Protein 2I1T (pdb70)

Organism: Chilobrachys guangxiensis (NCBI:txid278060)

Sequence (36 aa):
DGECGGFWWKCGRGKPPCCKGYACSKTWGWCAVEAPDGECGGFWWKCGRGKPPCCKGYACSKTWGWCAVEAPDGECGGFWWKCGRGKPPCCKGYACSKTWGWCAVEAPDGECGGFWWKCGRGKPPCCKGYACSKTWGWCAVEAPDGECGGFWWKCGRGKPPCCKGYACSKTWGWCAVEAPDGECGGFWWKCGRGKPPCCKGYACSKTWGWCAVEAPDGECGGFWWKCGRGKPPCCKGYACSKTWGWCAVEAPDGECGGFWWKCGRGKPPCCKGYACSKTWGWCAVEAPDGECGGFWWKCGRGKPPCCKGYACSKTWGWCAVEAPDGECGGFWWKCGRGKPPCCKGYACSKTWGWCAVEAPDGECGGFWWKCGRGKPPCCKGYACSKTWGWCAVEAPDGECGGFWWKCGRGKPPCCKGYACSKTWGWCAVEAPDGECGGFWWKCGRGKPPCCKGYACSKTWGWCAVEAPDGECGGFWWKCGRGKPPCCKGYACSKTWGWCAVEAPDGECGGFWWKCGRGKPPCCKGYACSKTWGWCAVEAPDGECGGFWWKCGRGKPPCCKGYACSKTWGWCAVEAPDGECGGFWWKCGRGKPPCCKGYACSKTWGWCAVEAPDGECGGFWWKCGRGKPPCCKGYACSKTWGWCAVEAPDGECGGFWWKCGRGKPPCCKGYACSKTWGWCAVEAPDGECGGFWWKCGRGKPPCCKGYACSKTWGWCAVEAP

Solvent-accessible surface area: 3007 Å² total; per-residue (Å²): 179,76,120,68,15,20,134,144,145,181,12,34,183,44,161,51,76,30,21,208,56,72,39,34,22,134,123,131,30,60,2,12,64,100,90,138

Radius of gyration: 8.63 Å; Cα contacts (8 Å, |Δi|>4): 70; chains: 1; bounding box: 25×20×12 Å

Secondary structure (DSSP, 8-state):
------SSEE-SSS-S---TTEEEETTTTEEEE---

B-factor: mean 99.99, std 0.0, range [99.99, 99.99]

Foldseek 3Di:
DDFADDAWAFDAQCDGHHPPQKGADNVVGTIHHPDD

Nearest PDB structures (foldseek):
  2i1t-assembly1_A  TM=8.815E-01  e=9.694E-06  Chilobrachys guangxiensis
  2mxo-assembly1_A  TM=7.248E-01  e=5.821E-02  Haplopelma hainanum
  5i2p-assembly1_A  TM=7.365E-01  e=6.168E-01  Psalmopoeus
  1qk6-assembly1_A  TM=7.221E-01  e=6.168E-01  Cyriopagopus schmidti
  2lzy-assembly1_A  TM=5.479E-01  e=9.890E-01  Asteropus

Structure (mmCIF, N/CA/C/O backbone):
data_2I1T
#
_entry.id   2I1T
#
loop_
_atom_site.group_PDB
_atom_site.id
_atom_site.type_symbol
_atom_site.label_atom_id
_atom_site.label_alt_id
_atom_site.label_comp_id
_atom_site.label_asym_id
_atom_site.label_entity_id
_atom_site.label_seq_id
_atom_site.pdbx_PDB_ins_code
_atom_site.Cartn_x
_atom_site.Cartn_y
_atom_site.Cartn_z
_atom_site.occupancy
_atom_site.B_iso_or_equiv
_atom_site.auth_seq_id
_atom_site.auth_comp_id
_atom_site.auth_asym_id
_atom_site.auth_atom_id
_atom_site.pdbx_PDB_model_num
ATOM 1 N N . ASP A 1 1 ? 14.142 10.964 0.295 1.00 0.00 1 ASP A N 1
ATOM 2 C CA . ASP A 1 1 ? 13.469 10.547 -0.979 1.00 0.00 1 ASP A CA 1
ATOM 3 C C . ASP A 1 1 ? 12.905 9.124 -0.847 1.00 0.00 1 ASP A C 1
ATOM 4 O O . ASP A 1 1 ? 13.315 8.211 -1.542 1.00 0.00 1 ASP A O 1
ATOM 15 N N . GLY A 1 2 ? 11.959 8.937 0.040 1.00 0.00 2 GLY A N 1
ATOM 16 C CA . GLY A 1 2 ? 11.349 7.586 0.227 1.00 0.00 2 GLY A CA 1
ATOM 17 C C . GLY A 1 2 ? 10.560 7.196 -1.028 1.00 0.00 2 GLY A C 1
ATOM 18 O O . GLY A 1 2 ? 9.886 8.013 -1.627 1.00 0.00 2 GLY A O 1
ATOM 22 N N . GLU A 1 3 ? 10.644 5.951 -1.426 1.00 0.00 3 GLU A N 1
ATOM 23 C CA . GLU A 1 3 ? 9.903 5.496 -2.645 1.00 0.00 3 GLU A CA 1
ATOM 24 C C . GLU A 1 3 ? 8.400 5.414 -2.356 1.00 0.00 3 GLU A C 1
ATOM 25 O O . GLU A 1 3 ? 7.985 5.229 -1.227 1.00 0.00 3 GLU A O 1
ATOM 37 N N . CYS A 1 4 ? 7.584 5.554 -3.370 1.00 0.00 4 CYS A N 1
ATOM 38 C CA . CYS A 1 4 ? 6.107 5.489 -3.162 1.00 0.00 4 CYS A CA 1
ATOM 39 C C . CYS A 1 4 ? 5.469 4.595 -4.231 1.00 0.00 4 CYS A C 1
ATOM 40 O O . CYS A 1 4 ? 5.990 4.441 -5.320 1.00 0.00 4 CYS A O 1
ATOM 47 N N . GLY A 1 5 ? 4.347 4.002 -3.918 1.00 0.00 5 GLY A N 1
ATOM 48 C CA . GLY A 1 5 ? 3.664 3.108 -4.896 1.00 0.00 5 GLY A CA 1
ATOM 49 C C . GLY A 1 5 ? 2.651 3.914 -5.712 1.00 0.00 5 GLY A C 1
ATOM 50 O O . GLY A 1 5 ? 3.003 4.839 -6.419 1.00 0.00 5 GLY A O 1
ATOM 54 N N . GLY A 1 6 ? 1.394 3.566 -5.615 1.00 0.00 6 GLY A N 1
ATOM 55 C CA . GLY A 1 6 ? 0.343 4.304 -6.375 1.00 0.00 6 GLY A CA 1
ATOM 56 C C . GLY A 1 6 ? -0.955 4.309 -5.565 1.00 0.00 6 GLY A C 1
ATOM 57 O O . GLY A 1 6 ? -0.936 4.402 -4.353 1.00 0.00 6 GLY A O 1
ATOM 61 N N . PHE A 1 7 ? -2.084 4.202 -6.222 1.00 0.00 7 PHE A N 1
ATOM 62 C CA . PHE A 1 7 ? -3.384 4.195 -5.482 1.00 0.00 7 PHE A CA 1
ATOM 63 C C . PHE A 1 7 ? -3.790 2.762 -5.119 1.00 0.00 7 PHE A C 1
ATOM 64 O O . PHE A 1 7 ? -4.326 2.515 -4.059 1.00 0.00 7 PHE A O 1
ATOM 81 N N . TRP A 1 8 ? -3.541 1.824 -5.993 1.00 0.00 8 TRP A N 1
ATOM 82 C CA . TRP A 1 8 ? -3.912 0.406 -5.707 1.00 0.00 8 TRP A CA 1
ATOM 83 C C . TRP A 1 8 ? -2.814 -0.532 -6.221 1.00 0.00 8 TRP A C 1
ATOM 84 O O . TRP A 1 8 ? -2.993 -1.248 -7.191 1.00 0.00 8 TRP A O 1
ATOM 105 N N . TRP A 1 9 ? -1.673 -0.529 -5.577 1.00 0.00 9 TRP A N 1
ATOM 106 C CA . TRP A 1 9 ? -0.552 -1.414 -6.024 1.00 0.00 9 TRP A CA 1
ATOM 107 C C . TRP A 1 9 ? -0.547 -2.700 -5.195 1.00 0.00 9 TRP A C 1
ATOM 108 O O . TRP A 1 9 ? -1.205 -2.788 -4.182 1.00 0.00 9 TRP A O 1
ATOM 129 N N . LYS A 1 10 ? 0.179 -3.702 -5.620 1.00 0.00 10 LYS A N 1
ATOM 130 C CA . LYS A 1 10 ? 0.204 -4.982 -4.844 1.00 0.00 10 LYS A CA 1
ATOM 131 C C . LYS A 1 10 ? 1.355 -4.988 -3.838 1.00 0.00 10 LYS A C 1
ATOM 132 O O . LYS A 1 10 ? 2.473 -4.631 -4.159 1.00 0.00 10 LYS A O 1
ATOM 151 N N . CYS A 1 11 ? 1.088 -5.403 -2.627 1.00 0.00 11 CYS A N 1
ATOM 152 C CA . CYS A 1 11 ? 2.168 -5.451 -1.599 1.00 0.00 11 CYS A CA 1
ATOM 153 C C . CYS A 1 11 ? 1.887 -6.558 -0.572 1.00 0.00 11 CYS A C 1
ATOM 154 O O . CYS A 1 11 ? 0.760 -6.994 -0.409 1.00 0.00 11 CYS A O 1
ATOM 161 N N . GLY A 1 12 ? 2.902 -7.010 0.126 1.00 0.00 12 GLY A N 1
ATOM 162 C CA . GLY A 1 12 ? 2.701 -8.083 1.147 1.00 0.00 12 GLY A CA 1
ATOM 163 C C . GLY A 1 12 ? 2.309 -7.447 2.484 1.00 0.00 12 GLY A C 1
ATOM 164 O O . GLY A 1 12 ? 1.272 -6.822 2.602 1.00 0.00 12 GLY A O 1
ATOM 168 N N . ARG A 1 13 ? 3.138 -7.593 3.490 1.00 0.00 13 ARG A N 1
ATOM 169 C CA . ARG A 1 13 ? 2.826 -6.984 4.824 1.00 0.00 13 ARG A CA 1
ATOM 170 C C . ARG A 1 13 ? 3.418 -5.567 4.908 1.00 0.00 13 ARG A C 1
ATOM 171 O O . ARG A 1 13 ? 3.780 -5.101 5.974 1.00 0.00 13 ARG A O 1
ATOM 192 N N . GLY A 1 14 ? 3.531 -4.888 3.793 1.00 0.00 14 GLY A N 1
ATOM 193 C CA . GLY A 1 14 ? 4.110 -3.514 3.797 1.00 0.00 14 GLY A CA 1
ATOM 194 C C . GLY A 1 14 ? 5.566 -3.581 3.326 1.00 0.00 14 GLY A C 1
ATOM 195 O O . GLY A 1 14 ? 6.425 -2.889 3.840 1.00 0.00 14 GLY A O 1
ATOM 199 N N . LYS A 1 15 ? 5.851 -4.415 2.351 1.00 0.00 15 LYS A N 1
ATOM 200 C CA . LYS A 1 15 ? 7.254 -4.531 1.842 1.00 0.00 15 LYS A CA 1
ATOM 201 C C . LYS A 1 15 ? 7.623 -3.305 0.991 1.00 0.00 15 LYS A C 1
ATOM 202 O O . LYS A 1 15 ? 8.576 -2.615 1.297 1.00 0.00 15 LYS A O 1
ATOM 221 N N . PRO A 1 16 ? 6.849 -3.063 -0.044 1.00 0.00 16 PRO A N 1
ATOM 222 C CA . PRO A 1 16 ? 7.104 -1.900 -0.928 1.00 0.00 16 PRO A CA 1
ATOM 223 C C . PRO A 1 16 ? 6.674 -0.603 -0.226 1.00 0.00 16 PRO A C 1
ATOM 224 O O . PRO A 1 16 ? 5.611 -0.551 0.367 1.00 0.00 16 PRO A O 1
ATOM 235 N N . PRO A 1 17 ? 7.516 0.399 -0.308 1.00 0.00 17 PRO A N 1
ATOM 236 C CA . PRO A 1 17 ? 7.210 1.700 0.340 1.00 0.00 17 PRO A CA 1
ATOM 237 C C . PRO A 1 17 ? 6.095 2.433 -0.416 1.00 0.00 17 PRO A C 1
ATOM 238 O O . PRO A 1 17 ? 6.311 2.971 -1.485 1.00 0.00 17 PRO A O 1
ATOM 249 N N . CYS A 1 18 ? 4.905 2.461 0.135 1.00 0.00 18 CYS A N 1
ATOM 250 C CA . CYS A 1 18 ? 3.779 3.168 -0.548 1.00 0.00 18 CYS A CA 1
ATOM 251 C C . CYS A 1 18 ? 3.956 4.687 -0.404 1.00 0.00 18 CYS A C 1
ATOM 252 O O . CYS A 1 18 ? 4.878 5.151 0.241 1.00 0.00 18 CYS A O 1
ATOM 259 N N . CYS A 1 19 ? 3.091 5.461 -1.005 1.00 0.00 19 CYS A N 1
ATOM 260 C CA . CYS A 1 19 ? 3.225 6.950 -0.905 1.00 0.00 19 CYS A CA 1
ATOM 261 C C . CYS A 1 19 ? 2.637 7.450 0.423 1.00 0.00 19 CYS A C 1
ATOM 262 O O . CYS A 1 19 ? 1.883 6.755 1.078 1.00 0.00 19 CYS A O 1
ATOM 269 N N . LYS A 1 20 ? 2.993 8.649 0.827 1.00 0.00 20 LYS A N 1
ATOM 270 C CA . LYS A 1 20 ? 2.472 9.204 2.114 1.00 0.00 20 LYS A CA 1
ATOM 271 C C . LYS A 1 20 ? 0.938 9.205 2.118 1.00 0.00 20 LYS A C 1
ATOM 272 O O . LYS A 1 20 ? 0.308 9.734 1.220 1.00 0.00 20 LYS A O 1
ATOM 291 N N . GLY A 1 21 ? 0.335 8.606 3.117 1.00 0.00 21 GLY A N 1
ATOM 292 C CA . GLY A 1 21 ? -1.159 8.561 3.179 1.00 0.00 21 GLY A CA 1
ATOM 293 C C . GLY A 1 21 ? -1.667 7.191 2.702 1.00 0.00 21 GLY A C 1
ATOM 294 O O . GLY A 1 21 ? -2.791 6.812 2.978 1.00 0.00 21 GLY A O 1
ATOM 298 N N . TYR A 1 22 ? -0.854 6.448 1.989 1.00 0.00 22 TYR A N 1
ATOM 299 C CA . TYR A 1 22 ? -1.289 5.107 1.489 1.00 0.00 22 TYR A CA 1
ATOM 300 C C . TYR A 1 22 ? -0.843 4.009 2.464 1.00 0.00 22 TYR A C 1
ATOM 301 O O . TYR A 1 22 ? 0.232 4.070 3.031 1.00 0.00 22 TYR A O 1
ATOM 319 N N . ALA A 1 23 ? -1.662 3.004 2.658 1.00 0.00 23 ALA A N 1
ATOM 320 C CA . ALA A 1 23 ? -1.295 1.893 3.591 1.00 0.00 23 ALA A CA 1
ATOM 321 C C . ALA A 1 23 ? -1.374 0.544 2.870 1.00 0.00 23 ALA A C 1
ATOM 322 O O . ALA A 1 23 ? -2.266 0.308 2.076 1.00 0.00 23 ALA A O 1
ATOM 329 N N . CYS A 1 24 ? -0.448 -0.342 3.143 1.00 0.00 24 CYS A N 1
ATOM 330 C CA . CYS A 1 24 ? -0.462 -1.682 2.475 1.00 0.00 24 CYS A CA 1
ATOM 331 C C . CYS A 1 24 ? -1.292 -2.673 3.297 1.00 0.00 24 CYS A C 1
ATOM 332 O O . CYS A 1 24 ? -1.528 -2.475 4.475 1.00 0.00 24 CYS A O 1
ATOM 339 N N . SER A 1 25 ? -1.742 -3.733 2.676 1.00 0.00 25 SER A N 1
ATOM 340 C CA . SER A 1 25 ? -2.568 -4.737 3.408 1.00 0.00 25 SER A CA 1
ATOM 341 C C . SER A 1 25 ? -2.162 -6.164 3.029 1.00 0.00 25 SER A C 1
ATOM 342 O O . SER A 1 25 ? -2.192 -6.541 1.872 1.00 0.00 25 SER A O 1
ATOM 350 N N . LYS A 1 26 ? -1.796 -6.962 4.004 1.00 0.00 26 LYS A N 1
ATOM 351 C CA . LYS A 1 26 ? -1.404 -8.376 3.712 1.00 0.00 26 LYS A CA 1
ATOM 352 C C . LYS A 1 26 ? -2.657 -9.226 3.454 1.00 0.00 26 LYS A C 1
ATOM 353 O O . LYS A 1 26 ? -2.650 -10.119 2.629 1.00 0.00 26 LYS A O 1
ATOM 372 N N . THR A 1 27 ? -3.736 -8.940 4.145 1.00 0.00 27 THR A N 1
ATOM 373 C CA . THR A 1 27 ? -5.002 -9.713 3.936 1.00 0.00 27 THR A CA 1
ATOM 374 C C . THR A 1 27 ? -5.587 -9.369 2.563 1.00 0.00 27 THR A C 1
ATOM 375 O O . THR A 1 27 ? -6.098 -10.221 1.861 1.00 0.00 27 THR A O 1
ATOM 386 N N . TRP A 1 28 ? -5.502 -8.120 2.180 1.00 0.00 28 TRP A N 1
ATOM 387 C CA . TRP A 1 28 ? -6.034 -7.693 0.853 1.00 0.00 28 TRP A CA 1
ATOM 388 C C . TRP A 1 28 ? -5.021 -8.051 -0.241 1.00 0.00 28 TRP A C 1
ATOM 389 O O . TRP A 1 28 ? -5.380 -8.505 -1.312 1.00 0.00 28 TRP A O 1
ATOM 410 N N . GLY A 1 29 ? -3.753 -7.849 0.030 1.00 0.00 29 GLY A N 1
ATOM 411 C CA . GLY A 1 29 ? -2.698 -8.173 -0.972 1.00 0.00 29 GLY A CA 1
ATOM 412 C C . GLY A 1 29 ? -2.338 -6.927 -1.792 1.00 0.00 29 GLY A C 1
ATOM 413 O O . GLY A 1 29 ? -1.728 -7.034 -2.840 1.00 0.00 29 GLY A O 1
ATOM 417 N N . TRP A 1 30 ? -2.701 -5.746 -1.336 1.00 0.00 30 TRP A N 1
ATOM 418 C CA . TRP A 1 30 ? -2.356 -4.516 -2.114 1.00 0.00 30 TRP A CA 1
ATOM 419 C C . TRP A 1 30 ? -2.190 -3.304 -1.184 1.00 0.00 30 TRP A C 1
ATOM 420 O O . TRP A 1 30 ? -2.371 -3.396 0.016 1.00 0.00 30 TRP A O 1
ATOM 441 N N . CYS A 1 31 ? -1.843 -2.171 -1.743 1.00 0.00 31 CYS A N 1
ATOM 442 C CA . CYS A 1 31 ? -1.653 -0.937 -0.921 1.00 0.00 31 CYS A CA 1
ATOM 443 C C . CYS A 1 31 ? -2.486 0.214 -1.493 1.00 0.00 31 CYS A C 1
ATOM 444 O O . CYS A 1 31 ? -2.413 0.520 -2.671 1.00 0.00 31 CYS A O 1
ATOM 451 N N . ALA A 1 32 ? -3.273 0.857 -0.663 1.00 0.00 32 ALA A N 1
ATOM 452 C CA . ALA A 1 32 ? -4.116 1.996 -1.140 1.00 0.00 32 ALA A CA 1
ATOM 453 C C . ALA A 1 32 ? -4.321 3.010 -0.008 1.00 0.00 32 ALA A C 1
ATOM 454 O O . ALA A 1 32 ? -3.942 2.771 1.123 1.00 0.00 32 ALA A O 1
ATOM 461 N N . VAL A 1 33 ? -4.919 4.140 -0.304 1.00 0.00 33 VAL A N 1
ATOM 462 C CA . VAL A 1 33 ? -5.152 5.173 0.760 1.00 0.00 33 VAL A CA 1
ATOM 463 C C . VAL A 1 33 ? -6.002 4.579 1.892 1.00 0.00 33 VAL A C 1
ATOM 464 O O . VAL A 1 33 ? -6.953 3.859 1.651 1.00 0.00 33 VAL A O 1
ATOM 477 N N . GLU A 1 34 ? -5.663 4.879 3.120 1.00 0.00 34 GLU A N 1
ATOM 478 C CA . GLU A 1 34 ? -6.448 4.334 4.269 1.00 0.00 34 GLU A CA 1
ATOM 479 C C . GLU A 1 34 ? -7.669 5.223 4.548 1.00 0.00 34 GLU A C 1
ATOM 480 O O . GLU A 1 34 ? -7.716 5.943 5.530 1.00 0.00 34 GLU A O 1
ATOM 492 N N . ALA A 1 35 ? -8.658 5.171 3.689 1.00 0.00 35 ALA A N 1
ATOM 493 C CA . ALA A 1 35 ? -9.885 6.005 3.898 1.00 0.00 35 ALA A CA 1
ATOM 494 C C . ALA A 1 35 ? -10.700 5.470 5.088 1.00 0.00 35 ALA A C 1
ATOM 495 O O . ALA A 1 35 ? -10.993 6.213 6.006 1.00 0.00 35 ALA A O 1
ATOM 502 N N . PRO A 1 36 ? -11.040 4.197 5.044 1.00 0.00 36 PRO A N 1
ATOM 503 C CA . PRO A 1 36 ? -11.823 3.584 6.147 1.00 0.00 36 PRO A CA 1
ATOM 504 C C . PRO A 1 36 ? -10.943 3.384 7.392 1.00 0.00 36 PRO A C 1
ATOM 505 O O . PRO A 1 36 ? -11.382 3.757 8.465 1.00 0.00 36 PRO A O 1
ATOM 516 N N . ASP A 1 1 ? 8.866 6.409 -9.517 1.00 0.00 1 ASP A N 2
ATOM 517 C CA . ASP A 1 1 ? 9.533 7.741 -9.405 1.00 0.00 1 ASP A CA 2
ATOM 518 C C . ASP A 1 1 ? 9.581 8.188 -7.936 1.00 0.00 1 ASP A C 2
ATOM 519 O O . ASP A 1 1 ? 8.636 8.751 -7.417 1.00 0.00 1 ASP A O 2
ATOM 530 N N . GLY A 1 2 ? 10.680 7.936 -7.269 1.00 0.00 2 GLY A N 2
ATOM 531 C CA . GLY A 1 2 ? 10.804 8.337 -5.836 1.00 0.00 2 GLY A CA 2
ATOM 532 C C . GLY A 1 2 ? 10.888 7.084 -4.957 1.00 0.00 2 GLY A C 2
ATOM 533 O O . GLY A 1 2 ? 11.564 6.127 -5.288 1.00 0.00 2 GLY A O 2
ATOM 537 N N . GLU A 1 3 ? 10.204 7.085 -3.838 1.00 0.00 3 GLU A N 2
ATOM 538 C CA . GLU A 1 3 ? 10.234 5.899 -2.925 1.00 0.00 3 GLU A CA 2
ATOM 539 C C . GLU A 1 3 ? 8.867 5.714 -2.250 1.00 0.00 3 GLU A C 2
ATOM 540 O O . GLU A 1 3 ? 8.765 5.582 -1.043 1.00 0.00 3 GLU A O 2
ATOM 552 N N . CYS A 1 4 ? 7.815 5.698 -3.029 1.00 0.00 4 CYS A N 2
ATOM 553 C CA . CYS A 1 4 ? 6.446 5.522 -2.458 1.00 0.00 4 CYS A CA 2
ATOM 554 C C . CYS A 1 4 ? 5.549 4.784 -3.464 1.00 0.00 4 CYS A C 2
ATOM 555 O O . CYS A 1 4 ? 5.785 4.816 -4.658 1.00 0.00 4 CYS A O 2
ATOM 562 N N . GLY A 1 5 ? 4.529 4.113 -2.987 1.00 0.00 5 GLY A N 2
ATOM 563 C CA . GLY A 1 5 ? 3.618 3.366 -3.902 1.00 0.00 5 GLY A CA 2
ATOM 564 C C . GLY A 1 5 ? 2.633 4.332 -4.571 1.00 0.00 5 GLY A C 2
ATOM 565 O O . GLY A 1 5 ? 2.978 5.448 -4.913 1.00 0.00 5 GLY A O 2
ATOM 569 N N . GLY A 1 6 ? 1.410 3.908 -4.763 1.00 0.00 6 GLY A N 2
ATOM 570 C CA . GLY A 1 6 ? 0.397 4.794 -5.411 1.00 0.00 6 GLY A CA 2
ATOM 571 C C . GLY A 1 6 ? -0.970 4.581 -4.755 1.00 0.00 6 GLY A C 2
ATOM 572 O O . GLY A 1 6 ? -1.065 4.231 -3.594 1.00 0.00 6 GLY A O 2
ATOM 576 N N . PHE A 1 7 ? -2.032 4.792 -5.492 1.00 0.00 7 PHE A N 2
ATOM 577 C CA . PHE A 1 7 ? -3.402 4.610 -4.918 1.00 0.00 7 PHE A CA 2
ATOM 578 C C . PHE A 1 7 ? -3.766 3.121 -4.820 1.00 0.00 7 PHE A C 2
ATOM 579 O O . PHE A 1 7 ? -4.529 2.724 -3.962 1.00 0.00 7 PHE A O 2
ATOM 596 N N . TRP A 1 8 ? -3.236 2.301 -5.691 1.00 0.00 8 TRP A N 2
ATOM 597 C CA . TRP A 1 8 ? -3.562 0.843 -5.641 1.00 0.00 8 TRP A CA 2
ATOM 598 C C . TRP A 1 8 ? -2.418 0.022 -6.252 1.00 0.00 8 TRP A C 2
ATOM 599 O O . TRP A 1 8 ? -2.549 -0.555 -7.317 1.00 0.00 8 TRP A O 2
ATOM 620 N N . TRP A 1 9 ? -1.296 -0.033 -5.577 1.00 0.00 9 TRP A N 2
ATOM 621 C CA . TRP A 1 9 ? -0.132 -0.817 -6.106 1.00 0.00 9 TRP A CA 2
ATOM 622 C C . TRP A 1 9 ? -0.084 -2.191 -5.429 1.00 0.00 9 TRP A C 2
ATOM 623 O O . TRP A 1 9 ? -0.869 -2.479 -4.548 1.00 0.00 9 TRP A O 2
ATOM 644 N N . LYS A 1 10 ? 0.827 -3.042 -5.829 1.00 0.00 10 LYS A N 2
ATOM 645 C CA . LYS A 1 10 ? 0.910 -4.394 -5.193 1.00 0.00 10 LYS A CA 2
ATOM 646 C C . LYS A 1 10 ? 1.846 -4.358 -3.986 1.00 0.00 10 LYS A C 2
ATOM 647 O O . LYS A 1 10 ? 2.895 -3.741 -4.021 1.00 0.00 10 LYS A O 2
ATOM 666 N N . CYS A 1 11 ? 1.477 -5.019 -2.921 1.00 0.00 11 CYS A N 2
ATOM 667 C CA . CYS A 1 11 ? 2.346 -5.029 -1.711 1.00 0.00 11 CYS A CA 2
ATOM 668 C C . CYS A 1 11 ? 2.151 -6.328 -0.923 1.00 0.00 11 CYS A C 2
ATOM 669 O O . CYS A 1 11 ? 1.159 -7.019 -1.079 1.00 0.00 11 CYS A O 2
ATOM 676 N N . GLY A 1 12 ? 3.088 -6.659 -0.073 1.00 0.00 12 GLY A N 2
ATOM 677 C CA . GLY A 1 12 ? 2.965 -7.906 0.737 1.00 0.00 12 GLY A CA 2
ATOM 678 C C . GLY A 1 12 ? 2.559 -7.547 2.167 1.00 0.00 12 GLY A C 2
ATOM 679 O O . GLY A 1 12 ? 1.534 -6.933 2.392 1.00 0.00 12 GLY A O 2
ATOM 683 N N . ARG A 1 13 ? 3.357 -7.921 3.137 1.00 0.00 13 ARG A N 2
ATOM 684 C CA . ARG A 1 13 ? 3.022 -7.594 4.560 1.00 0.00 13 ARG A CA 2
ATOM 685 C C . ARG A 1 13 ? 3.640 -6.243 4.958 1.00 0.00 13 ARG A C 2
ATOM 686 O O . ARG A 1 13 ? 4.096 -6.061 6.072 1.00 0.00 13 ARG A O 2
ATOM 707 N N . GLY A 1 14 ? 3.656 -5.293 4.052 1.00 0.00 14 GLY A N 2
ATOM 708 C CA . GLY A 1 14 ? 4.239 -3.956 4.364 1.00 0.00 14 GLY A CA 2
ATOM 709 C C . GLY A 1 14 ? 5.720 -3.931 3.966 1.00 0.00 14 GLY A C 2
ATOM 710 O O . GLY A 1 14 ? 6.529 -3.294 4.613 1.00 0.00 14 GLY A O 2
ATOM 714 N N . LYS A 1 15 ? 6.081 -4.614 2.904 1.00 0.00 15 LYS A N 2
ATOM 715 C CA . LYS A 1 15 ? 7.513 -4.619 2.465 1.00 0.00 15 LYS A CA 2
ATOM 716 C C . LYS A 1 15 ? 7.850 -3.306 1.738 1.00 0.00 15 LYS A C 2
ATOM 717 O O . LYS A 1 15 ? 8.728 -2.579 2.164 1.00 0.00 15 LYS A O 2
ATOM 736 N N . PRO A 1 16 ? 7.134 -3.036 0.667 1.00 0.00 16 PRO A N 2
ATOM 737 C CA . PRO A 1 16 ? 7.366 -1.791 -0.108 1.00 0.00 16 PRO A CA 2
ATOM 738 C C . PRO A 1 16 ? 6.784 -0.585 0.647 1.00 0.00 16 PRO A C 2
ATOM 739 O O . PRO A 1 16 ? 5.666 -0.640 1.125 1.00 0.00 16 PRO A O 2
ATOM 750 N N . PRO A 1 17 ? 7.567 0.467 0.733 1.00 0.00 17 PRO A N 2
ATOM 751 C CA . PRO A 1 17 ? 7.117 1.691 1.444 1.00 0.00 17 PRO A CA 2
ATOM 752 C C . PRO A 1 17 ? 6.037 2.419 0.634 1.00 0.00 17 PRO A C 2
ATOM 753 O O . PRO A 1 17 ? 6.322 3.067 -0.357 1.00 0.00 17 PRO A O 2
ATOM 764 N N . CYS A 1 18 ? 4.799 2.319 1.052 1.00 0.00 18 CYS A N 2
ATOM 765 C CA . CYS A 1 18 ? 3.695 3.006 0.313 1.00 0.00 18 CYS A CA 2
ATOM 766 C C . CYS A 1 18 ? 3.776 4.520 0.551 1.00 0.00 18 CYS A C 2
ATOM 767 O O . CYS A 1 18 ? 4.480 4.981 1.430 1.00 0.00 18 CYS A O 2
ATOM 774 N N . CYS A 1 19 ? 3.065 5.297 -0.228 1.00 0.00 19 CYS A N 2
ATOM 775 C CA . CYS A 1 19 ? 3.108 6.784 -0.049 1.00 0.00 19 CYS A CA 2
ATOM 776 C C . CYS A 1 19 ? 2.456 7.182 1.283 1.00 0.00 19 CYS A C 2
ATOM 777 O O . CYS A 1 19 ? 1.644 6.457 1.827 1.00 0.00 19 CYS A O 2
ATOM 784 N N . LYS A 1 20 ? 2.823 8.325 1.813 1.00 0.00 20 LYS A N 2
ATOM 785 C CA . LYS A 1 20 ? 2.250 8.783 3.116 1.00 0.00 20 LYS A CA 2
ATOM 786 C C . LYS A 1 20 ? 0.714 8.767 3.082 1.00 0.00 20 LYS A C 2
ATOM 787 O O . LYS A 1 20 ? 0.098 9.312 2.184 1.00 0.00 20 LYS A O 2
ATOM 806 N N . GLY A 1 21 ? 0.098 8.144 4.059 1.00 0.00 21 GLY A N 2
ATOM 807 C CA . GLY A 1 21 ? -1.396 8.087 4.100 1.00 0.00 21 GLY A CA 2
ATOM 808 C C . GLY A 1 21 ? -1.899 6.756 3.522 1.00 0.00 21 GLY A C 2
ATOM 809 O O . GLY A 1 21 ? -3.015 6.349 3.783 1.00 0.00 21 GLY A O 2
ATOM 813 N N . TYR A 1 22 ? -1.094 6.077 2.736 1.00 0.00 22 TYR A N 2
ATOM 814 C CA . TYR A 1 22 ? -1.541 4.778 2.139 1.00 0.00 22 TYR A CA 2
ATOM 815 C C . TYR A 1 22 ? -1.186 3.614 3.071 1.00 0.00 22 TYR A C 2
ATOM 816 O O . TYR A 1 22 ? -0.221 3.669 3.810 1.00 0.00 22 TYR A O 2
ATOM 834 N N . ALA A 1 23 ? -1.961 2.560 3.030 1.00 0.00 23 ALA A N 2
ATOM 835 C CA . ALA A 1 23 ? -1.685 1.377 3.897 1.00 0.00 23 ALA A CA 2
ATOM 836 C C . ALA A 1 23 ? -1.582 0.112 3.035 1.00 0.00 23 ALA A C 2
ATOM 837 O O . ALA A 1 23 ? -2.303 -0.047 2.068 1.00 0.00 23 ALA A O 2
ATOM 844 N N . CYS A 1 24 ? -0.688 -0.781 3.374 1.00 0.00 24 CYS A N 2
ATOM 845 C CA . CYS A 1 24 ? -0.529 -2.034 2.568 1.00 0.00 24 CYS A CA 2
ATOM 846 C C . CYS A 1 24 ? -1.453 -3.135 3.095 1.00 0.00 24 CYS A C 2
ATOM 847 O O . CYS A 1 24 ? -1.908 -3.096 4.224 1.00 0.00 24 CYS A O 2
ATOM 854 N N . SER A 1 25 ? -1.730 -4.118 2.277 1.00 0.00 25 SER A N 2
ATOM 855 C CA . SER A 1 25 ? -2.626 -5.233 2.708 1.00 0.00 25 SER A CA 2
ATOM 856 C C . SER A 1 25 ? -2.079 -6.577 2.220 1.00 0.00 25 SER A C 2
ATOM 857 O O . SER A 1 25 ? -2.147 -6.894 1.047 1.00 0.00 25 SER A O 2
ATOM 865 N N . LYS A 1 26 ? -1.541 -7.373 3.112 1.00 0.00 26 LYS A N 2
ATOM 866 C CA . LYS A 1 26 ? -1.001 -8.708 2.698 1.00 0.00 26 LYS A CA 2
ATOM 867 C C . LYS A 1 26 ? -2.152 -9.674 2.386 1.00 0.00 26 LYS A C 2
ATOM 868 O O . LYS A 1 26 ? -2.048 -10.511 1.510 1.00 0.00 26 LYS A O 2
ATOM 887 N N . THR A 1 27 ? -3.253 -9.550 3.087 1.00 0.00 27 THR A N 2
ATOM 888 C CA . THR A 1 27 ? -4.425 -10.447 2.824 1.00 0.00 27 THR A CA 2
ATOM 889 C C . THR A 1 27 ? -5.037 -10.116 1.458 1.00 0.00 27 THR A C 2
ATOM 890 O O . THR A 1 27 ? -5.479 -10.989 0.738 1.00 0.00 27 THR A O 2
ATOM 901 N N . TRP A 1 28 ? -5.056 -8.856 1.104 1.00 0.00 28 TRP A N 2
ATOM 902 C CA . TRP A 1 28 ? -5.630 -8.448 -0.215 1.00 0.00 28 TRP A CA 2
ATOM 903 C C . TRP A 1 28 ? -4.566 -8.603 -1.308 1.00 0.00 28 TRP A C 2
ATOM 904 O O . TRP A 1 28 ? -4.851 -9.048 -2.404 1.00 0.00 28 TRP A O 2
ATOM 925 N N . GLY A 1 29 ? -3.340 -8.247 -1.008 1.00 0.00 29 GLY A N 2
ATOM 926 C CA . GLY A 1 29 ? -2.242 -8.379 -2.009 1.00 0.00 29 GLY A CA 2
ATOM 927 C C . GLY A 1 29 ? -1.890 -7.015 -2.625 1.00 0.00 29 GLY A C 2
ATOM 928 O O . GLY A 1 29 ? -1.220 -6.955 -3.638 1.00 0.00 29 GLY A O 2
ATOM 932 N N . TRP A 1 30 ? -2.324 -5.920 -2.037 1.00 0.00 30 TRP A N 2
ATOM 933 C CA . TRP A 1 30 ? -1.984 -4.587 -2.629 1.00 0.00 30 TRP A CA 2
ATOM 934 C C . TRP A 1 30 ? -1.922 -3.492 -1.551 1.00 0.00 30 TRP A C 2
ATOM 935 O O . TRP A 1 30 ? -2.183 -3.732 -0.388 1.00 0.00 30 TRP A O 2
ATOM 956 N N . CYS A 1 31 ? -1.587 -2.288 -1.950 1.00 0.00 31 CYS A N 2
ATOM 957 C CA . CYS A 1 31 ? -1.509 -1.150 -0.985 1.00 0.00 31 CYS A CA 2
ATOM 958 C C . CYS A 1 31 ? -2.364 0.015 -1.499 1.00 0.00 31 CYS A C 2
ATOM 959 O O . CYS A 1 31 ? -2.210 0.457 -2.624 1.00 0.00 31 CYS A O 2
ATOM 966 N N . ALA A 1 32 ? -3.263 0.507 -0.688 1.00 0.00 32 ALA A N 2
ATOM 967 C CA . ALA A 1 32 ? -4.137 1.638 -1.126 1.00 0.00 32 ALA A CA 2
ATOM 968 C C . ALA A 1 32 ? -4.329 2.641 0.016 1.00 0.00 32 ALA A C 2
ATOM 969 O O . ALA A 1 32 ? -3.839 2.448 1.111 1.00 0.00 32 ALA A O 2
ATOM 976 N N . VAL A 1 33 ? -5.041 3.711 -0.235 1.00 0.00 33 VAL A N 2
ATOM 977 C CA . VAL A 1 33 ? -5.269 4.733 0.834 1.00 0.00 33 VAL A CA 2
ATOM 978 C C . VAL A 1 33 ? -6.189 4.166 1.921 1.00 0.00 33 VAL A C 2
ATOM 979 O O . VAL A 1 33 ? -7.179 3.518 1.631 1.00 0.00 33 VAL A O 2
ATOM 992 N N . GLU A 1 34 ? -5.875 4.410 3.170 1.00 0.00 34 GLU A N 2
ATOM 993 C CA . GLU A 1 34 ? -6.736 3.889 4.280 1.00 0.00 34 GLU A CA 2
ATOM 994 C C . GLU A 1 34 ? -7.758 4.956 4.706 1.00 0.00 34 GLU A C 2
ATOM 995 O O . GLU A 1 34 ? -7.883 5.282 5.872 1.00 0.00 34 GLU A O 2
ATOM 1007 N N . ALA A 1 35 ? -8.496 5.495 3.766 1.00 0.00 35 ALA A N 2
ATOM 1008 C CA . ALA A 1 35 ? -9.517 6.534 4.109 1.00 0.00 35 ALA A CA 2
ATOM 1009 C C . ALA A 1 35 ? -10.815 5.860 4.569 1.00 0.00 35 ALA A C 2
ATOM 1010 O O . ALA A 1 35 ? -11.452 5.161 3.802 1.00 0.00 35 ALA A O 2
ATOM 1017 N N . PRO A 1 36 ? -11.166 6.090 5.813 1.00 0.00 36 PRO A N 2
ATOM 1018 C CA . PRO A 1 36 ? -12.403 5.488 6.378 1.00 0.00 36 PRO A CA 2
ATOM 1019 C C . PRO A 1 36 ? -13.653 6.147 5.778 1.00 0.00 36 PRO A C 2
ATOM 1020 O O . PRO A 1 36 ? -14.547 5.416 5.385 1.00 0.00 36 PRO A O 2
ATOM 1031 N N . ASP A 1 1 ? 15.198 4.919 -2.064 1.00 0.00 1 ASP A N 3
ATOM 1032 C CA . ASP A 1 1 ? 14.938 3.480 -1.749 1.00 0.00 1 ASP A CA 3
ATOM 1033 C C . ASP A 1 1 ? 13.446 3.160 -1.916 1.00 0.00 1 ASP A C 3
ATOM 1034 O O . ASP A 1 1 ? 12.736 2.921 -0.954 1.00 0.00 1 ASP A O 3
ATOM 1045 N N . GLY A 1 2 ? 12.967 3.155 -3.135 1.00 0.00 2 GLY A N 3
ATOM 1046 C CA . GLY A 1 2 ? 11.526 2.851 -3.375 1.00 0.00 2 GLY A CA 3
ATOM 1047 C C . GLY A 1 2 ? 10.713 4.149 -3.359 1.00 0.00 2 GLY A C 3
ATOM 1048 O O . GLY A 1 2 ? 10.763 4.914 -2.414 1.00 0.00 2 GLY A O 3
ATOM 1052 N N . GLU A 1 3 ? 9.961 4.398 -4.404 1.00 0.00 3 GLU A N 3
ATOM 1053 C CA . GLU A 1 3 ? 9.134 5.644 -4.462 1.00 0.00 3 GLU A CA 3
ATOM 1054 C C . GLU A 1 3 ? 7.800 5.431 -3.736 1.00 0.00 3 GLU A C 3
ATOM 1055 O O . GLU A 1 3 ? 7.629 4.470 -3.008 1.00 0.00 3 GLU A O 3
ATOM 1067 N N . CYS A 1 4 ? 6.856 6.317 -3.930 1.00 0.00 4 CYS A N 3
ATOM 1068 C CA . CYS A 1 4 ? 5.533 6.163 -3.248 1.00 0.00 4 CYS A CA 3
ATOM 1069 C C . CYS A 1 4 ? 4.593 5.310 -4.115 1.00 0.00 4 CYS A C 3
ATOM 1070 O O . CYS A 1 4 ? 4.702 5.283 -5.329 1.00 0.00 4 CYS A O 3
ATOM 1077 N N . GLY A 1 5 ? 3.685 4.606 -3.492 1.00 0.00 5 GLY A N 3
ATOM 1078 C CA . GLY A 1 5 ? 2.737 3.738 -4.250 1.00 0.00 5 GLY A CA 3
ATOM 1079 C C . GLY A 1 5 ? 1.637 4.587 -4.894 1.00 0.00 5 GLY A C 3
ATOM 1080 O O . GLY A 1 5 ? 1.847 5.732 -5.249 1.00 0.00 5 GLY A O 3
ATOM 1084 N N . GLY A 1 6 ? 0.463 4.029 -5.050 1.00 0.00 6 GLY A N 3
ATOM 1085 C CA . GLY A 1 6 ? -0.659 4.793 -5.673 1.00 0.00 6 GLY A CA 3
ATOM 1086 C C . GLY A 1 6 ? -1.964 4.495 -4.925 1.00 0.00 6 GLY A C 3
ATOM 1087 O O . GLY A 1 6 ? -1.988 4.411 -3.712 1.00 0.00 6 GLY A O 3
ATOM 1091 N N . PHE A 1 7 ? -3.049 4.342 -5.642 1.00 0.00 7 PHE A N 3
ATOM 1092 C CA . PHE A 1 7 ? -4.363 4.055 -4.980 1.00 0.00 7 PHE A CA 3
ATOM 1093 C C . PHE A 1 7 ? -4.594 2.542 -4.833 1.00 0.00 7 PHE A C 3
ATOM 1094 O O . PHE A 1 7 ? -5.403 2.112 -4.032 1.00 0.00 7 PHE A O 3
ATOM 1111 N N . TRP A 1 8 ? -3.892 1.734 -5.593 1.00 0.00 8 TRP A N 3
ATOM 1112 C CA . TRP A 1 8 ? -4.071 0.250 -5.491 1.00 0.00 8 TRP A CA 3
ATOM 1113 C C . TRP A 1 8 ? -2.861 -0.462 -6.119 1.00 0.00 8 TRP A C 3
ATOM 1114 O O . TRP A 1 8 ? -2.978 -1.148 -7.118 1.00 0.00 8 TRP A O 3
ATOM 1135 N N . TRP A 1 9 ? -1.699 -0.297 -5.534 1.00 0.00 9 TRP A N 3
ATOM 1136 C CA . TRP A 1 9 ? -0.470 -0.956 -6.086 1.00 0.00 9 TRP A CA 3
ATOM 1137 C C . TRP A 1 9 ? -0.197 -2.260 -5.326 1.00 0.00 9 TRP A C 3
ATOM 1138 O O . TRP A 1 9 ? -0.713 -2.469 -4.251 1.00 0.00 9 TRP A O 3
ATOM 1159 N N . LYS A 1 10 ? 0.600 -3.142 -5.874 1.00 0.00 10 LYS A N 3
ATOM 1160 C CA . LYS A 1 10 ? 0.883 -4.433 -5.166 1.00 0.00 10 LYS A CA 3
ATOM 1161 C C . LYS A 1 10 ? 2.116 -4.304 -4.269 1.00 0.00 10 LYS A C 3
ATOM 1162 O O . LYS A 1 10 ? 3.139 -3.787 -4.678 1.00 0.00 10 LYS A O 3
ATOM 1181 N N . CYS A 1 11 ? 2.032 -4.789 -3.056 1.00 0.00 11 CYS A N 3
ATOM 1182 C CA . CYS A 1 11 ? 3.204 -4.717 -2.138 1.00 0.00 11 CYS A CA 3
ATOM 1183 C C . CYS A 1 11 ? 3.181 -5.889 -1.144 1.00 0.00 11 CYS A C 3
ATOM 1184 O O . CYS A 1 11 ? 2.207 -6.613 -1.047 1.00 0.00 11 CYS A O 3
ATOM 1191 N N . GLY A 1 12 ? 4.249 -6.079 -0.407 1.00 0.00 12 GLY A N 3
ATOM 1192 C CA . GLY A 1 12 ? 4.298 -7.200 0.581 1.00 0.00 12 GLY A CA 3
ATOM 1193 C C . GLY A 1 12 ? 3.669 -6.750 1.904 1.00 0.00 12 GLY A C 3
ATOM 1194 O O . GLY A 1 12 ? 2.585 -6.199 1.929 1.00 0.00 12 GLY A O 3
ATOM 1198 N N . ARG A 1 13 ? 4.345 -6.982 3.004 1.00 0.00 13 ARG A N 3
ATOM 1199 C CA . ARG A 1 13 ? 3.793 -6.568 4.332 1.00 0.00 13 ARG A CA 3
ATOM 1200 C C . ARG A 1 13 ? 4.259 -5.143 4.675 1.00 0.00 13 ARG A C 3
ATOM 1201 O O . ARG A 1 13 ? 4.841 -4.902 5.718 1.00 0.00 13 ARG A O 3
ATOM 1222 N N . GLY A 1 14 ? 4.005 -4.200 3.801 1.00 0.00 14 GLY A N 3
ATOM 1223 C CA . GLY A 1 14 ? 4.429 -2.791 4.062 1.00 0.00 14 GLY A CA 3
ATOM 1224 C C . GLY A 1 14 ? 5.924 -2.629 3.768 1.00 0.00 14 GLY A C 3
ATOM 1225 O O . GLY A 1 14 ? 6.613 -1.885 4.438 1.00 0.00 14 GLY A O 3
ATOM 1229 N N . LYS A 1 15 ? 6.432 -3.317 2.770 1.00 0.00 15 LYS A N 3
ATOM 1230 C CA . LYS A 1 15 ? 7.886 -3.194 2.436 1.00 0.00 15 LYS A CA 3
ATOM 1231 C C . LYS A 1 15 ? 8.155 -1.873 1.696 1.00 0.00 15 LYS A C 3
ATOM 1232 O O . LYS A 1 15 ? 8.910 -1.048 2.175 1.00 0.00 15 LYS A O 3
ATOM 1251 N N . PRO A 1 16 ? 7.524 -1.707 0.556 1.00 0.00 16 PRO A N 3
ATOM 1252 C CA . PRO A 1 16 ? 7.699 -0.464 -0.239 1.00 0.00 16 PRO A CA 3
ATOM 1253 C C . PRO A 1 16 ? 6.965 0.704 0.436 1.00 0.00 16 PRO A C 3
ATOM 1254 O O . PRO A 1 16 ? 5.884 0.526 0.967 1.00 0.00 16 PRO A O 3
ATOM 1265 N N . PRO A 1 17 ? 7.578 1.863 0.397 1.00 0.00 17 PRO A N 3
ATOM 1266 C CA . PRO A 1 17 ? 6.968 3.068 1.016 1.00 0.00 17 PRO A CA 3
ATOM 1267 C C . PRO A 1 17 ? 5.769 3.556 0.195 1.00 0.00 17 PRO A C 3
ATOM 1268 O O . PRO A 1 17 ? 5.929 4.178 -0.837 1.00 0.00 17 PRO A O 3
ATOM 1279 N N . CYS A 1 18 ? 4.570 3.288 0.651 1.00 0.00 18 CYS A N 3
ATOM 1280 C CA . CYS A 1 18 ? 3.364 3.752 -0.100 1.00 0.00 18 CYS A CA 3
ATOM 1281 C C . CYS A 1 18 ? 3.230 5.273 0.029 1.00 0.00 18 CYS A C 3
ATOM 1282 O O . CYS A 1 18 ? 3.818 5.881 0.904 1.00 0.00 18 CYS A O 3
ATOM 1289 N N . CYS A 1 19 ? 2.464 5.897 -0.832 1.00 0.00 19 CYS A N 3
ATOM 1290 C CA . CYS A 1 19 ? 2.304 7.379 -0.742 1.00 0.00 19 CYS A CA 3
ATOM 1291 C C . CYS A 1 19 ? 1.621 7.745 0.580 1.00 0.00 19 CYS A C 3
ATOM 1292 O O . CYS A 1 19 ? 0.831 6.987 1.110 1.00 0.00 19 CYS A O 3
ATOM 1299 N N . LYS A 1 20 ? 1.935 8.896 1.119 1.00 0.00 20 LYS A N 3
ATOM 1300 C CA . LYS A 1 20 ? 1.327 9.322 2.416 1.00 0.00 20 LYS A CA 3
ATOM 1301 C C . LYS A 1 20 ? -0.205 9.233 2.364 1.00 0.00 20 LYS A C 3
ATOM 1302 O O . LYS A 1 20 ? -0.839 9.788 1.486 1.00 0.00 20 LYS A O 3
ATOM 1321 N N . GLY A 1 21 ? -0.799 8.533 3.302 1.00 0.00 21 GLY A N 3
ATOM 1322 C CA . GLY A 1 21 ? -2.288 8.400 3.319 1.00 0.00 21 GLY A CA 3
ATOM 1323 C C . GLY A 1 21 ? -2.694 6.968 2.943 1.00 0.00 21 GLY A C 3
ATOM 1324 O O . GLY A 1 21 ? -3.723 6.480 3.369 1.00 0.00 21 GLY A O 3
ATOM 1328 N N . TYR A 1 22 ? -1.899 6.294 2.143 1.00 0.00 22 TYR A N 3
ATOM 1329 C CA . TYR A 1 22 ? -2.248 4.898 1.734 1.00 0.00 22 TYR A CA 3
ATOM 1330 C C . TYR A 1 22 ? -1.555 3.882 2.648 1.00 0.00 22 TYR A C 3
ATOM 1331 O O . TYR A 1 22 ? -0.507 4.148 3.205 1.00 0.00 22 TYR A O 3
ATOM 1349 N N . ALA A 1 23 ? -2.137 2.718 2.798 1.00 0.00 23 ALA A N 3
ATOM 1350 C CA . ALA A 1 23 ? -1.526 1.667 3.669 1.00 0.00 23 ALA A CA 3
ATOM 1351 C C . ALA A 1 23 ? -1.424 0.342 2.905 1.00 0.00 23 ALA A C 3
ATOM 1352 O O . ALA A 1 23 ? -2.260 0.029 2.077 1.00 0.00 23 ALA A O 3
ATOM 1359 N N . CYS A 1 24 ? -0.407 -0.439 3.179 1.00 0.00 24 CYS A N 3
ATOM 1360 C CA . CYS A 1 24 ? -0.250 -1.746 2.468 1.00 0.00 24 CYS A CA 3
ATOM 1361 C C . CYS A 1 24 ? -0.927 -2.871 3.255 1.00 0.00 24 CYS A C 3
ATOM 1362 O O . CYS A 1 24 ? -1.186 -2.747 4.439 1.00 0.00 24 CYS A O 3
ATOM 1369 N N . SER A 1 25 ? -1.210 -3.968 2.602 1.00 0.00 25 SER A N 3
ATOM 1370 C CA . SER A 1 25 ? -1.866 -5.110 3.299 1.00 0.00 25 SER A CA 3
ATOM 1371 C C . SER A 1 25 ? -1.198 -6.428 2.907 1.00 0.00 25 SER A C 3
ATOM 1372 O O . SER A 1 25 ? -1.144 -6.786 1.747 1.00 0.00 25 SER A O 3
ATOM 1380 N N . LYS A 1 26 ? -0.700 -7.159 3.871 1.00 0.00 26 LYS A N 3
ATOM 1381 C CA . LYS A 1 26 ? -0.048 -8.469 3.564 1.00 0.00 26 LYS A CA 3
ATOM 1382 C C . LYS A 1 26 ? -1.122 -9.500 3.209 1.00 0.00 26 LYS A C 3
ATOM 1383 O O . LYS A 1 26 ? -0.974 -10.271 2.279 1.00 0.00 26 LYS A O 3
ATOM 1402 N N . THR A 1 27 ? -2.209 -9.505 3.941 1.00 0.00 27 THR A N 3
ATOM 1403 C CA . THR A 1 27 ? -3.318 -10.470 3.659 1.00 0.00 27 THR A CA 3
ATOM 1404 C C . THR A 1 27 ? -3.903 -10.196 2.270 1.00 0.00 27 THR A C 3
ATOM 1405 O O . THR A 1 27 ? -4.215 -11.106 1.527 1.00 0.00 27 THR A O 3
ATOM 1416 N N . TRP A 1 28 ? -4.042 -8.941 1.920 1.00 0.00 28 TRP A N 3
ATOM 1417 C CA . TRP A 1 28 ? -4.597 -8.585 0.578 1.00 0.00 28 TRP A CA 3
ATOM 1418 C C . TRP A 1 28 ? -3.496 -8.709 -0.480 1.00 0.00 28 TRP A C 3
ATOM 1419 O O . TRP A 1 28 ? -3.696 -9.284 -1.533 1.00 0.00 28 TRP A O 3
ATOM 1440 N N . GLY A 1 29 ? -2.329 -8.182 -0.196 1.00 0.00 29 GLY A N 3
ATOM 1441 C CA . GLY A 1 29 ? -1.196 -8.268 -1.164 1.00 0.00 29 GLY A CA 3
ATOM 1442 C C . GLY A 1 29 ? -1.050 -6.958 -1.949 1.00 0.00 29 GLY A C 3
ATOM 1443 O O . GLY A 1 29 ? -0.423 -6.933 -2.992 1.00 0.00 29 GLY A O 3
ATOM 1447 N N . TRP A 1 30 ? -1.611 -5.868 -1.471 1.00 0.00 30 TRP A N 3
ATOM 1448 C CA . TRP A 1 30 ? -1.474 -4.581 -2.223 1.00 0.00 30 TRP A CA 3
ATOM 1449 C C . TRP A 1 30 ? -1.529 -3.370 -1.277 1.00 0.00 30 TRP A C 3
ATOM 1450 O O . TRP A 1 30 ? -1.615 -3.509 -0.074 1.00 0.00 30 TRP A O 3
ATOM 1471 N N . CYS A 1 31 ? -1.489 -2.185 -1.834 1.00 0.00 31 CYS A N 3
ATOM 1472 C CA . CYS A 1 31 ? -1.544 -0.942 -1.010 1.00 0.00 31 CYS A CA 3
ATOM 1473 C C . CYS A 1 31 ? -2.670 -0.043 -1.521 1.00 0.00 31 CYS A C 3
ATOM 1474 O O . CYS A 1 31 ? -2.723 0.290 -2.691 1.00 0.00 31 CYS A O 3
ATOM 1481 N N . ALA A 1 32 ? -3.570 0.350 -0.659 1.00 0.00 32 ALA A N 3
ATOM 1482 C CA . ALA A 1 32 ? -4.696 1.226 -1.105 1.00 0.00 32 ALA A CA 3
ATOM 1483 C C . ALA A 1 32 ? -4.906 2.380 -0.120 1.00 0.00 32 ALA A C 3
ATOM 1484 O O . ALA A 1 32 ? -4.279 2.445 0.921 1.00 0.00 32 ALA A O 3
ATOM 1491 N N . VAL A 1 33 ? -5.788 3.293 -0.446 1.00 0.00 33 VAL A N 3
ATOM 1492 C CA . VAL A 1 33 ? -6.045 4.454 0.463 1.00 0.00 33 VAL A CA 3
ATOM 1493 C C . VAL A 1 33 ? -6.885 4.005 1.666 1.00 0.00 33 VAL A C 3
ATOM 1494 O O . VAL A 1 33 ? -7.730 3.136 1.554 1.00 0.00 33 VAL A O 3
ATOM 1507 N N . GLU A 1 34 ? -6.660 4.597 2.813 1.00 0.00 34 GLU A N 3
ATOM 1508 C CA . GLU A 1 34 ? -7.445 4.212 4.027 1.00 0.00 34 GLU A CA 3
ATOM 1509 C C . GLU A 1 34 ? -8.866 4.782 3.941 1.00 0.00 34 GLU A C 3
ATOM 1510 O O . GLU A 1 34 ? -9.095 5.805 3.324 1.00 0.00 34 GLU A O 3
ATOM 1522 N N . ALA A 1 35 ? -9.820 4.123 4.555 1.00 0.00 35 ALA A N 3
ATOM 1523 C CA . ALA A 1 35 ? -11.233 4.620 4.514 1.00 0.00 35 ALA A CA 3
ATOM 1524 C C . ALA A 1 35 ? -11.358 5.944 5.286 1.00 0.00 35 ALA A C 3
ATOM 1525 O O . ALA A 1 35 ? -11.151 5.979 6.485 1.00 0.00 35 ALA A O 3
ATOM 1532 N N . PRO A 1 36 ? -11.691 6.992 4.567 1.00 0.00 36 PRO A N 3
ATOM 1533 C CA . PRO A 1 36 ? -11.842 8.332 5.194 1.00 0.00 36 PRO A CA 3
ATOM 1534 C C . PRO A 1 36 ? -13.153 8.417 5.992 1.00 0.00 36 PRO A C 3
ATOM 1535 O O . PRO A 1 36 ? -13.141 9.035 7.040 1.00 0.00 36 PRO A O 3
ATOM 1546 N N . ASP A 1 1 ? 13.673 0.445 -0.275 1.00 0.00 1 ASP A N 4
ATOM 1547 C CA . ASP A 1 1 ? 13.495 1.928 -0.287 1.00 0.00 1 ASP A CA 4
ATOM 1548 C C . ASP A 1 1 ? 13.457 2.444 -1.732 1.00 0.00 1 ASP A C 4
ATOM 1549 O O . ASP A 1 1 ? 14.483 2.707 -2.335 1.00 0.00 1 ASP A O 4
ATOM 1560 N N . GLY A 1 2 ? 12.280 2.591 -2.287 1.00 0.00 2 GLY A N 4
ATOM 1561 C CA . GLY A 1 2 ? 12.160 3.091 -3.690 1.00 0.00 2 GLY A CA 4
ATOM 1562 C C . GLY A 1 2 ? 11.358 4.395 -3.698 1.00 0.00 2 GLY A C 4
ATOM 1563 O O . GLY A 1 2 ? 11.761 5.385 -3.119 1.00 0.00 2 GLY A O 4
ATOM 1567 N N . GLU A 1 3 ? 10.222 4.398 -4.351 1.00 0.00 3 GLU A N 4
ATOM 1568 C CA . GLU A 1 3 ? 9.383 5.635 -4.403 1.00 0.00 3 GLU A CA 4
ATOM 1569 C C . GLU A 1 3 ? 8.039 5.398 -3.697 1.00 0.00 3 GLU A C 4
ATOM 1570 O O . GLU A 1 3 ? 7.853 4.408 -3.016 1.00 0.00 3 GLU A O 4
ATOM 1582 N N . CYS A 1 4 ? 7.106 6.302 -3.857 1.00 0.00 4 CYS A N 4
ATOM 1583 C CA . CYS A 1 4 ? 5.776 6.132 -3.196 1.00 0.00 4 CYS A CA 4
ATOM 1584 C C . CYS A 1 4 ? 4.831 5.344 -4.114 1.00 0.00 4 CYS A C 4
ATOM 1585 O O . CYS A 1 4 ? 4.980 5.342 -5.323 1.00 0.00 4 CYS A O 4
ATOM 1592 N N . GLY A 1 5 ? 3.867 4.662 -3.545 1.00 0.00 5 GLY A N 4
ATOM 1593 C CA . GLY A 1 5 ? 2.916 3.858 -4.368 1.00 0.00 5 GLY A CA 4
ATOM 1594 C C . GLY A 1 5 ? 1.826 4.762 -4.952 1.00 0.00 5 GLY A C 4
ATOM 1595 O O . GLY A 1 5 ? 2.048 5.926 -5.223 1.00 0.00 5 GLY A O 4
ATOM 1599 N N . GLY A 1 6 ? 0.648 4.229 -5.150 1.00 0.00 6 GLY A N 4
ATOM 1600 C CA . GLY A 1 6 ? -0.464 5.043 -5.720 1.00 0.00 6 GLY A CA 4
ATOM 1601 C C . GLY A 1 6 ? -1.724 4.853 -4.868 1.00 0.00 6 GLY A C 4
ATOM 1602 O O . GLY A 1 6 ? -1.656 4.777 -3.656 1.00 0.00 6 GLY A O 4
ATOM 1606 N N . PHE A 1 7 ? -2.873 4.773 -5.494 1.00 0.00 7 PHE A N 4
ATOM 1607 C CA . PHE A 1 7 ? -4.144 4.585 -4.722 1.00 0.00 7 PHE A CA 4
ATOM 1608 C C . PHE A 1 7 ? -4.464 3.090 -4.547 1.00 0.00 7 PHE A C 4
ATOM 1609 O O . PHE A 1 7 ? -5.190 2.711 -3.648 1.00 0.00 7 PHE A O 4
ATOM 1626 N N . TRP A 1 8 ? -3.929 2.242 -5.393 1.00 0.00 8 TRP A N 4
ATOM 1627 C CA . TRP A 1 8 ? -4.203 0.776 -5.269 1.00 0.00 8 TRP A CA 4
ATOM 1628 C C . TRP A 1 8 ? -3.073 -0.020 -5.937 1.00 0.00 8 TRP A C 4
ATOM 1629 O O . TRP A 1 8 ? -3.254 -0.638 -6.970 1.00 0.00 8 TRP A O 4
ATOM 1650 N N . TRP A 1 9 ? -1.903 0.000 -5.349 1.00 0.00 9 TRP A N 4
ATOM 1651 C CA . TRP A 1 9 ? -0.745 -0.745 -5.936 1.00 0.00 9 TRP A CA 4
ATOM 1652 C C . TRP A 1 9 ? -0.564 -2.078 -5.202 1.00 0.00 9 TRP A C 4
ATOM 1653 O O . TRP A 1 9 ? -1.236 -2.352 -4.230 1.00 0.00 9 TRP A O 4
ATOM 1674 N N . LYS A 1 10 ? 0.336 -2.915 -5.657 1.00 0.00 10 LYS A N 4
ATOM 1675 C CA . LYS A 1 10 ? 0.543 -4.226 -4.967 1.00 0.00 10 LYS A CA 4
ATOM 1676 C C . LYS A 1 10 ? 1.606 -4.089 -3.879 1.00 0.00 10 LYS A C 4
ATOM 1677 O O . LYS A 1 10 ? 2.621 -3.445 -4.069 1.00 0.00 10 LYS A O 4
ATOM 1696 N N . CYS A 1 11 ? 1.382 -4.694 -2.744 1.00 0.00 11 CYS A N 4
ATOM 1697 C CA . CYS A 1 11 ? 2.380 -4.604 -1.644 1.00 0.00 11 CYS A CA 4
ATOM 1698 C C . CYS A 1 11 ? 2.324 -5.864 -0.772 1.00 0.00 11 CYS A C 4
ATOM 1699 O O . CYS A 1 11 ? 1.359 -6.606 -0.799 1.00 0.00 11 CYS A O 4
ATOM 1706 N N . GLY A 1 12 ? 3.349 -6.103 0.005 1.00 0.00 12 GLY A N 4
ATOM 1707 C CA . GLY A 1 12 ? 3.360 -7.307 0.885 1.00 0.00 12 GLY A CA 4
ATOM 1708 C C . GLY A 1 12 ? 3.034 -6.890 2.319 1.00 0.00 12 GLY A C 4
ATOM 1709 O O . GLY A 1 12 ? 1.964 -6.382 2.596 1.00 0.00 12 GLY A O 4
ATOM 1713 N N . ARG A 1 13 ? 3.952 -7.093 3.234 1.00 0.00 13 ARG A N 4
ATOM 1714 C CA . ARG A 1 13 ? 3.704 -6.695 4.656 1.00 0.00 13 ARG A CA 4
ATOM 1715 C C . ARG A 1 13 ? 4.200 -5.259 4.903 1.00 0.00 13 ARG A C 4
ATOM 1716 O O . ARG A 1 13 ? 4.592 -4.913 6.001 1.00 0.00 13 ARG A O 4
ATOM 1737 N N . GLY A 1 14 ? 4.191 -4.428 3.889 1.00 0.00 14 GLY A N 4
ATOM 1738 C CA . GLY A 1 14 ? 4.666 -3.022 4.055 1.00 0.00 14 GLY A CA 4
ATOM 1739 C C . GLY A 1 14 ? 6.099 -2.897 3.523 1.00 0.00 14 GLY A C 4
ATOM 1740 O O . GLY A 1 14 ? 6.884 -2.114 4.024 1.00 0.00 14 GLY A O 4
ATOM 1744 N N . LYS A 1 15 ? 6.444 -3.656 2.507 1.00 0.00 15 LYS A N 4
ATOM 1745 C CA . LYS A 1 15 ? 7.828 -3.575 1.942 1.00 0.00 15 LYS A CA 4
ATOM 1746 C C . LYS A 1 15 ? 8.009 -2.260 1.168 1.00 0.00 15 LYS A C 4
ATOM 1747 O O . LYS A 1 15 ? 8.872 -1.470 1.497 1.00 0.00 15 LYS A O 4
ATOM 1766 N N . PRO A 1 16 ? 7.182 -2.061 0.167 1.00 0.00 16 PRO A N 4
ATOM 1767 C CA . PRO A 1 16 ? 7.256 -0.823 -0.646 1.00 0.00 16 PRO A CA 4
ATOM 1768 C C . PRO A 1 16 ? 6.650 0.353 0.133 1.00 0.00 16 PRO A C 4
ATOM 1769 O O . PRO A 1 16 ? 5.569 0.236 0.678 1.00 0.00 16 PRO A O 4
ATOM 1780 N N . PRO A 1 17 ? 7.367 1.452 0.163 1.00 0.00 17 PRO A N 4
ATOM 1781 C CA . PRO A 1 17 ? 6.879 2.652 0.884 1.00 0.00 17 PRO A CA 4
ATOM 1782 C C . PRO A 1 17 ? 5.715 3.292 0.118 1.00 0.00 17 PRO A C 4
ATOM 1783 O O . PRO A 1 17 ? 5.912 3.993 -0.857 1.00 0.00 17 PRO A O 4
ATOM 1794 N N . CYS A 1 18 ? 4.501 3.052 0.551 1.00 0.00 18 CYS A N 4
ATOM 1795 C CA . CYS A 1 18 ? 3.322 3.645 -0.153 1.00 0.00 18 CYS A CA 4
ATOM 1796 C C . CYS A 1 18 ? 3.310 5.167 0.035 1.00 0.00 18 CYS A C 4
ATOM 1797 O O . CYS A 1 18 ? 3.948 5.694 0.929 1.00 0.00 18 CYS A O 4
ATOM 1804 N N . CYS A 1 19 ? 2.590 5.874 -0.799 1.00 0.00 19 CYS A N 4
ATOM 1805 C CA . CYS A 1 19 ? 2.539 7.363 -0.666 1.00 0.00 19 CYS A CA 4
ATOM 1806 C C . CYS A 1 19 ? 1.874 7.751 0.661 1.00 0.00 19 CYS A C 4
ATOM 1807 O O . CYS A 1 19 ? 1.120 6.984 1.234 1.00 0.00 19 CYS A O 4
ATOM 1814 N N . LYS A 1 20 ? 2.156 8.930 1.157 1.00 0.00 20 LYS A N 4
ATOM 1815 C CA . LYS A 1 20 ? 1.552 9.371 2.449 1.00 0.00 20 LYS A CA 4
ATOM 1816 C C . LYS A 1 20 ? 0.020 9.313 2.377 1.00 0.00 20 LYS A C 4
ATOM 1817 O O . LYS A 1 20 ? -0.587 9.839 1.462 1.00 0.00 20 LYS A O 4
A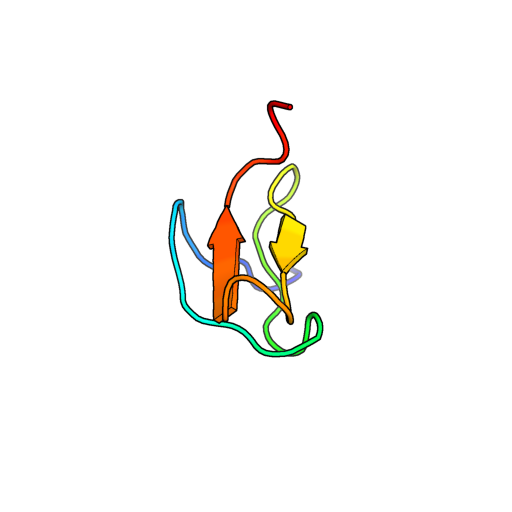TOM 1836 N N . GLY A 1 21 ? -0.602 8.668 3.332 1.00 0.00 21 GLY A N 4
ATOM 1837 C CA . GLY A 1 21 ? -2.093 8.560 3.326 1.00 0.00 21 GLY A CA 4
ATOM 1838 C C . GLY A 1 21 ? -2.512 7.145 2.909 1.00 0.00 21 GLY A C 4
ATOM 1839 O O . GLY A 1 21 ? -3.562 6.664 3.291 1.00 0.00 21 GLY A O 4
ATOM 1843 N N . TYR A 1 22 ? -1.698 6.479 2.124 1.00 0.00 22 TYR A N 4
ATOM 1844 C CA . TYR A 1 22 ? -2.043 5.094 1.677 1.00 0.00 22 TYR A CA 4
ATOM 1845 C C . TYR A 1 22 ? -1.402 4.063 2.613 1.00 0.00 22 TYR A C 4
ATOM 1846 O O . TYR A 1 22 ? -0.294 4.240 3.084 1.00 0.00 22 TYR A O 4
ATOM 1864 N N . ALA A 1 23 ? -2.095 2.985 2.879 1.00 0.00 23 ALA A N 4
ATOM 1865 C CA . ALA A 1 23 ? -1.544 1.927 3.779 1.00 0.00 23 ALA A CA 4
ATOM 1866 C C . ALA A 1 23 ? -1.450 0.597 3.029 1.00 0.00 23 ALA A C 4
ATOM 1867 O O . ALA A 1 23 ? -2.241 0.319 2.147 1.00 0.00 23 ALA A O 4
ATOM 1874 N N . CYS A 1 24 ? -0.488 -0.224 3.369 1.00 0.00 24 CYS A N 4
ATOM 1875 C CA . CYS A 1 24 ? -0.339 -1.536 2.668 1.00 0.00 24 CYS A CA 4
ATOM 1876 C C . CYS A 1 24 ? -1.178 -2.610 3.368 1.00 0.00 24 CYS A C 4
ATOM 1877 O O . CYS A 1 24 ? -1.568 -2.461 4.512 1.00 0.00 24 CYS A O 4
ATOM 1884 N N . SER A 1 25 ? -1.460 -3.686 2.682 1.00 0.00 25 SER A N 4
ATOM 1885 C CA . SER A 1 25 ? -2.280 -4.775 3.288 1.00 0.00 25 SER A CA 4
ATOM 1886 C C . SER A 1 25 ? -1.732 -6.150 2.892 1.00 0.00 25 SER A C 4
ATOM 1887 O O . SER A 1 25 ? -1.956 -6.623 1.794 1.00 0.00 25 SER A O 4
ATOM 1895 N N . LYS A 1 26 ? -1.021 -6.800 3.782 1.00 0.00 26 LYS A N 4
ATOM 1896 C CA . LYS A 1 26 ? -0.470 -8.154 3.462 1.00 0.00 26 LYS A CA 4
ATOM 1897 C C . LYS A 1 26 ? -1.614 -9.169 3.364 1.00 0.00 26 LYS A C 4
ATOM 1898 O O . LYS A 1 26 ? -1.588 -10.070 2.546 1.00 0.00 26 LYS A O 4
ATOM 1917 N N . THR A 1 27 ? -2.620 -9.021 4.192 1.00 0.00 27 THR A N 4
ATOM 1918 C CA . THR A 1 27 ? -3.782 -9.962 4.161 1.00 0.00 27 THR A CA 4
ATOM 1919 C C . THR A 1 27 ? -4.491 -9.883 2.803 1.00 0.00 27 THR A C 4
ATOM 1920 O O . THR A 1 27 ? -4.946 -10.878 2.273 1.00 0.00 27 THR A O 4
ATOM 1931 N N . TRP A 1 28 ? -4.587 -8.704 2.245 1.00 0.00 28 TRP A N 4
ATOM 1932 C CA . TRP A 1 28 ? -5.267 -8.543 0.923 1.00 0.00 28 TRP A CA 4
ATOM 1933 C C . TRP A 1 28 ? -4.257 -8.741 -0.212 1.00 0.00 28 TRP A C 4
ATOM 1934 O O . TRP A 1 28 ? -4.485 -9.506 -1.129 1.00 0.00 28 TRP A O 4
ATOM 1955 N N . GLY A 1 29 ? -3.135 -8.063 -0.147 1.00 0.00 29 GLY A N 4
ATOM 1956 C CA . GLY A 1 29 ? -2.095 -8.214 -1.208 1.00 0.00 29 GLY A CA 4
ATOM 1957 C C . GLY A 1 29 ? -1.874 -6.893 -1.962 1.00 0.00 29 GLY A C 4
ATOM 1958 O O . GLY A 1 29 ? -1.289 -6.886 -3.028 1.00 0.00 29 GLY A O 4
ATOM 1962 N N . TRP A 1 30 ? -2.322 -5.775 -1.431 1.00 0.00 30 TRP A N 4
ATOM 1963 C CA . TRP A 1 30 ? -2.107 -4.477 -2.150 1.00 0.00 30 TRP A CA 4
ATOM 1964 C C . TRP A 1 30 ? -2.003 -3.303 -1.163 1.00 0.00 30 TRP A C 4
ATOM 1965 O O . TRP A 1 30 ? -2.056 -3.483 0.037 1.00 0.00 30 TRP A O 4
ATOM 1986 N N . CYS A 1 31 ? -1.857 -2.103 -1.674 1.00 0.00 31 CYS A N 4
ATOM 1987 C CA . CYS A 1 31 ? -1.749 -0.905 -0.788 1.00 0.00 31 CYS A CA 4
ATOM 1988 C C . CYS A 1 31 ? -2.727 0.183 -1.246 1.00 0.00 31 CYS A C 4
ATOM 1989 O O . CYS A 1 31 ? -2.728 0.587 -2.394 1.00 0.00 31 CYS A O 4
ATOM 1996 N N . ALA A 1 32 ? -3.555 0.658 -0.349 1.00 0.00 32 ALA A N 4
ATOM 1997 C CA . ALA A 1 32 ? -4.542 1.724 -0.711 1.00 0.00 32 ALA A CA 4
ATOM 1998 C C . ALA A 1 32 ? -4.843 2.604 0.510 1.00 0.00 32 ALA A C 4
ATOM 1999 O O . ALA A 1 32 ? -4.408 2.317 1.610 1.00 0.00 32 ALA A O 4
ATOM 2006 N N . VAL A 1 33 ? -5.588 3.672 0.328 1.00 0.00 33 VAL A N 4
ATOM 2007 C CA . VAL A 1 33 ? -5.919 4.568 1.486 1.00 0.00 33 VAL A CA 4
ATOM 2008 C C . VAL A 1 33 ? -6.603 3.758 2.594 1.00 0.00 33 VAL A C 4
ATOM 2009 O O . VAL A 1 33 ? -7.488 2.962 2.338 1.00 0.00 33 VAL A O 4
ATOM 2022 N N . GLU A 1 34 ? -6.189 3.949 3.821 1.00 0.00 34 GLU A N 4
ATOM 2023 C CA . GLU A 1 34 ? -6.802 3.185 4.953 1.00 0.00 34 GLU A CA 4
ATOM 2024 C C . GLU A 1 34 ? -8.188 3.742 5.297 1.00 0.00 34 GLU A C 4
ATOM 2025 O O . GLU A 1 34 ? -9.186 3.055 5.180 1.00 0.00 34 GLU A O 4
ATOM 2037 N N . ALA A 1 35 ? -8.254 4.976 5.724 1.00 0.00 35 ALA A N 4
ATOM 2038 C CA . ALA A 1 35 ? -9.573 5.582 6.085 1.00 0.00 35 ALA A CA 4
ATOM 2039 C C . ALA A 1 35 ? -9.940 6.703 5.102 1.00 0.00 35 ALA A C 4
ATOM 2040 O O . ALA A 1 35 ? -9.071 7.361 4.563 1.00 0.00 35 ALA A O 4
ATOM 2047 N N . PRO A 1 36 ? -11.226 6.884 4.905 1.00 0.00 36 PRO A N 4
ATOM 2048 C CA . PRO A 1 36 ? -11.720 7.937 3.979 1.00 0.00 36 PRO A CA 4
ATOM 2049 C C . PRO A 1 36 ? -11.522 9.334 4.590 1.00 0.00 36 PRO A C 4
ATOM 2050 O O . PRO A 1 36 ? -11.875 9.516 5.745 1.00 0.00 36 PRO A O 4
ATOM 2061 N N . ASP A 1 1 ? 15.298 2.068 -1.880 1.00 0.00 1 ASP A N 5
ATOM 2062 C CA . ASP A 1 1 ? 13.955 2.368 -1.297 1.00 0.00 1 ASP A CA 5
ATOM 2063 C C . ASP A 1 1 ? 13.813 3.873 -1.044 1.00 0.00 1 ASP A C 5
ATOM 2064 O O . ASP A 1 1 ? 14.763 4.545 -0.687 1.00 0.00 1 ASP A O 5
ATOM 2075 N N . GLY A 1 2 ? 12.629 4.400 -1.224 1.00 0.00 2 GLY A N 5
ATOM 2076 C CA . GLY A 1 2 ? 12.405 5.859 -0.995 1.00 0.00 2 GLY A CA 5
ATOM 2077 C C . GLY A 1 2 ? 11.548 6.425 -2.127 1.00 0.00 2 GLY A C 5
ATOM 2078 O O . GLY A 1 2 ? 11.934 7.360 -2.803 1.00 0.00 2 GLY A O 5
ATOM 2082 N N . GLU A 1 3 ? 10.385 5.861 -2.336 1.00 0.00 3 GLU A N 5
ATOM 2083 C CA . GLU A 1 3 ? 9.488 6.355 -3.422 1.00 0.00 3 GLU A CA 5
ATOM 2084 C C . GLU A 1 3 ? 8.018 6.251 -2.992 1.00 0.00 3 GLU A C 5
ATOM 2085 O O . GLU A 1 3 ? 7.717 5.994 -1.842 1.00 0.00 3 GLU A O 5
ATOM 2097 N N . CYS A 1 4 ? 7.103 6.452 -3.909 1.00 0.00 4 CYS A N 5
ATOM 2098 C CA . CYS A 1 4 ? 5.655 6.363 -3.555 1.00 0.00 4 CYS A CA 5
ATOM 2099 C C . CYS A 1 4 ? 4.924 5.448 -4.541 1.00 0.00 4 CYS A C 5
ATOM 2100 O O . CYS A 1 4 ? 5.329 5.282 -5.677 1.00 0.00 4 CYS A O 5
ATOM 2107 N N . GLY A 1 5 ? 3.843 4.857 -4.105 1.00 0.00 5 GLY A N 5
ATOM 2108 C CA . GLY A 1 5 ? 3.061 3.953 -4.990 1.00 0.00 5 GLY A CA 5
ATOM 2109 C C . GLY A 1 5 ? 1.961 4.759 -5.687 1.00 0.00 5 GLY A C 5
ATOM 2110 O O . GLY A 1 5 ? 2.221 5.768 -6.313 1.00 0.00 5 GLY A O 5
ATOM 2114 N N . GLY A 1 6 ? 0.733 4.322 -5.574 1.00 0.00 6 GLY A N 5
ATOM 2115 C CA . GLY A 1 6 ? -0.394 5.060 -6.221 1.00 0.00 6 GLY A CA 5
ATOM 2116 C C . GLY A 1 6 ? -1.656 4.905 -5.365 1.00 0.00 6 GLY A C 5
ATOM 2117 O O . GLY A 1 6 ? -1.592 4.904 -4.150 1.00 0.00 6 GLY A O 5
ATOM 2121 N N . PHE A 1 7 ? -2.800 4.774 -5.989 1.00 0.00 7 PHE A N 5
ATOM 2122 C CA . PHE A 1 7 ? -4.071 4.617 -5.213 1.00 0.00 7 PHE A CA 5
ATOM 2123 C C . PHE A 1 7 ? -4.365 3.136 -4.958 1.00 0.00 7 PHE A C 5
ATOM 2124 O O . PHE A 1 7 ? -4.929 2.775 -3.945 1.00 0.00 7 PHE A O 5
ATOM 2141 N N . TRP A 1 8 ? -3.989 2.280 -5.873 1.00 0.00 8 TRP A N 5
ATOM 2142 C CA . TRP A 1 8 ? -4.244 0.821 -5.692 1.00 0.00 8 TRP A CA 5
ATOM 2143 C C . TRP A 1 8 ? -3.090 0.010 -6.294 1.00 0.00 8 TRP A C 5
ATOM 2144 O O . TRP A 1 8 ? -3.234 -0.642 -7.311 1.00 0.00 8 TRP A O 5
ATOM 2165 N N . TRP A 1 9 ? -1.940 0.053 -5.667 1.00 0.00 9 TRP A N 5
ATOM 2166 C CA . TRP A 1 9 ? -0.763 -0.706 -6.194 1.00 0.00 9 TRP A CA 5
ATOM 2167 C C . TRP A 1 9 ? -0.584 -2.008 -5.406 1.00 0.00 9 TRP A C 5
ATOM 2168 O O . TRP A 1 9 ? -1.292 -2.261 -4.452 1.00 0.00 9 TRP A O 5
ATOM 2189 N N . LYS A 1 10 ? 0.350 -2.840 -5.796 1.00 0.00 10 LYS A N 5
ATOM 2190 C CA . LYS A 1 10 ? 0.558 -4.125 -5.059 1.00 0.00 10 LYS A CA 5
ATOM 2191 C C . LYS A 1 10 ? 1.566 -3.937 -3.928 1.00 0.00 10 LYS A C 5
ATOM 2192 O O . LYS A 1 10 ? 2.574 -3.274 -4.085 1.00 0.00 10 LYS A O 5
ATOM 2211 N N . CYS A 1 11 ? 1.304 -4.523 -2.791 1.00 0.00 11 CYS A N 5
ATOM 2212 C CA . CYS A 1 11 ? 2.243 -4.392 -1.649 1.00 0.00 11 CYS A CA 5
ATOM 2213 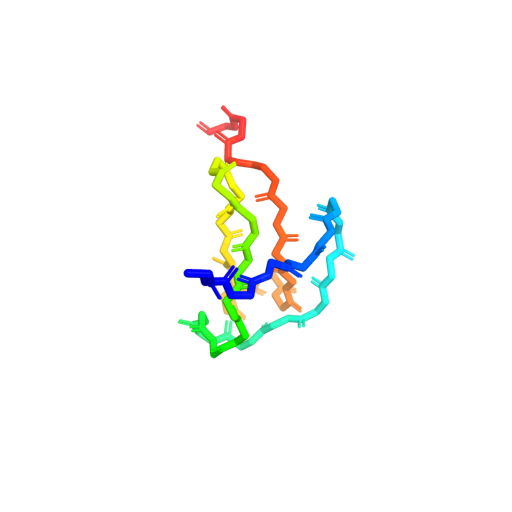C C . CYS A 1 11 ? 2.155 -5.625 -0.741 1.00 0.00 11 CYS A C 5
ATOM 2214 O O . CYS A 1 11 ? 1.190 -6.368 -0.780 1.00 0.00 11 CYS A O 5
ATOM 2221 N N . GLY A 1 12 ? 3.147 -5.836 0.083 1.00 0.00 12 GLY A N 5
ATOM 2222 C CA . GLY A 1 12 ? 3.124 -7.009 1.006 1.00 0.00 12 GLY A CA 5
ATOM 2223 C C . GLY A 1 12 ? 2.676 -6.547 2.395 1.00 0.00 12 GLY A C 5
ATOM 2224 O O . GLY A 1 12 ? 1.573 -6.064 2.570 1.00 0.00 12 GLY A O 5
ATOM 2228 N N . ARG A 1 13 ? 3.529 -6.677 3.382 1.00 0.00 13 ARG A N 5
ATOM 2229 C CA . ARG A 1 13 ? 3.166 -6.225 4.762 1.00 0.00 13 ARG A CA 5
ATOM 2230 C C . ARG A 1 13 ? 3.591 -4.755 4.962 1.00 0.00 13 ARG A C 5
ATOM 2231 O O . ARG A 1 13 ? 3.765 -4.295 6.075 1.00 0.00 13 ARG A O 5
ATOM 2252 N N . GLY A 1 14 ? 3.761 -4.021 3.886 1.00 0.00 14 GLY A N 5
ATOM 2253 C CA . GLY A 1 14 ? 4.179 -2.593 3.998 1.00 0.00 14 GLY A CA 5
ATOM 2254 C C . GLY A 1 14 ? 5.654 -2.459 3.598 1.00 0.00 14 GLY A C 5
ATOM 2255 O O . GLY A 1 14 ? 6.378 -1.646 4.140 1.00 0.00 14 GLY A O 5
ATOM 2259 N N . LYS A 1 15 ? 6.104 -3.252 2.653 1.00 0.00 15 LYS A N 5
ATOM 2260 C CA . LYS A 1 15 ? 7.533 -3.172 2.218 1.00 0.00 15 LYS A CA 5
ATOM 2261 C C . LYS A 1 15 ? 7.759 -1.955 1.301 1.00 0.00 15 LYS A C 5
ATOM 2262 O O . LYS A 1 15 ? 8.614 -1.135 1.578 1.00 0.00 15 LYS A O 5
ATOM 2281 N N . PRO A 1 16 ? 6.982 -1.870 0.242 1.00 0.00 16 PRO A N 5
ATOM 2282 C CA . PRO A 1 16 ? 7.109 -0.733 -0.708 1.00 0.00 16 PRO A CA 5
ATOM 2283 C C . PRO A 1 16 ? 6.515 0.540 -0.090 1.00 0.00 16 PRO A C 5
ATOM 2284 O O . PRO A 1 16 ? 5.420 0.513 0.443 1.00 0.00 16 PRO A O 5
ATOM 2295 N N . PRO A 1 17 ? 7.258 1.620 -0.178 1.00 0.00 17 PRO A N 5
ATOM 2296 C CA . PRO A 1 17 ? 6.792 2.912 0.386 1.00 0.00 17 PRO A CA 5
ATOM 2297 C C . PRO A 1 17 ? 5.647 3.491 -0.459 1.00 0.00 17 PRO A C 5
ATOM 2298 O O . PRO A 1 17 ? 5.863 4.018 -1.534 1.00 0.00 17 PRO A O 5
ATOM 2309 N N . CYS A 1 18 ? 4.432 3.401 0.026 1.00 0.00 18 CYS A N 5
ATOM 2310 C CA . CYS A 1 18 ? 3.270 3.957 -0.739 1.00 0.00 18 CYS A CA 5
ATOM 2311 C C . CYS A 1 18 ? 3.269 5.486 -0.623 1.00 0.00 18 CYS A C 5
ATOM 2312 O O . CYS A 1 18 ? 3.978 6.052 0.188 1.00 0.00 18 CYS A O 5
ATOM 2319 N N . CYS A 1 19 ? 2.485 6.161 -1.430 1.00 0.00 19 CYS A N 5
ATOM 2320 C CA . CYS A 1 19 ? 2.447 7.655 -1.364 1.00 0.00 19 CYS A CA 5
ATOM 2321 C C . CYS A 1 19 ? 1.899 8.114 -0.007 1.00 0.00 19 CYS A C 5
ATOM 2322 O O . CYS A 1 19 ? 1.324 7.339 0.737 1.00 0.00 19 CYS A O 5
ATOM 2329 N N . LYS A 1 20 ? 2.079 9.370 0.324 1.00 0.00 20 LYS A N 5
ATOM 2330 C CA . LYS A 1 20 ? 1.578 9.884 1.628 1.00 0.00 20 LYS A CA 5
ATOM 2331 C C . LYS A 1 20 ? 0.046 9.825 1.667 1.00 0.00 20 LYS A C 5
ATOM 2332 O O . LYS A 1 20 ? -0.626 10.338 0.792 1.00 0.00 20 LYS A O 5
ATOM 2351 N N . GLY A 1 21 ? -0.507 9.197 2.675 1.00 0.00 21 GLY A N 5
ATOM 2352 C CA . GLY A 1 21 ? -1.993 9.095 2.780 1.00 0.00 21 GLY A CA 5
ATOM 2353 C C . GLY A 1 21 ? -2.475 7.712 2.303 1.00 0.00 21 GLY A C 5
ATOM 2354 O O . GLY A 1 21 ? -3.664 7.462 2.230 1.00 0.00 21 GLY A O 5
ATOM 235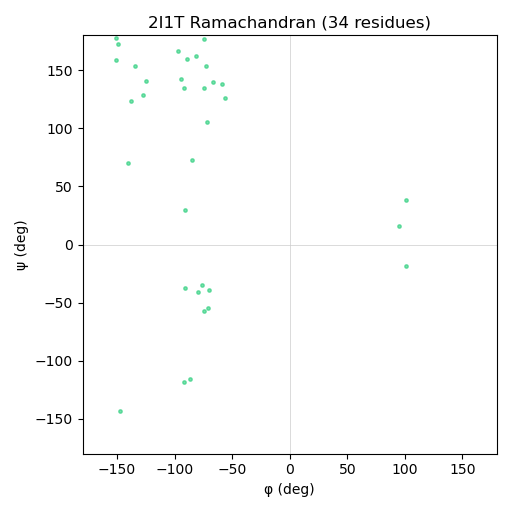8 N N . TYR A 1 22 ? -1.572 6.813 1.983 1.00 0.00 22 TYR A N 5
ATOM 2359 C CA . TYR A 1 22 ? -1.987 5.451 1.520 1.00 0.00 22 TYR A CA 5
ATOM 2360 C C . TYR A 1 22 ? -1.457 4.396 2.495 1.00 0.00 22 TYR A C 5
ATOM 2361 O O . TYR A 1 22 ? -0.434 4.586 3.126 1.00 0.00 22 TYR A O 5
ATOM 2379 N N . ALA A 1 23 ? -2.142 3.291 2.628 1.00 0.00 23 ALA A N 5
ATOM 2380 C CA . ALA A 1 23 ? -1.673 2.229 3.568 1.00 0.00 23 ALA A CA 5
ATOM 2381 C C . ALA A 1 23 ? -1.595 0.876 2.856 1.00 0.00 23 ALA A C 5
ATOM 2382 O O . ALA A 1 23 ? -2.371 0.587 1.964 1.00 0.00 23 ALA A O 5
ATOM 2389 N N . CYS A 1 24 ? -0.658 0.049 3.244 1.00 0.00 24 CYS A N 5
ATOM 2390 C CA . CYS A 1 24 ? -0.510 -1.288 2.594 1.00 0.00 24 CYS A CA 5
ATOM 2391 C C . CYS A 1 24 ? -1.376 -2.331 3.307 1.00 0.00 24 CYS A C 5
ATOM 2392 O O . CYS A 1 24 ? -1.808 -2.137 4.428 1.00 0.00 24 CYS A O 5
ATOM 2399 N N . SER A 1 25 ? -1.632 -3.436 2.654 1.00 0.00 25 SER A N 5
ATOM 2400 C CA . SER A 1 25 ? -2.471 -4.501 3.277 1.00 0.00 25 SER A CA 5
ATOM 2401 C C . SER A 1 25 ? -1.896 -5.888 2.973 1.00 0.00 25 SER A C 5
ATOM 2402 O O . SER A 1 25 ? -1.887 -6.327 1.840 1.00 0.00 25 SER A O 5
ATOM 2410 N N . LYS A 1 26 ? -1.422 -6.582 3.981 1.00 0.00 26 LYS A N 5
ATOM 2411 C CA . LYS A 1 26 ? -0.856 -7.947 3.753 1.00 0.00 26 LYS A CA 5
ATOM 2412 C C . LYS A 1 26 ? -1.986 -8.953 3.492 1.00 0.00 26 LYS A C 5
ATOM 2413 O O . LYS A 1 26 ? -1.869 -9.823 2.650 1.00 0.00 26 LYS A O 5
ATOM 2432 N N . THR A 1 27 ? -3.078 -8.836 4.209 1.00 0.00 27 THR A N 5
ATOM 2433 C CA . THR A 1 27 ? -4.223 -9.782 4.005 1.00 0.00 27 THR A CA 5
ATOM 2434 C C . THR A 1 27 ? -4.825 -9.595 2.608 1.00 0.00 27 THR A C 5
ATOM 2435 O O . THR A 1 27 ? -5.238 -10.542 1.967 1.00 0.00 27 THR A O 5
ATOM 2446 N N . TRP A 1 28 ? -4.878 -8.375 2.140 1.00 0.00 28 TRP A N 5
ATOM 2447 C CA . TRP A 1 28 ? -5.456 -8.107 0.787 1.00 0.00 28 TRP A CA 5
ATOM 2448 C C . TRP A 1 28 ? -4.392 -8.332 -0.292 1.00 0.00 28 TRP A C 5
ATOM 2449 O O . TRP A 1 28 ? -4.637 -8.989 -1.285 1.00 0.00 28 TRP A O 5
ATOM 2470 N N . GLY A 1 29 ? -3.211 -7.801 -0.095 1.00 0.00 29 GLY A N 5
ATOM 2471 C CA . GLY A 1 29 ? -2.119 -7.995 -1.096 1.00 0.00 29 GLY A CA 5
ATOM 2472 C C . GLY A 1 29 ? -1.889 -6.721 -1.919 1.00 0.00 29 GLY A C 5
ATOM 2473 O O . GLY A 1 29 ? -1.311 -6.774 -2.988 1.00 0.00 29 GLY A O 5
ATOM 2477 N N . TRP A 1 30 ? -2.316 -5.575 -1.440 1.00 0.00 30 TRP A N 5
ATOM 2478 C CA . TRP A 1 30 ? -2.089 -4.318 -2.219 1.00 0.00 30 TRP A CA 5
ATOM 2479 C C . TRP A 1 30 ? -1.969 -3.104 -1.283 1.00 0.00 30 TRP A C 5
ATOM 2480 O O . TRP A 1 30 ? -1.968 -3.239 -0.075 1.00 0.00 30 TRP A O 5
ATOM 2501 N N . CYS A 1 31 ? -1.863 -1.923 -1.840 1.00 0.00 31 CYS A N 5
ATOM 2502 C CA . CYS A 1 31 ? -1.737 -0.693 -0.997 1.00 0.00 31 CYS A CA 5
ATOM 2503 C C . CYS A 1 31 ? -2.690 0.397 -1.504 1.00 0.00 31 CYS A C 5
ATOM 2504 O O . CYS A 1 31 ? -2.663 0.772 -2.662 1.00 0.00 31 CYS A O 5
ATOM 2511 N N . ALA A 1 32 ? -3.526 0.904 -0.635 1.00 0.00 32 ALA A N 5
ATOM 2512 C CA . ALA A 1 32 ? -4.491 1.974 -1.036 1.00 0.00 32 ALA A CA 5
ATOM 2513 C C . ALA A 1 32 ? -4.794 2.876 0.168 1.00 0.00 32 ALA A C 5
ATOM 2514 O O . ALA A 1 32 ? -4.454 2.548 1.290 1.00 0.00 32 ALA A O 5
ATOM 2521 N N . VAL A 1 33 ? -5.432 4.004 -0.050 1.00 0.00 33 VAL A N 5
ATOM 2522 C CA . VAL A 1 33 ? -5.753 4.917 1.098 1.00 0.00 33 VAL A CA 5
ATOM 2523 C C . VAL A 1 33 ? -6.547 4.151 2.163 1.00 0.00 33 VAL A C 5
ATOM 2524 O O . VAL A 1 33 ? -7.357 3.298 1.849 1.00 0.00 33 VAL A O 5
ATOM 2537 N N . GLU A 1 34 ? -6.309 4.438 3.420 1.00 0.00 34 GLU A N 5
ATOM 2538 C CA . GLU A 1 34 ? -7.037 3.716 4.511 1.00 0.00 34 GLU A CA 5
ATOM 2539 C C . GLU A 1 34 ? -8.545 3.976 4.421 1.00 0.00 34 GLU A C 5
ATOM 2540 O O . GLU A 1 34 ? -9.032 5.015 4.824 1.00 0.00 34 GLU A O 5
ATOM 2552 N N . ALA A 1 35 ? -9.281 3.032 3.891 1.00 0.00 35 ALA A N 5
ATOM 2553 C CA . ALA A 1 35 ? -10.760 3.205 3.766 1.00 0.00 35 ALA A CA 5
ATOM 2554 C C . ALA A 1 35 ? -11.450 2.998 5.127 1.00 0.00 35 ALA A C 5
ATOM 2555 O O . ALA A 1 35 ? -12.160 3.873 5.585 1.00 0.00 35 ALA A O 5
ATOM 2562 N N . PRO A 1 36 ? -11.226 1.850 5.738 1.00 0.00 36 PRO A N 5
ATOM 2563 C CA . PRO A 1 36 ? -11.851 1.562 7.055 1.00 0.00 36 PRO A CA 5
ATOM 2564 C C . PRO A 1 36 ? -11.217 2.419 8.161 1.00 0.00 36 PRO A C 5
ATOM 2565 O O . PRO A 1 36 ? -9.998 2.522 8.190 1.00 0.00 36 PRO A O 5
ATOM 2576 N N . ASP A 1 1 ? 11.732 12.509 -4.575 1.00 0.00 1 ASP A N 6
ATOM 2577 C CA . ASP A 1 1 ? 10.960 11.258 -4.292 1.00 0.00 1 ASP A CA 6
ATOM 2578 C C . ASP A 1 1 ? 11.204 10.791 -2.851 1.00 0.00 1 ASP A C 6
ATOM 2579 O O . ASP A 1 1 ? 12.187 11.151 -2.230 1.00 0.00 1 ASP A O 6
ATOM 2590 N N . GLY A 1 2 ? 10.314 9.990 -2.317 1.00 0.00 2 GLY A N 6
ATOM 2591 C CA . GLY A 1 2 ? 10.487 9.496 -0.916 1.00 0.00 2 GLY A CA 6
ATOM 2592 C C . GLY A 1 2 ? 9.990 8.049 -0.803 1.00 0.00 2 GLY A C 6
ATOM 2593 O O . GLY A 1 2 ? 9.309 7.697 0.142 1.00 0.00 2 GLY A O 6
ATOM 2597 N N . GLU A 1 3 ? 10.329 7.21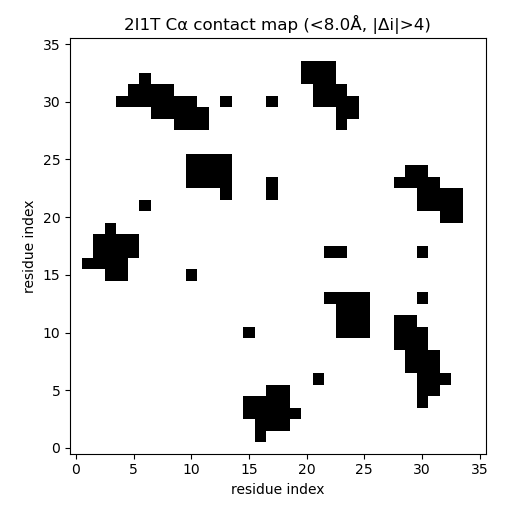3 -1.762 1.00 0.00 3 GLU A N 6
ATOM 2598 C CA . GLU A 1 3 ? 9.890 5.778 -1.735 1.00 0.00 3 GLU A CA 6
ATOM 2599 C C . GLU A 1 3 ? 8.361 5.680 -1.609 1.00 0.00 3 GLU A C 6
ATOM 2600 O O . GLU A 1 3 ? 7.818 5.597 -0.522 1.00 0.00 3 GLU A O 6
ATOM 2612 N N . CYS A 1 4 ? 7.669 5.695 -2.722 1.00 0.00 4 CYS A N 6
ATOM 2613 C CA . CYS A 1 4 ? 6.175 5.612 -2.685 1.00 0.00 4 CYS A CA 6
ATOM 2614 C C . CYS A 1 4 ? 5.654 4.714 -3.818 1.00 0.00 4 CYS A C 6
ATOM 2615 O O . CYS A 1 4 ? 6.337 4.469 -4.796 1.00 0.00 4 CYS A O 6
ATOM 2622 N N . GLY A 1 5 ? 4.442 4.231 -3.688 1.00 0.00 5 GLY A N 6
ATOM 2623 C CA . GLY A 1 5 ? 3.852 3.357 -4.740 1.00 0.00 5 GLY A CA 6
ATOM 2624 C C . GLY A 1 5 ? 2.794 4.145 -5.518 1.00 0.00 5 GLY A C 6
ATOM 2625 O O . GLY A 1 5 ? 3.106 5.079 -6.234 1.00 0.00 5 GLY A O 6
ATOM 2629 N N . GLY A 1 6 ? 1.545 3.776 -5.379 1.00 0.00 6 GLY A N 6
ATOM 2630 C CA . GLY A 1 6 ? 0.456 4.499 -6.103 1.00 0.00 6 GLY A CA 6
ATOM 2631 C C . GLY A 1 6 ? -0.855 4.374 -5.313 1.00 0.00 6 GLY A C 6
ATOM 2632 O O . GLY A 1 6 ? -0.846 4.283 -4.101 1.00 0.00 6 GLY A O 6
ATOM 2636 N N . PHE A 1 7 ? -1.981 4.363 -5.990 1.00 0.00 7 PHE A N 6
ATOM 2637 C CA . PHE A 1 7 ? -3.291 4.238 -5.269 1.00 0.00 7 PHE A CA 6
ATOM 2638 C C . PHE A 1 7 ? -3.679 2.764 -5.108 1.00 0.00 7 PHE A C 6
ATOM 2639 O O . PHE A 1 7 ? -4.248 2.372 -4.109 1.00 0.00 7 PHE A O 6
ATOM 2656 N N . TRP A 1 8 ? -3.375 1.946 -6.083 1.00 0.00 8 TRP A N 6
ATOM 2657 C CA . TRP A 1 8 ? -3.717 0.493 -5.994 1.00 0.00 8 TRP A CA 6
ATOM 2658 C C . TRP A 1 8 ? -2.526 -0.332 -6.504 1.00 0.00 8 TRP A C 6
ATOM 2659 O O . TRP A 1 8 ? -2.509 -0.800 -7.627 1.00 0.00 8 TRP A O 6
ATOM 2680 N N . TRP A 1 9 ? -1.517 -0.489 -5.684 1.00 0.00 9 TRP A N 6
ATOM 2681 C CA . TRP A 1 9 ? -0.307 -1.263 -6.109 1.00 0.00 9 TRP A CA 6
ATOM 2682 C C . TRP A 1 9 ? -0.246 -2.596 -5.359 1.00 0.00 9 TRP A C 6
ATOM 2683 O O . TRP A 1 9 ? -0.959 -2.807 -4.400 1.00 0.00 9 TRP A O 6
ATOM 2704 N N . LYS A 1 10 ? 0.593 -3.506 -5.790 1.00 0.00 10 LYS A N 6
ATOM 2705 C CA . LYS A 1 10 ? 0.682 -4.826 -5.093 1.00 0.00 10 LYS A CA 6
ATOM 2706 C C . LYS A 1 10 ? 1.777 -4.805 -4.029 1.00 0.00 10 LYS A C 6
ATOM 2707 O O . LYS A 1 10 ? 2.861 -4.296 -4.248 1.00 0.00 10 LYS A O 6
ATOM 2726 N N . CYS A 1 11 ? 1.504 -5.368 -2.880 1.00 0.00 11 CYS A N 6
ATOM 2727 C CA . CYS A 1 11 ? 2.528 -5.398 -1.799 1.00 0.00 11 CYS A CA 6
ATOM 2728 C C . CYS A 1 11 ? 2.329 -6.633 -0.906 1.00 0.00 11 CYS A C 6
ATOM 2729 O O . CYS A 1 11 ? 1.306 -7.291 -0.962 1.00 0.00 11 CYS A O 6
ATOM 2736 N N . GLY A 1 12 ? 3.298 -6.947 -0.080 1.00 0.00 12 GLY A N 6
ATOM 2737 C CA . GLY A 1 12 ? 3.170 -8.132 0.821 1.00 0.00 12 GLY A CA 6
ATOM 2738 C C . GLY A 1 12 ? 2.698 -7.670 2.204 1.00 0.00 12 GLY A C 6
ATOM 2739 O O . GLY A 1 12 ? 1.630 -7.105 2.345 1.00 0.00 12 GLY A O 6
ATOM 2743 N N . ARG A 1 13 ? 3.492 -7.897 3.221 1.00 0.00 13 ARG A N 6
ATOM 2744 C CA . ARG A 1 13 ? 3.102 -7.461 4.600 1.00 0.00 13 ARG A CA 6
ATOM 2745 C C . ARG A 1 13 ? 3.630 -6.043 4.875 1.00 0.00 13 ARG A C 6
ATOM 2746 O O . ARG A 1 13 ? 4.067 -5.735 5.970 1.00 0.00 13 ARG A O 6
ATOM 2767 N N . GLY A 1 14 ? 3.594 -5.179 3.889 1.00 0.00 14 GLY A N 6
ATOM 2768 C CA . GLY A 1 14 ? 4.097 -3.786 4.083 1.00 0.00 14 GLY A CA 6
ATOM 2769 C C . GLY A 1 14 ? 5.569 -3.705 3.666 1.00 0.00 14 GLY A C 6
ATOM 2770 O O . GLY A 1 14 ? 6.355 -3.010 4.279 1.00 0.00 14 GLY A O 6
ATOM 2774 N N . LYS A 1 15 ? 5.949 -4.414 2.626 1.00 0.00 15 LYS A N 6
ATOM 2775 C CA . LYS A 1 15 ? 7.374 -4.377 2.171 1.00 0.00 15 LYS A CA 6
ATOM 2776 C C . LYS A 1 15 ? 7.647 -3.115 1.334 1.00 0.00 15 LYS A C 6
ATOM 2777 O O . LYS A 1 15 ? 8.525 -2.343 1.666 1.00 0.00 15 LYS A O 6
ATOM 2796 N N . PRO A 1 16 ? 6.884 -2.940 0.277 1.00 0.00 16 PRO A N 6
ATOM 2797 C CA . PRO A 1 16 ? 7.059 -1.753 -0.598 1.00 0.00 16 PRO A CA 6
ATOM 2798 C C . PRO A 1 16 ? 6.465 -0.505 0.073 1.00 0.00 16 PRO A C 6
ATOM 2799 O O . PRO A 1 16 ? 5.315 -0.510 0.473 1.00 0.00 16 PRO A O 6
ATOM 2810 N N . PRO A 1 17 ? 7.273 0.525 0.179 1.00 0.00 17 PRO A N 6
ATOM 2811 C CA . PRO A 1 17 ? 6.814 1.786 0.814 1.00 0.00 17 PRO A CA 6
ATOM 2812 C C . PRO A 1 17 ? 5.845 2.532 -0.110 1.00 0.00 17 PRO A C 6
ATOM 2813 O O . PRO A 1 17 ? 6.216 2.987 -1.176 1.00 0.00 17 PRO A O 6
ATOM 2824 N N . CYS A 1 18 ? 4.607 2.659 0.296 1.00 0.00 18 CYS A N 6
ATOM 2825 C CA . CYS A 1 18 ? 3.607 3.379 -0.549 1.00 0.00 18 CYS A CA 6
ATOM 2826 C C . CYS A 1 18 ? 3.709 4.893 -0.314 1.00 0.00 18 CYS A C 6
ATOM 2827 O O . CYS A 1 18 ? 4.529 5.355 0.459 1.00 0.00 18 CYS A O 6
ATOM 2834 N N . CYS A 1 19 ? 2.883 5.668 -0.972 1.00 0.00 19 CYS A N 6
ATOM 2835 C CA . CYS A 1 19 ? 2.932 7.153 -0.783 1.00 0.00 19 CYS A CA 6
ATOM 2836 C C . CYS A 1 19 ? 2.366 7.532 0.591 1.00 0.00 19 CYS A C 6
ATOM 2837 O O . CYS A 1 19 ? 1.625 6.776 1.192 1.00 0.00 19 CYS A O 6
ATOM 2844 N N . LYS A 1 20 ? 2.713 8.693 1.093 1.00 0.00 20 LYS A N 6
ATOM 2845 C CA . LYS A 1 20 ? 2.200 9.126 2.428 1.00 0.00 20 LYS A CA 6
ATOM 2846 C C . LYS A 1 20 ? 0.665 9.074 2.445 1.00 0.00 20 LYS A C 6
ATOM 2847 O O . LYS A 1 20 ? 0.006 9.694 1.631 1.00 0.00 20 LYS A O 6
ATOM 2866 N N . GLY A 1 21 ? 0.097 8.325 3.358 1.00 0.00 21 GLY A N 6
ATOM 2867 C CA . GLY A 1 21 ? -1.392 8.210 3.427 1.00 0.00 21 GLY A CA 6
ATOM 2868 C C . GLY A 1 21 ? -1.830 6.844 2.879 1.00 0.00 21 GLY A C 6
ATOM 2869 O O . GLY A 1 21 ? -2.864 6.321 3.250 1.00 0.00 21 GLY A O 6
ATOM 2873 N N . TYR A 1 22 ? -1.043 6.260 2.005 1.00 0.00 22 TYR A N 6
ATOM 2874 C CA . TYR A 1 22 ? -1.396 4.925 1.431 1.00 0.00 22 TYR A CA 6
ATOM 2875 C C . TYR A 1 22 ? -0.811 3.818 2.314 1.00 0.00 22 TYR A C 6
ATOM 2876 O O . TYR A 1 22 ? 0.326 3.892 2.741 1.00 0.00 22 TYR A O 6
ATOM 2894 N N . ALA A 1 23 ? -1.577 2.792 2.593 1.00 0.00 23 ALA A N 6
ATOM 2895 C CA . ALA A 1 23 ? -1.062 1.682 3.452 1.00 0.00 23 ALA A CA 6
ATOM 2896 C C . ALA A 1 23 ? -1.162 0.345 2.711 1.00 0.00 23 ALA A C 6
ATOM 2897 O O . ALA A 1 23 ? -2.050 0.136 1.905 1.00 0.00 23 ALA A O 6
ATOM 2904 N N . CYS A 1 24 ? -0.255 -0.561 2.981 1.00 0.00 24 CYS A N 6
ATOM 2905 C CA . CYS A 1 24 ? -0.288 -1.887 2.293 1.00 0.00 24 CYS A CA 6
ATOM 2906 C C . CYS A 1 24 ? -1.151 -2.871 3.082 1.00 0.00 24 CYS A C 6
ATOM 2907 O O . CYS A 1 24 ? -1.401 -2.694 4.261 1.00 0.00 24 CYS A O 6
ATOM 2914 N N . SER A 1 25 ? -1.611 -3.906 2.431 1.00 0.00 25 SER A N 6
ATOM 2915 C CA . SER A 1 25 ? -2.466 -4.914 3.119 1.00 0.00 25 SER A CA 6
ATOM 2916 C C . SER A 1 25 ? -2.056 -6.330 2.712 1.00 0.00 25 SER A C 6
ATOM 2917 O O . SER A 1 25 ? -2.222 -6.727 1.575 1.00 0.00 25 SER A O 6
ATOM 2925 N N . LYS A 1 26 ? -1.531 -7.097 3.636 1.00 0.00 26 LYS A N 6
ATOM 2926 C CA . LYS A 1 26 ? -1.124 -8.498 3.303 1.00 0.00 26 LYS A CA 6
ATOM 2927 C C . LYS A 1 26 ? -2.373 -9.356 3.081 1.00 0.00 26 LYS A C 6
ATOM 2928 O O . LYS A 1 26 ? -2.421 -10.181 2.187 1.00 0.00 26 LYS A O 6
ATOM 2947 N N . THR A 1 27 ? -3.389 -9.153 3.886 1.00 0.00 27 THR A N 6
ATOM 2948 C CA . THR A 1 27 ? -4.656 -9.936 3.731 1.00 0.00 27 THR A CA 6
ATOM 2949 C C . THR A 1 27 ? -5.275 -9.649 2.359 1.00 0.00 27 THR A C 6
ATOM 2950 O O . THR A 1 27 ? -5.791 -10.534 1.703 1.00 0.00 27 THR A O 6
ATOM 2961 N N . TRP A 1 28 ? -5.214 -8.416 1.924 1.00 0.00 28 TRP A N 6
ATOM 2962 C CA . TRP A 1 28 ? -5.784 -8.053 0.590 1.00 0.00 28 TRP A CA 6
ATOM 2963 C C . TRP A 1 28 ? -4.774 -8.393 -0.511 1.00 0.00 28 TRP A C 6
ATOM 2964 O O . TRP A 1 28 ? -5.130 -8.904 -1.557 1.00 0.00 28 TRP A O 6
ATOM 2985 N N . GLY A 1 29 ? -3.516 -8.110 -0.274 1.00 0.00 29 GLY A N 6
ATOM 2986 C CA . GLY A 1 29 ? -2.463 -8.411 -1.288 1.00 0.00 29 GLY A CA 6
ATOM 2987 C C . GLY A 1 29 ? -2.101 -7.143 -2.078 1.00 0.00 29 GLY A C 6
ATOM 2988 O O . GLY A 1 29 ? -1.469 -7.224 -3.116 1.00 0.00 29 GLY A O 6
ATOM 2992 N N . TRP A 1 30 ? -2.484 -5.976 -1.607 1.00 0.00 30 TRP A N 6
ATOM 2993 C CA . TRP A 1 30 ? -2.141 -4.725 -2.356 1.00 0.00 30 TRP A CA 6
ATOM 2994 C C . TRP A 1 30 ? -2.020 -3.527 -1.399 1.00 0.00 30 TRP A C 6
ATOM 2995 O O . TRP A 1 30 ? -2.198 -3.654 -0.204 1.00 0.00 30 TRP A O 6
ATOM 3016 N N . CYS A 1 31 ? -1.723 -2.366 -1.930 1.00 0.00 31 CYS A N 6
ATOM 3017 C CA . CYS A 1 31 ? -1.588 -1.149 -1.072 1.00 0.00 31 CYS A CA 6
ATOM 3018 C C . CYS A 1 31 ? -2.487 -0.027 -1.600 1.00 0.00 31 CYS A C 6
ATOM 3019 O O . CYS A 1 31 ? -2.432 0.336 -2.760 1.00 0.00 31 CYS A O 6
ATOM 3026 N N . ALA A 1 32 ? -3.311 0.529 -0.747 1.00 0.00 32 ALA A N 6
ATOM 3027 C CA . ALA A 1 32 ? -4.217 1.637 -1.179 1.00 0.00 32 ALA A CA 6
ATOM 3028 C C . ALA A 1 32 ? -4.454 2.604 -0.011 1.00 0.00 32 ALA A C 6
ATOM 3029 O O . ALA A 1 32 ? -4.013 2.367 1.097 1.00 0.00 32 ALA A O 6
ATOM 3036 N N . VAL A 1 33 ? -5.145 3.695 -0.250 1.00 0.00 33 VAL A N 6
ATOM 3037 C CA . VAL A 1 33 ? -5.403 4.677 0.853 1.00 0.00 33 VAL A CA 6
ATOM 3038 C C . VAL A 1 33 ? -6.209 4.017 1.980 1.00 0.00 33 VAL A C 6
ATOM 3039 O O . VAL A 1 33 ? -7.061 3.183 1.739 1.00 0.00 33 VAL A O 6
ATOM 3052 N N . GLU A 1 34 ? -5.946 4.393 3.208 1.00 0.00 34 GLU A N 6
ATOM 3053 C CA . GLU A 1 34 ? -6.697 3.800 4.355 1.00 0.00 34 GLU A CA 6
ATOM 3054 C C . GLU A 1 34 ? -7.807 4.761 4.801 1.00 0.00 34 GLU A C 6
ATOM 3055 O O . GLU A 1 34 ? -7.800 5.267 5.910 1.00 0.00 34 GLU A O 6
ATOM 3067 N N . ALA A 1 35 ? -8.761 5.021 3.939 1.00 0.00 35 ALA A N 6
ATOM 3068 C CA . ALA A 1 35 ? -9.872 5.953 4.299 1.00 0.00 35 ALA A CA 6
ATOM 3069 C C . ALA A 1 35 ? -11.131 5.161 4.679 1.00 0.00 35 ALA A C 6
ATOM 3070 O O . ALA A 1 35 ? -11.726 4.507 3.842 1.00 0.00 35 ALA A O 6
ATOM 3077 N N . PRO A 1 36 ? -11.501 5.251 5.935 1.00 0.00 36 PRO A N 6
ATOM 3078 C CA . PRO A 1 36 ? -12.708 4.536 6.431 1.00 0.00 36 PRO A CA 6
ATOM 3079 C C . PRO A 1 36 ? -13.988 5.191 5.893 1.00 0.00 36 PRO A C 6
ATOM 3080 O O . PRO A 1 36 ? -14.857 4.461 5.444 1.00 0.00 36 PRO A O 6
ATOM 3091 N N . ASP A 1 1 ? 14.660 1.616 2.133 1.00 0.00 1 ASP A N 7
ATOM 3092 C CA . ASP A 1 1 ? 14.617 2.142 0.735 1.00 0.00 1 ASP A CA 7
ATOM 3093 C C . ASP A 1 1 ? 13.233 1.902 0.114 1.00 0.00 1 ASP A C 7
ATOM 3094 O O . ASP A 1 1 ? 12.361 1.310 0.726 1.00 0.00 1 ASP A O 7
ATOM 3105 N N . GLY A 1 2 ? 13.027 2.360 -1.096 1.00 0.00 2 GLY A N 7
ATOM 3106 C CA . GLY A 1 2 ? 11.705 2.166 -1.766 1.00 0.00 2 GLY A CA 7
ATOM 3107 C C . GLY A 1 2 ? 10.991 3.516 -1.891 1.00 0.00 2 GLY A C 7
ATOM 3108 O O . GLY A 1 2 ? 10.988 4.314 -0.973 1.00 0.00 2 GLY A O 7
ATOM 3112 N N . GLU A 1 3 ? 10.384 3.772 -3.024 1.00 0.00 3 GLU A N 7
ATOM 3113 C CA . GLU A 1 3 ? 9.664 5.070 -3.221 1.00 0.00 3 GLU A CA 7
ATOM 3114 C C . GLU A 1 3 ? 8.193 4.931 -2.810 1.00 0.00 3 GLU A C 7
ATOM 3115 O O . GLU A 1 3 ? 7.806 3.967 -2.177 1.00 0.00 3 GLU A O 7
ATOM 3127 N N . CYS A 1 4 ? 7.372 5.888 -3.162 1.00 0.00 4 CYS A N 7
ATOM 3128 C CA . CYS A 1 4 ? 5.927 5.813 -2.786 1.00 0.00 4 CYS A CA 7
ATOM 3129 C C . CYS A 1 4 ? 5.138 5.055 -3.860 1.00 0.00 4 CYS A C 7
ATOM 3130 O O . CYS A 1 4 ? 5.495 5.048 -5.025 1.00 0.00 4 CYS A O 7
ATOM 3137 N N . GLY A 1 5 ? 4.069 4.414 -3.467 1.00 0.00 5 GLY A N 7
ATOM 3138 C CA . GLY A 1 5 ? 3.243 3.646 -4.443 1.00 0.00 5 GLY A CA 7
ATOM 3139 C C . GLY A 1 5 ? 2.259 4.589 -5.143 1.00 0.00 5 GLY A C 7
ATOM 3140 O O . GLY A 1 5 ? 2.620 5.670 -5.572 1.00 0.00 5 GLY A O 7
ATOM 3144 N N . GLY A 1 6 ? 1.022 4.183 -5.266 1.00 0.00 6 GLY A N 7
ATOM 3145 C CA . GLY A 1 6 ? 0.004 5.044 -5.938 1.00 0.00 6 GLY A CA 7
ATOM 3146 C C . GLY A 1 6 ? -1.366 4.830 -5.277 1.00 0.00 6 GLY A C 7
ATOM 3147 O O . GLY A 1 6 ? -1.457 4.582 -4.090 1.00 0.00 6 GLY A O 7
ATOM 3151 N N . PHE A 1 7 ? -2.430 4.925 -6.037 1.00 0.00 7 PHE A N 7
ATOM 3152 C CA . PHE A 1 7 ? -3.799 4.733 -5.454 1.00 0.00 7 PHE A CA 7
ATOM 3153 C C . PHE A 1 7 ? -4.103 3.244 -5.224 1.00 0.00 7 PHE A C 7
ATOM 3154 O O . PHE A 1 7 ? -4.841 2.893 -4.325 1.00 0.00 7 PHE A O 7
ATOM 3171 N N . TRP A 1 8 ? -3.545 2.370 -6.026 1.00 0.00 8 TRP A N 7
ATOM 3172 C CA . TRP A 1 8 ? -3.808 0.907 -5.843 1.00 0.00 8 TRP A CA 7
ATOM 3173 C C . TRP A 1 8 ? -2.632 0.085 -6.389 1.00 0.00 8 TRP A C 7
ATOM 3174 O O . TRP A 1 8 ? -2.730 -0.551 -7.422 1.00 0.00 8 TRP A O 7
ATOM 3195 N N . TRP A 1 9 ? -1.522 0.092 -5.693 1.00 0.00 9 TRP A N 7
ATOM 3196 C CA . TRP A 1 9 ? -0.332 -0.692 -6.162 1.00 0.00 9 TRP A CA 7
ATOM 3197 C C . TRP A 1 9 ? -0.216 -1.980 -5.344 1.00 0.00 9 TRP A C 7
ATOM 3198 O O . TRP A 1 9 ? -0.958 -2.189 -4.407 1.00 0.00 9 TRP A O 7
ATOM 3219 N N . LYS A 1 10 ? 0.708 -2.846 -5.680 1.00 0.00 10 LYS A N 7
ATOM 3220 C CA . LYS A 1 10 ? 0.853 -4.115 -4.900 1.00 0.00 10 LYS A CA 7
ATOM 3221 C C . LYS A 1 10 ? 1.815 -3.909 -3.732 1.00 0.00 10 LYS A C 7
ATOM 3222 O O . LYS A 1 10 ? 2.773 -3.164 -3.826 1.00 0.00 10 LYS A O 7
ATOM 3241 N N . CYS A 1 11 ? 1.563 -4.563 -2.629 1.00 0.00 11 CYS A N 7
ATOM 3242 C CA . CYS A 1 11 ? 2.458 -4.411 -1.448 1.00 0.00 11 CYS A CA 7
ATOM 3243 C C . CYS A 1 11 ? 2.454 -5.683 -0.599 1.00 0.00 11 CYS A C 7
ATOM 3244 O O . CYS A 1 11 ? 1.545 -6.490 -0.675 1.00 0.00 11 CYS A O 7
ATOM 3251 N N . GLY A 1 12 ? 3.457 -5.854 0.222 1.00 0.00 12 GLY A N 7
ATOM 3252 C CA . GLY A 1 12 ? 3.515 -7.059 1.098 1.00 0.00 12 GLY A CA 7
ATOM 3253 C C . GLY A 1 12 ? 2.972 -6.697 2.480 1.00 0.00 12 GLY A C 7
ATOM 3254 O O . GLY A 1 12 ? 1.860 -6.219 2.610 1.00 0.00 12 GLY A O 7
ATOM 3258 N N . ARG A 1 13 ? 3.747 -6.909 3.512 1.00 0.00 13 ARG A N 7
ATOM 3259 C CA . ARG A 1 13 ? 3.276 -6.562 4.889 1.00 0.00 13 ARG A CA 7
ATOM 3260 C C . ARG A 1 13 ? 3.638 -5.109 5.210 1.00 0.00 13 ARG A C 7
ATOM 3261 O O . ARG A 1 13 ? 2.877 -4.394 5.835 1.00 0.00 13 ARG A O 7
ATOM 3282 N N . GLY A 1 14 ? 4.790 -4.673 4.776 1.00 0.00 14 GLY A N 7
ATOM 3283 C CA . GLY A 1 14 ? 5.218 -3.268 5.033 1.00 0.00 14 GLY A CA 7
ATOM 3284 C C . GLY A 1 14 ? 6.514 -2.984 4.270 1.00 0.00 14 GLY A C 7
ATOM 3285 O O . GLY A 1 14 ? 7.378 -2.272 4.748 1.00 0.00 14 GLY A O 7
ATOM 3289 N N . LYS A 1 15 ? 6.660 -3.536 3.088 1.00 0.00 15 LYS A N 7
ATOM 3290 C CA . LYS A 1 15 ? 7.908 -3.299 2.301 1.00 0.00 15 LYS A CA 7
ATOM 3291 C C . LYS A 1 15 ? 7.755 -2.055 1.408 1.00 0.00 15 LYS A C 7
ATOM 3292 O O . LYS A 1 15 ? 8.389 -1.050 1.664 1.00 0.00 15 LYS A O 7
ATOM 3311 N N . PRO A 1 16 ? 6.916 -2.148 0.397 1.00 0.00 16 PRO A N 7
ATOM 3312 C CA . PRO A 1 16 ? 6.692 -0.993 -0.510 1.00 0.00 16 PRO A CA 7
ATOM 3313 C C . PRO A 1 16 ? 5.773 0.034 0.168 1.00 0.00 16 PRO A C 7
ATOM 3314 O O . PRO A 1 16 ? 4.611 -0.241 0.405 1.00 0.00 16 PRO A O 7
ATOM 3325 N N . PRO A 1 17 ? 6.326 1.184 0.466 1.00 0.00 17 PRO A N 7
ATOM 3326 C CA . PRO A 1 17 ? 5.539 2.248 1.135 1.00 0.00 17 PRO A CA 7
ATOM 3327 C C . PRO A 1 17 ? 4.618 2.954 0.131 1.00 0.00 17 PRO A C 7
ATOM 3328 O O . PRO A 1 17 ? 5.079 3.592 -0.795 1.00 0.00 17 PRO A O 7
ATOM 3339 N N . CYS A 1 18 ? 3.322 2.854 0.318 1.00 0.00 18 CYS A N 7
ATOM 3340 C CA . CYS A 1 18 ? 2.374 3.539 -0.619 1.00 0.00 18 CYS A CA 7
ATOM 3341 C C . CYS A 1 18 ? 2.499 5.056 -0.434 1.00 0.00 18 CYS A C 7
ATOM 3342 O O . CYS A 1 18 ? 2.946 5.523 0.598 1.00 0.00 18 CYS A O 7
ATOM 3349 N N . CYS A 1 19 ? 2.123 5.831 -1.419 1.00 0.00 19 CYS A N 7
ATOM 3350 C CA . CYS A 1 19 ? 2.241 7.317 -1.284 1.00 0.00 19 CYS A CA 7
ATOM 3351 C C . CYS A 1 19 ? 1.391 7.818 -0.109 1.00 0.00 19 CYS A C 7
ATOM 3352 O O . CYS A 1 19 ? 0.416 7.197 0.269 1.00 0.00 19 CYS A O 7
ATOM 3359 N N . LYS A 1 20 ? 1.775 8.931 0.479 1.00 0.00 20 LYS A N 7
ATOM 3360 C CA . LYS A 1 20 ? 1.017 9.487 1.647 1.00 0.00 20 LYS A CA 7
ATOM 3361 C C . LYS A 1 20 ? -0.496 9.455 1.389 1.00 0.00 20 LYS A C 7
ATOM 3362 O O . LYS A 1 20 ? -0.971 9.931 0.374 1.00 0.00 20 LYS A O 7
ATOM 3381 N N . GLY A 1 21 ? -1.249 8.892 2.301 1.00 0.00 21 GLY A N 7
ATOM 3382 C CA . GLY A 1 21 ? -2.731 8.815 2.119 1.00 0.00 21 GLY A CA 7
ATOM 3383 C C . GLY A 1 21 ? -3.147 7.368 1.833 1.00 0.00 21 GLY A C 7
ATOM 3384 O O . GLY A 1 21 ? -4.248 6.961 2.148 1.00 0.00 21 GLY A O 7
ATOM 3388 N N . TYR A 1 22 ? -2.278 6.592 1.229 1.00 0.00 22 TYR A N 7
ATOM 3389 C CA . TYR A 1 22 ? -2.620 5.174 0.913 1.00 0.00 22 TYR A CA 7
ATOM 3390 C C . TYR A 1 22 ? -1.919 4.227 1.896 1.00 0.00 22 TYR A C 7
ATOM 3391 O O . TYR A 1 22 ? -0.724 4.315 2.110 1.00 0.00 22 TYR A O 7
ATOM 3409 N N . ALA A 1 23 ? -2.653 3.319 2.485 1.00 0.00 23 ALA A N 7
ATOM 3410 C CA . ALA A 1 23 ? -2.038 2.351 3.443 1.00 0.00 23 ALA A CA 7
ATOM 3411 C C . ALA A 1 23 ? -1.828 1.002 2.745 1.00 0.00 23 ALA A C 7
ATOM 3412 O O . ALA A 1 23 ? -2.584 0.625 1.870 1.00 0.00 23 ALA A O 7
ATOM 3419 N N . CYS A 1 24 ? -0.810 0.270 3.123 1.00 0.00 24 CYS A N 7
ATOM 3420 C CA . CYS A 1 24 ? -0.559 -1.056 2.475 1.00 0.00 24 CYS A CA 7
ATOM 3421 C C . CYS A 1 24 ? -1.313 -2.162 3.220 1.00 0.00 24 CYS A C 7
ATOM 3422 O O . CYS A 1 24 ? -1.691 -2.006 4.368 1.00 0.00 24 CYS A O 7
ATOM 3429 N N . SER A 1 25 ? -1.539 -3.275 2.569 1.00 0.00 25 SER A N 7
ATOM 3430 C CA . SER A 1 25 ? -2.275 -4.396 3.226 1.00 0.00 25 SER A CA 7
ATOM 3431 C C . SER A 1 25 ? -1.721 -5.755 2.791 1.00 0.00 25 SER A C 7
ATOM 3432 O O . SER A 1 25 ? -1.727 -6.092 1.623 1.00 0.00 25 SER A O 7
ATOM 3440 N N . LYS A 1 26 ? -1.261 -6.547 3.732 1.00 0.00 26 LYS A N 7
ATOM 3441 C CA . LYS A 1 26 ? -0.729 -7.901 3.385 1.00 0.00 26 LYS A CA 7
ATOM 3442 C C . LYS A 1 26 ? -1.898 -8.848 3.094 1.00 0.00 26 LYS A C 7
ATOM 3443 O O . LYS A 1 26 ? -1.857 -9.629 2.161 1.00 0.00 26 LYS A O 7
ATOM 3462 N N . THR A 1 27 ? -2.943 -8.769 3.882 1.00 0.00 27 THR A N 7
ATOM 3463 C CA . THR A 1 27 ? -4.136 -9.646 3.657 1.00 0.00 27 THR A CA 7
ATOM 3464 C C . THR A 1 27 ? -4.700 -9.400 2.257 1.00 0.00 27 THR A C 7
ATOM 3465 O O . THR A 1 27 ? -5.138 -10.313 1.582 1.00 0.00 27 THR A O 7
ATOM 3476 N N . TRP A 1 28 ? -4.677 -8.169 1.816 1.00 0.00 28 TRP A N 7
ATOM 3477 C CA . TRP A 1 28 ? -5.195 -7.842 0.456 1.00 0.00 28 TRP A CA 7
ATOM 3478 C C . TRP A 1 28 ? -4.077 -8.048 -0.575 1.00 0.00 28 TRP A C 7
ATOM 3479 O O . TRP A 1 28 ? -4.313 -8.505 -1.678 1.00 0.00 28 TRP A O 7
ATOM 3500 N N . GLY A 1 29 ? -2.860 -7.715 -0.213 1.00 0.00 29 GLY A N 7
ATOM 3501 C CA . GLY A 1 29 ? -1.711 -7.888 -1.151 1.00 0.00 29 GLY A CA 7
ATOM 3502 C C . GLY A 1 29 ? -1.460 -6.592 -1.933 1.00 0.00 29 GLY A C 7
ATOM 3503 O O . GLY A 1 29 ? -0.772 -6.599 -2.937 1.00 0.00 29 GLY A O 7
ATOM 3507 N N . TRP A 1 30 ? -2.001 -5.476 -1.489 1.00 0.00 30 TRP A N 7
ATOM 3508 C CA . TRP A 1 30 ? -1.7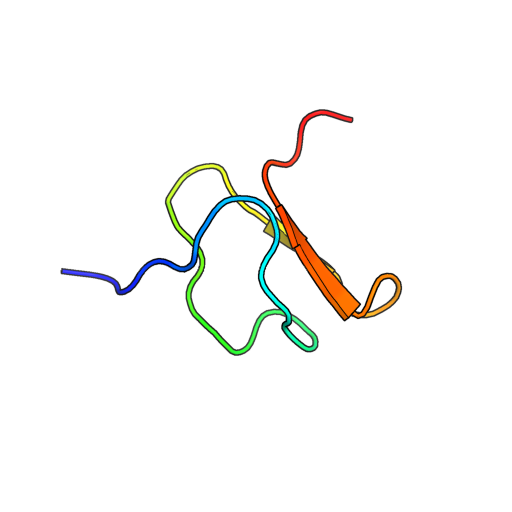71 -4.195 -2.227 1.00 0.00 30 TRP A CA 7
ATOM 3509 C C . TRP A 1 30 ? -1.850 -2.994 -1.272 1.00 0.00 30 TRP A C 7
ATOM 3510 O O . TRP A 1 30 ? -2.122 -3.143 -0.097 1.00 0.00 30 TRP A O 7
ATOM 3531 N N . CYS A 1 31 ? -1.630 -1.803 -1.778 1.00 0.00 31 CYS A N 7
ATOM 3532 C CA . CYS A 1 31 ? -1.707 -0.587 -0.911 1.00 0.00 31 CYS A CA 7
ATOM 3533 C C . CYS A 1 31 ? -2.588 0.481 -1.576 1.00 0.00 31 CYS A C 7
ATOM 3534 O O . CYS A 1 31 ? -2.396 0.841 -2.725 1.00 0.00 31 CYS A O 7
ATOM 3541 N N . ALA A 1 32 ? -3.564 0.972 -0.856 1.00 0.00 32 ALA A N 7
ATOM 3542 C CA . ALA A 1 32 ? -4.491 2.008 -1.421 1.00 0.00 32 ALA A CA 7
ATOM 3543 C C . ALA A 1 32 ? -5.000 2.928 -0.302 1.00 0.00 32 ALA A C 7
ATOM 3544 O O . ALA A 1 32 ? -4.621 2.782 0.843 1.00 0.00 32 ALA A O 7
ATOM 3551 N N . VAL A 1 33 ? -5.854 3.873 -0.621 1.00 0.00 33 VAL A N 7
ATOM 3552 C CA . VAL A 1 33 ? -6.377 4.802 0.438 1.00 0.00 33 VAL A CA 7
ATOM 3553 C C . VAL A 1 33 ? -7.114 4.009 1.525 1.00 0.00 33 VAL A C 7
ATOM 3554 O O . VAL A 1 33 ? -7.877 3.106 1.236 1.00 0.00 33 VAL A O 7
ATOM 3567 N N . GLU A 1 34 ? -6.894 4.347 2.771 1.00 0.00 34 GLU A N 7
ATOM 3568 C CA . GLU A 1 34 ? -7.582 3.621 3.883 1.00 0.00 34 GLU A CA 7
ATOM 3569 C C . GLU A 1 34 ? -8.575 4.549 4.592 1.00 0.00 34 GLU A C 7
ATOM 3570 O O . GLU A 1 34 ? -8.192 5.494 5.257 1.00 0.00 34 GLU A O 7
ATOM 3582 N N . ALA A 1 35 ? -9.851 4.278 4.453 1.00 0.00 35 ALA A N 7
ATOM 3583 C CA . ALA A 1 35 ? -10.887 5.135 5.115 1.00 0.00 35 ALA A CA 7
ATOM 3584 C C . ALA A 1 35 ? -10.847 4.961 6.645 1.00 0.00 35 ALA A C 7
ATOM 3585 O O . ALA A 1 35 ? -10.737 5.936 7.362 1.00 0.00 35 ALA A O 7
ATOM 3592 N N . PRO A 1 36 ? -10.938 3.726 7.103 1.00 0.00 36 PRO A N 7
ATOM 3593 C CA . PRO A 1 36 ? -10.908 3.460 8.566 1.00 0.00 36 PRO A CA 7
ATOM 3594 C C . PRO A 1 36 ? -9.497 3.678 9.134 1.00 0.00 36 PRO A C 7
ATOM 3595 O O . PRO A 1 36 ? -9.400 4.163 10.248 1.00 0.00 36 PRO A O 7
ATOM 3606 N N . ASP A 1 1 ? 7.269 11.794 -3.525 1.00 0.00 1 ASP A N 8
ATOM 3607 C CA . ASP A 1 1 ? 8.152 11.082 -2.551 1.00 0.00 1 ASP A CA 8
ATOM 3608 C C . ASP A 1 1 ? 9.244 10.297 -3.294 1.00 0.00 1 ASP A C 8
ATOM 3609 O O . ASP A 1 1 ? 9.065 9.890 -4.428 1.00 0.00 1 ASP A O 8
ATOM 3620 N N . GLY A 1 2 ? 10.370 10.078 -2.657 1.00 0.00 2 GLY A N 8
ATOM 3621 C CA . GLY A 1 2 ? 11.476 9.314 -3.315 1.00 0.00 2 GLY A CA 8
ATOM 3622 C C . GLY A 1 2 ? 11.019 7.875 -3.565 1.00 0.00 2 GLY A C 8
ATOM 3623 O O . GLY A 1 2 ? 11.009 7.404 -4.686 1.00 0.00 2 GLY A O 8
ATOM 3627 N N . GLU A 1 3 ? 10.633 7.178 -2.524 1.00 0.00 3 GLU A N 8
ATOM 3628 C CA . GLU A 1 3 ? 10.165 5.770 -2.691 1.00 0.00 3 GLU A CA 8
ATOM 3629 C C . GLU A 1 3 ? 8.657 5.693 -2.431 1.00 0.00 3 GLU A C 8
ATOM 3630 O O . GLU A 1 3 ? 8.208 5.740 -1.300 1.00 0.00 3 GLU A O 8
ATOM 3642 N N . CYS A 1 4 ? 7.871 5.584 -3.474 1.00 0.00 4 CYS A N 8
ATOM 3643 C CA . CYS A 1 4 ? 6.387 5.516 -3.299 1.00 0.00 4 CYS A CA 8
ATOM 3644 C C . CYS A 1 4 ? 5.764 4.585 -4.349 1.00 0.00 4 CYS A C 8
ATOM 3645 O O . CYS A 1 4 ? 6.353 4.309 -5.378 1.00 0.00 4 CYS A O 8
ATOM 3652 N N . GLY A 1 5 ? 4.569 4.112 -4.092 1.00 0.00 5 GLY A N 8
ATOM 3653 C CA . GLY A 1 5 ? 3.887 3.210 -5.059 1.00 0.00 5 GLY A CA 8
ATOM 3654 C C . GLY A 1 5 ? 2.775 3.988 -5.770 1.00 0.00 5 GLY A C 8
ATOM 3655 O O . GLY A 1 5 ? 3.037 4.896 -6.538 1.00 0.00 5 GLY A O 8
ATOM 3659 N N . GLY A 1 6 ? 1.539 3.639 -5.516 1.00 0.00 6 GLY A N 8
ATOM 3660 C CA . GLY A 1 6 ? 0.400 4.357 -6.166 1.00 0.00 6 GLY A CA 8
ATOM 3661 C C . GLY A 1 6 ? -0.829 4.307 -5.246 1.00 0.00 6 GLY A C 8
ATOM 3662 O O . GLY A 1 6 ? -0.708 4.192 -4.041 1.00 0.00 6 GLY A O 8
ATOM 3666 N N . PHE A 1 7 ? -2.013 4.389 -5.806 1.00 0.00 7 PHE A N 8
ATOM 3667 C CA . PHE A 1 7 ? -3.254 4.344 -4.964 1.00 0.00 7 PHE A CA 8
ATOM 3668 C C . PHE A 1 7 ? -3.671 2.894 -4.690 1.00 0.00 7 PHE A C 8
ATOM 3669 O O . PHE A 1 7 ? -4.196 2.583 -3.640 1.00 0.00 7 PHE A O 8
ATOM 3686 N N . TRP A 1 8 ? -3.439 2.006 -5.625 1.00 0.00 8 TRP A N 8
ATOM 3687 C CA . TRP A 1 8 ? -3.815 0.575 -5.418 1.00 0.00 8 TRP A CA 8
ATOM 3688 C C . TRP A 1 8 ? -2.749 -0.334 -6.048 1.00 0.00 8 TRP A C 8
ATOM 3689 O O . TRP A 1 8 ? -2.951 -0.916 -7.099 1.00 0.00 8 TRP A O 8
ATOM 3710 N N . TRP A 1 9 ? -1.613 -0.450 -5.405 1.00 0.00 9 TRP A N 8
ATOM 3711 C CA . TRP A 1 9 ? -0.514 -1.313 -5.949 1.00 0.00 9 TRP A CA 8
ATOM 3712 C C . TRP A 1 9 ? -0.443 -2.618 -5.144 1.00 0.00 9 TRP A C 8
ATOM 3713 O O . TRP A 1 9 ? -1.024 -2.725 -4.087 1.00 0.00 9 TRP A O 8
ATOM 3734 N N . LYS A 1 10 ? 0.259 -3.610 -5.631 1.00 0.00 10 LYS A N 8
ATOM 3735 C CA . LYS A 1 10 ? 0.346 -4.898 -4.868 1.00 0.00 10 LYS A CA 8
ATOM 3736 C C . LYS A 1 10 ? 1.545 -4.881 -3.921 1.00 0.00 10 LYS A C 8
ATOM 3737 O O . LYS A 1 10 ? 2.628 -4.458 -4.284 1.00 0.00 10 LYS A O 8
ATOM 3756 N N . CYS A 1 11 ? 1.361 -5.347 -2.713 1.00 0.00 11 CYS A N 8
ATOM 3757 C CA . CYS A 1 11 ? 2.493 -5.370 -1.743 1.00 0.00 11 CYS A CA 8
ATOM 3758 C C . CYS A 1 11 ? 2.328 -6.526 -0.741 1.00 0.00 11 CYS A C 8
ATOM 3759 O O . CYS A 1 11 ? 1.305 -7.187 -0.706 1.00 0.00 11 CYS A O 8
ATOM 3766 N N . GLY A 1 12 ? 3.330 -6.774 0.071 1.00 0.00 12 GLY A N 8
ATOM 3767 C CA . GLY A 1 12 ? 3.242 -7.884 1.071 1.00 0.00 12 GLY A CA 8
ATOM 3768 C C . GLY A 1 12 ? 2.710 -7.344 2.401 1.00 0.00 12 GLY A C 8
ATOM 3769 O O . GLY A 1 12 ? 1.643 -6.763 2.461 1.00 0.00 12 GLY A O 8
ATOM 3773 N N . ARG A 1 13 ? 3.451 -7.527 3.470 1.00 0.00 13 ARG A N 8
ATOM 3774 C CA . ARG A 1 13 ? 2.995 -7.018 4.804 1.00 0.00 13 ARG A CA 8
ATOM 3775 C C . ARG A 1 13 ? 3.524 -5.592 5.045 1.00 0.00 13 ARG A C 8
ATOM 3776 O O . ARG A 1 13 ? 3.675 -5.163 6.174 1.00 0.00 13 ARG A O 8
ATOM 3797 N N . GLY A 1 14 ? 3.810 -4.858 3.993 1.00 0.00 14 GLY A N 8
ATOM 3798 C CA . GLY A 1 14 ? 4.332 -3.468 4.158 1.00 0.00 14 GLY A CA 8
ATOM 3799 C C . GLY A 1 14 ? 5.812 -3.425 3.765 1.00 0.00 14 GLY A C 8
ATOM 3800 O O . GLY A 1 14 ? 6.602 -2.728 4.376 1.00 0.00 14 GLY A O 8
ATOM 3804 N N . LYS A 1 15 ? 6.195 -4.165 2.751 1.00 0.00 15 LYS A N 8
ATOM 3805 C CA . LYS A 1 15 ? 7.628 -4.171 2.317 1.00 0.00 15 LYS A CA 8
ATOM 3806 C C . LYS A 1 15 ? 7.935 -2.969 1.405 1.00 0.00 15 LYS A C 8
ATOM 3807 O O . LYS A 1 15 ? 8.821 -2.191 1.699 1.00 0.00 15 LYS A O 8
ATOM 3826 N N . PRO A 1 16 ? 7.198 -2.856 0.322 1.00 0.00 16 PRO A N 8
ATOM 3827 C CA . PRO A 1 16 ? 7.411 -1.738 -0.634 1.00 0.00 16 PRO A CA 8
ATOM 3828 C C . PRO A 1 16 ? 6.873 -0.422 -0.052 1.00 0.00 16 PRO A C 8
ATOM 3829 O O . PRO A 1 16 ? 5.756 -0.370 0.427 1.00 0.00 16 PRO A O 8
ATOM 3840 N N . PRO A 1 17 ? 7.693 0.605 -0.109 1.00 0.00 17 PRO A N 8
ATOM 3841 C CA . PRO A 1 17 ? 7.290 1.933 0.424 1.00 0.00 17 PRO A CA 8
ATOM 3842 C C . PRO A 1 17 ? 6.262 2.606 -0.498 1.00 0.00 17 PRO A C 8
ATOM 3843 O O . PRO A 1 17 ? 6.564 2.978 -1.616 1.00 0.00 17 PRO A O 8
ATOM 3854 N N . CYS A 1 18 ? 5.049 2.765 -0.024 1.00 0.00 18 CYS A N 8
ATOM 3855 C CA . CYS A 1 18 ? 3.987 3.416 -0.849 1.00 0.00 18 CYS A CA 8
ATOM 3856 C C . CYS A 1 18 ? 4.062 4.943 -0.702 1.00 0.00 18 CYS A C 8
ATOM 3857 O O . CYS A 1 18 ? 4.907 5.469 -0.003 1.00 0.00 18 CYS A O 8
ATOM 3864 N N . CYS A 1 19 ? 3.176 5.659 -1.354 1.00 0.00 19 CYS A N 8
ATOM 3865 C CA . CYS A 1 19 ? 3.188 7.151 -1.250 1.00 0.00 19 CYS A CA 8
ATOM 3866 C C . CYS A 1 19 ? 2.628 7.592 0.108 1.00 0.00 19 CYS A C 8
ATOM 3867 O O . CYS A 1 19 ? 1.819 6.906 0.707 1.00 0.00 19 CYS A O 8
ATOM 3874 N N . LYS A 1 20 ? 3.063 8.729 0.596 1.00 0.00 20 LYS A N 8
ATOM 3875 C CA . LYS A 1 20 ? 2.575 9.231 1.915 1.00 0.00 20 LYS A CA 8
ATOM 3876 C C . LYS A 1 20 ? 1.042 9.322 1.926 1.00 0.00 20 LYS A C 8
ATOM 3877 O O . LYS A 1 20 ? 0.452 10.086 1.184 1.00 0.00 20 LYS A O 8
ATOM 3896 N N . GLY A 1 21 ? 0.399 8.540 2.759 1.00 0.00 21 GLY A N 8
ATOM 3897 C CA . GLY A 1 21 ? -1.096 8.566 2.822 1.00 0.00 21 GLY A CA 8
ATOM 3898 C C . GLY A 1 21 ? -1.645 7.155 2.575 1.00 0.00 21 GLY A C 8
ATOM 3899 O O . GLY A 1 21 ? -2.658 6.773 3.129 1.00 0.00 21 GLY A O 8
ATOM 3903 N N . TYR A 1 22 ? -0.985 6.383 1.744 1.00 0.00 22 TYR A N 8
ATOM 3904 C CA . TYR A 1 22 ? -1.462 4.995 1.452 1.00 0.00 22 TYR A CA 8
ATOM 3905 C C . TYR A 1 22 ? -0.753 3.985 2.365 1.00 0.00 22 TYR A C 8
ATOM 3906 O O . TYR A 1 22 ? 0.380 4.183 2.764 1.00 0.00 22 TYR A O 8
ATOM 3924 N N . ALA A 1 23 ? -1.413 2.901 2.686 1.00 0.00 23 ALA A N 8
ATOM 3925 C CA . ALA A 1 23 ? -0.790 1.857 3.560 1.00 0.00 23 ALA A CA 8
ATOM 3926 C C . ALA A 1 23 ? -0.861 0.491 2.868 1.00 0.00 23 ALA A C 8
ATOM 3927 O O . ALA A 1 23 ? -1.767 0.223 2.102 1.00 0.00 23 ALA A O 8
ATOM 3934 N N . CYS A 1 24 ? 0.086 -0.377 3.131 1.00 0.00 24 CYS A N 8
ATOM 3935 C CA . CYS A 1 24 ? 0.069 -1.727 2.481 1.00 0.00 24 CYS A CA 8
ATOM 3936 C C . CYS A 1 24 ? -0.732 -2.717 3.329 1.00 0.00 24 CYS A C 8
ATOM 3937 O O . CYS A 1 24 ? -0.929 -2.523 4.515 1.00 0.00 24 CYS A O 8
ATOM 3944 N N . SER A 1 25 ? -1.204 -3.772 2.719 1.00 0.00 25 SER A N 8
ATOM 3945 C CA . SER A 1 25 ? -2.006 -4.785 3.466 1.00 0.00 25 SER A CA 8
ATOM 3946 C C . SER A 1 25 ? -1.666 -6.203 2.994 1.00 0.00 25 SER A C 8
ATOM 3947 O O . SER A 1 25 ? -1.644 -6.483 1.810 1.00 0.00 25 SER A O 8
ATOM 3955 N N . LYS A 1 26 ? -1.416 -7.099 3.918 1.00 0.00 26 LYS A N 8
ATOM 3956 C CA . LYS A 1 26 ? -1.094 -8.508 3.535 1.00 0.00 26 LYS A CA 8
ATOM 3957 C C . LYS A 1 26 ? -2.397 -9.289 3.331 1.00 0.00 26 LYS A C 8
ATOM 3958 O O . LYS A 1 26 ? -2.549 -10.013 2.365 1.00 0.00 26 LYS A O 8
ATOM 3977 N N . THR A 1 27 ? -3.342 -9.127 4.226 1.00 0.00 27 THR A N 8
ATOM 3978 C CA . THR A 1 27 ? -4.654 -9.837 4.084 1.00 0.00 27 THR A CA 8
ATOM 3979 C C . THR A 1 27 ? -5.307 -9.431 2.760 1.00 0.00 27 THR A C 8
ATOM 3980 O O . THR A 1 27 ? -5.895 -10.242 2.069 1.00 0.00 27 THR A O 8
ATOM 3991 N N . TRP A 1 28 ? -5.189 -8.177 2.405 1.00 0.00 28 TRP A N 8
ATOM 3992 C CA . TRP A 1 28 ? -5.780 -7.690 1.122 1.00 0.00 28 TRP A CA 8
ATOM 3993 C C . TRP A 1 28 ? -4.828 -8.020 -0.033 1.00 0.00 28 TRP A C 8
ATOM 3994 O O . TRP A 1 28 ? -5.247 -8.448 -1.091 1.00 0.00 28 TRP A O 8
ATOM 4015 N N . GLY A 1 29 ? -3.546 -7.834 0.176 1.00 0.00 29 GLY A N 8
ATOM 4016 C CA . GLY A 1 29 ? -2.549 -8.146 -0.890 1.00 0.00 29 GLY A CA 8
ATOM 4017 C C . GLY A 1 29 ? -2.211 -6.892 -1.707 1.00 0.00 29 GLY A C 8
ATOM 4018 O O . GLY A 1 29 ? -1.662 -6.993 -2.789 1.00 0.00 29 GLY A O 8
ATOM 4022 N N . TRP A 1 30 ? -2.520 -5.713 -1.213 1.00 0.00 30 TRP A N 8
ATOM 4023 C CA . TRP A 1 30 ? -2.191 -4.481 -1.995 1.00 0.00 30 TRP A CA 8
ATOM 4024 C C . TRP A 1 30 ? -1.946 -3.283 -1.070 1.00 0.00 30 TRP A C 8
ATOM 4025 O O . TRP A 1 30 ? -2.051 -3.380 0.137 1.00 0.00 30 TRP A O 8
ATOM 4046 N N . CYS A 1 31 ? -1.616 -2.155 -1.644 1.00 0.00 31 CYS A N 8
ATOM 4047 C CA . CYS A 1 31 ? -1.349 -0.933 -0.833 1.00 0.00 31 CYS A CA 8
ATOM 4048 C C . CYS A 1 31 ? -2.268 0.207 -1.279 1.00 0.00 31 CYS A C 8
ATOM 4049 O O . CYS A 1 31 ? -2.229 0.642 -2.419 1.00 0.00 31 CYS A O 8
ATOM 4056 N N . ALA A 1 32 ? -3.091 0.690 -0.384 1.00 0.00 32 ALA A N 8
ATOM 4057 C CA . ALA A 1 32 ? -4.025 1.806 -0.726 1.00 0.00 32 ALA A CA 8
ATOM 4058 C C . ALA A 1 32 ? -4.306 2.656 0.520 1.00 0.00 32 ALA A C 8
ATOM 4059 O O . ALA A 1 32 ? -3.816 2.370 1.594 1.00 0.00 32 ALA A O 8
ATOM 4066 N N . VAL A 1 33 ? -5.088 3.700 0.384 1.00 0.00 33 VAL A N 8
ATOM 4067 C CA . VAL A 1 33 ? -5.396 4.570 1.567 1.00 0.00 33 VAL A CA 8
ATOM 4068 C C . VAL A 1 33 ? -6.076 3.746 2.671 1.00 0.00 33 VAL A C 8
ATOM 4069 O O . VAL A 1 33 ? -7.149 3.203 2.482 1.00 0.00 33 VAL A O 8
ATOM 4082 N N . GLU A 1 34 ? -5.449 3.648 3.819 1.00 0.00 34 GLU A N 8
ATOM 4083 C CA . GLU A 1 34 ? -6.044 2.859 4.946 1.00 0.00 34 GLU A CA 8
ATOM 4084 C C . GLU A 1 34 ? -7.367 3.487 5.408 1.00 0.00 34 GLU A C 8
ATOM 4085 O O . GLU A 1 34 ? -7.399 4.601 5.896 1.00 0.00 34 GLU A O 8
ATOM 4097 N N . ALA A 1 35 ? -8.459 2.768 5.252 1.00 0.00 35 ALA A N 8
ATOM 4098 C CA . ALA A 1 35 ? -9.800 3.296 5.673 1.00 0.00 35 ALA A CA 8
ATOM 4099 C C . ALA A 1 35 ? -10.078 4.665 5.027 1.00 0.00 35 ALA A C 8
ATOM 4100 O O . ALA A 1 35 ? -9.800 5.696 5.613 1.00 0.00 35 ALA A O 8
ATOM 4107 N N . PRO A 1 36 ? -10.620 4.629 3.831 1.00 0.00 36 PRO A N 8
ATOM 4108 C CA . PRO A 1 36 ? -10.934 5.886 3.099 1.00 0.00 36 PRO A CA 8
ATOM 4109 C C . PRO A 1 36 ? -12.125 6.607 3.745 1.00 0.00 36 PRO A C 8
ATOM 4110 O O . PRO A 1 36 ? -13.127 5.955 3.999 1.00 0.00 36 PRO A O 8
ATOM 4121 N N . ASP A 1 1 ? 9.954 11.998 -6.016 1.00 0.00 1 ASP A N 9
ATOM 4122 C CA . ASP A 1 1 ? 11.277 11.926 -5.323 1.00 0.00 1 ASP A CA 9
ATOM 4123 C C . ASP A 1 1 ? 11.141 11.151 -4.004 1.00 0.00 1 ASP A C 9
ATOM 4124 O O . ASP A 1 1 ? 10.980 11.732 -2.946 1.00 0.00 1 ASP A O 9
ATOM 4135 N N . GLY A 1 2 ? 11.204 9.845 -4.064 1.00 0.00 2 GLY A N 9
ATOM 4136 C CA . GLY A 1 2 ? 11.079 9.026 -2.819 1.00 0.00 2 GLY A CA 9
ATOM 4137 C C . GLY A 1 2 ? 10.453 7.667 -3.152 1.00 0.00 2 GLY A C 9
ATOM 4138 O O . GLY A 1 2 ? 9.689 7.539 -4.093 1.00 0.00 2 GLY A O 9
ATOM 4142 N N . GLU A 1 3 ? 10.767 6.654 -2.383 1.00 0.00 3 GLU A N 9
ATOM 4143 C CA . GLU A 1 3 ? 10.191 5.298 -2.647 1.00 0.00 3 GLU A CA 9
ATOM 4144 C C . GLU A 1 3 ? 8.737 5.239 -2.158 1.00 0.00 3 GLU A C 9
ATOM 4145 O O . GLU A 1 3 ? 8.474 5.095 -0.977 1.00 0.00 3 GLU A O 9
ATOM 4157 N N . CYS A 1 4 ? 7.796 5.355 -3.061 1.00 0.00 4 CYS A N 9
ATOM 4158 C CA . CYS A 1 4 ? 6.356 5.314 -2.667 1.00 0.00 4 CYS A CA 9
ATOM 4159 C C . CYS A 1 4 ? 5.554 4.467 -3.670 1.00 0.00 4 CYS A C 9
ATOM 4160 O O . CYS A 1 4 ? 5.981 4.240 -4.787 1.00 0.00 4 CYS A O 9
ATOM 4167 N N . GLY A 1 5 ? 4.398 3.997 -3.271 1.00 0.00 5 GLY A N 9
ATOM 4168 C CA . GLY A 1 5 ? 3.560 3.162 -4.178 1.00 0.00 5 GLY A CA 9
ATOM 4169 C C . GLY A 1 5 ? 2.480 4.027 -4.839 1.00 0.00 5 GLY A C 9
ATOM 4170 O O . GLY A 1 5 ? 2.752 5.108 -5.329 1.00 0.00 5 GLY A O 9
ATOM 4174 N N . GLY A 1 6 ? 1.257 3.553 -4.859 1.00 0.00 6 GLY A N 9
ATOM 4175 C CA . GLY A 1 6 ? 0.147 4.335 -5.487 1.00 0.00 6 GLY A CA 9
ATOM 4176 C C . GLY A 1 6 ? -1.151 4.114 -4.699 1.00 0.00 6 GLY A C 9
ATOM 4177 O O . GLY A 1 6 ? -1.127 3.874 -3.508 1.00 0.00 6 GLY A O 9
ATOM 4181 N N . PHE A 1 7 ? -2.285 4.198 -5.357 1.00 0.00 7 PHE A N 9
ATOM 4182 C CA . PHE A 1 7 ? -3.591 4.000 -4.645 1.00 0.00 7 PHE A CA 9
ATOM 4183 C C . PHE A 1 7 ? -3.964 2.511 -4.559 1.00 0.00 7 PHE A C 9
ATOM 4184 O O . PHE A 1 7 ? -4.705 2.105 -3.683 1.00 0.00 7 PHE A O 9
ATOM 4201 N N . TRP A 1 8 ? -3.463 1.695 -5.452 1.00 0.00 8 TRP A N 9
ATOM 4202 C CA . TRP A 1 8 ? -3.798 0.237 -5.409 1.00 0.00 8 TRP A CA 9
ATOM 4203 C C . TRP A 1 8 ? -2.626 -0.589 -5.960 1.00 0.00 8 TRP A C 9
ATOM 4204 O O . TRP A 1 8 ? -2.755 -1.302 -6.939 1.00 0.00 8 TRP A O 9
ATOM 4225 N N . TRP A 1 9 ? -1.483 -0.501 -5.331 1.00 0.00 9 TRP A N 9
ATOM 4226 C CA . TRP A 1 9 ? -0.296 -1.277 -5.813 1.00 0.00 9 TRP A CA 9
ATOM 4227 C C . TRP A 1 9 ? -0.213 -2.603 -5.055 1.00 0.00 9 TRP A C 9
ATOM 4228 O O . TRP A 1 9 ? -0.716 -2.718 -3.961 1.00 0.00 9 TRP A O 9
ATOM 4249 N N . LYS A 1 10 ? 0.395 -3.612 -5.624 1.00 0.00 10 LYS A N 9
ATOM 4250 C CA . LYS A 1 10 ? 0.462 -4.926 -4.911 1.00 0.00 10 LYS A CA 9
ATOM 4251 C C . LYS A 1 10 ? 1.696 -5.011 -4.015 1.00 0.00 10 LYS A C 9
ATOM 4252 O O . LYS A 1 10 ? 2.800 -4.709 -4.425 1.00 0.00 10 LYS A O 9
ATOM 4271 N N . CYS A 1 11 ? 1.508 -5.444 -2.795 1.00 0.00 11 CYS A N 9
ATOM 4272 C CA . CYS A 1 11 ? 2.658 -5.580 -1.859 1.00 0.00 11 CYS A CA 9
ATOM 4273 C C . CYS A 1 11 ? 2.390 -6.703 -0.846 1.00 0.00 11 CYS A C 9
ATOM 4274 O O . CYS A 1 11 ? 1.310 -7.263 -0.800 1.00 0.00 11 CYS A O 9
ATOM 4281 N N . GLY A 1 12 ? 3.363 -7.034 -0.031 1.00 0.00 12 GLY A N 9
ATOM 4282 C CA . GLY A 1 12 ? 3.164 -8.115 0.981 1.00 0.00 12 GLY A CA 9
ATOM 4283 C C . GLY A 1 12 ? 2.545 -7.521 2.251 1.00 0.00 12 GLY A C 9
ATOM 4284 O O . GLY A 1 12 ? 1.587 -6.771 2.191 1.00 0.00 12 GLY A O 9
ATOM 4288 N N . ARG A 1 13 ? 3.091 -7.844 3.399 1.00 0.00 13 ARG A N 9
ATOM 4289 C CA . ARG A 1 13 ? 2.540 -7.291 4.676 1.00 0.00 13 ARG A CA 9
ATOM 4290 C C . ARG A 1 13 ? 3.250 -5.971 5.022 1.00 0.00 13 ARG A C 9
ATOM 4291 O O . ARG A 1 13 ? 3.787 -5.807 6.103 1.00 0.00 13 ARG A O 9
ATOM 4312 N N . GLY A 1 14 ? 3.256 -5.034 4.105 1.00 0.00 14 GLY A N 9
ATOM 4313 C CA . GLY A 1 14 ? 3.929 -3.727 4.364 1.00 0.00 14 GLY A CA 9
ATOM 4314 C C . GLY A 1 14 ? 5.424 -3.841 4.043 1.00 0.00 14 GLY A C 9
ATOM 4315 O O . GLY A 1 14 ? 6.257 -3.326 4.763 1.00 0.00 14 GLY A O 9
ATOM 4319 N N . LYS A 1 15 ? 5.768 -4.510 2.968 1.00 0.00 15 LYS A N 9
ATOM 4320 C CA . LYS A 1 15 ? 7.213 -4.652 2.604 1.00 0.00 15 LYS A CA 9
ATOM 4321 C C . LYS A 1 15 ? 7.712 -3.395 1.869 1.00 0.00 15 LYS A C 9
ATOM 4322 O O . LYS A 1 15 ? 8.609 -2.726 2.347 1.00 0.00 15 LYS A O 9
ATOM 4341 N N . PRO A 1 16 ? 7.113 -3.107 0.735 1.00 0.00 16 PRO A N 9
ATOM 4342 C CA . PRO A 1 16 ? 7.508 -1.912 -0.054 1.00 0.00 16 PRO A CA 9
ATOM 4343 C C . PRO A 1 16 ? 6.941 -0.638 0.590 1.00 0.00 16 PRO A C 9
ATOM 4344 O O . PRO A 1 16 ? 5.820 -0.635 1.066 1.00 0.00 16 PRO A O 9
ATOM 4355 N N . PRO A 1 17 ? 7.736 0.406 0.588 1.00 0.00 17 PRO A N 9
ATOM 4356 C CA . PRO A 1 17 ? 7.301 1.696 1.183 1.00 0.00 17 PRO A CA 9
ATOM 4357 C C . PRO A 1 17 ? 6.251 2.378 0.296 1.00 0.00 17 PRO A C 9
ATOM 4358 O O . PRO A 1 17 ? 6.538 2.801 -0.808 1.00 0.00 17 PRO A O 9
ATOM 4369 N N . CYS A 1 18 ? 5.039 2.498 0.780 1.00 0.00 18 CYS A N 9
ATOM 4370 C CA . CYS A 1 18 ? 3.968 3.164 -0.023 1.00 0.00 18 CYS A CA 9
ATOM 4371 C C . CYS A 1 18 ? 4.056 4.685 0.153 1.00 0.00 18 CYS A C 9
ATOM 4372 O O . CYS A 1 18 ? 4.858 5.186 0.920 1.00 0.00 18 CYS A O 9
ATOM 4379 N N . CYS A 1 19 ? 3.226 5.424 -0.542 1.00 0.00 19 CYS A N 9
ATOM 4380 C CA . CYS A 1 19 ? 3.252 6.913 -0.403 1.00 0.00 19 CYS A CA 9
ATOM 4381 C C . CYS A 1 19 ? 2.686 7.304 0.966 1.00 0.00 19 CYS A C 9
ATOM 4382 O O . CYS A 1 19 ? 1.877 6.592 1.532 1.00 0.00 19 CYS A O 9
ATOM 4389 N N . LYS A 1 20 ? 3.108 8.417 1.511 1.00 0.00 20 LYS A N 9
ATOM 4390 C CA . LYS A 1 20 ? 2.593 8.838 2.851 1.00 0.00 20 LYS A CA 9
ATOM 4391 C C . LYS A 1 20 ? 1.057 8.830 2.859 1.00 0.00 20 LYS A C 9
ATOM 4392 O O . LYS A 1 20 ? 0.416 9.461 2.038 1.00 0.00 20 LYS A O 9
ATOM 4411 N N . GLY A 1 21 ? 0.468 8.104 3.775 1.00 0.00 21 GLY A N 9
ATOM 4412 C CA . GLY A 1 21 ? -1.023 8.030 3.841 1.00 0.00 21 GLY A CA 9
ATOM 4413 C C . GLY A 1 21 ? -1.510 6.680 3.292 1.00 0.00 21 GLY A C 9
ATOM 4414 O O . GLY A 1 21 ? -2.578 6.213 3.643 1.00 0.00 21 GLY A O 9
ATOM 4418 N N . TYR A 1 22 ? -0.737 6.046 2.436 1.00 0.00 22 TYR A N 9
ATOM 4419 C CA . TYR A 1 22 ? -1.155 4.729 1.866 1.00 0.00 22 TYR A CA 9
ATOM 4420 C C . TYR A 1 22 ? -0.627 3.585 2.742 1.00 0.00 22 TYR A C 9
ATOM 4421 O O . TYR A 1 22 ? 0.512 3.600 3.172 1.00 0.00 22 TYR A O 9
ATOM 4439 N N . ALA A 1 23 ? -1.444 2.596 3.000 1.00 0.00 23 ALA A N 9
ATOM 4440 C CA . ALA A 1 23 ? -0.996 1.443 3.842 1.00 0.00 23 ALA A CA 9
ATOM 4441 C C . ALA A 1 23 ? -1.122 0.133 3.054 1.00 0.00 23 ALA A C 9
ATOM 4442 O O . ALA A 1 23 ? -1.978 -0.005 2.201 1.00 0.00 23 ALA A O 9
ATOM 4449 N N . CYS A 1 24 ? -0.279 -0.831 3.336 1.00 0.00 24 CYS A N 9
ATOM 4450 C CA . CYS A 1 24 ? -0.354 -2.132 2.602 1.00 0.00 24 CYS A CA 9
ATOM 4451 C C . CYS A 1 24 ? -1.301 -3.094 3.325 1.00 0.00 24 CYS A C 9
ATOM 4452 O O . CYS A 1 24 ? -1.629 -2.906 4.483 1.00 0.00 24 CYS A O 9
ATOM 4459 N N . SER A 1 25 ? -1.749 -4.120 2.646 1.00 0.00 25 SER A N 9
ATOM 4460 C CA . SER A 1 25 ? -2.683 -5.091 3.282 1.00 0.00 25 SER A CA 9
ATOM 4461 C C . SER A 1 25 ? -2.295 -6.526 2.924 1.00 0.00 25 SER A C 9
ATOM 4462 O O . SER A 1 25 ? -2.278 -6.903 1.770 1.00 0.00 25 SER A O 9
ATOM 4470 N N . LYS A 1 26 ? -1.998 -7.335 3.912 1.00 0.00 26 LYS A N 9
ATOM 4471 C CA . LYS A 1 26 ? -1.631 -8.757 3.633 1.00 0.00 26 LYS A CA 9
ATOM 4472 C C . LYS A 1 26 ? -2.890 -9.548 3.262 1.00 0.00 26 LYS A C 9
ATOM 4473 O O . LYS A 1 26 ? -2.859 -10.415 2.410 1.00 0.00 26 LYS A O 9
ATOM 4492 N N . THR A 1 27 ? -4.002 -9.237 3.890 1.00 0.00 27 THR A N 9
ATOM 4493 C CA . THR A 1 27 ? -5.278 -9.951 3.574 1.00 0.00 27 THR A CA 9
ATOM 4494 C C . THR A 1 27 ? -5.690 -9.658 2.130 1.00 0.00 27 THR A C 9
ATOM 4495 O O . THR A 1 27 ? -6.099 -10.539 1.398 1.00 0.00 27 THR A O 9
ATOM 4506 N N . TRP A 1 28 ? -5.579 -8.420 1.723 1.00 0.00 28 TRP A N 9
ATOM 4507 C CA . TRP A 1 28 ? -5.958 -8.045 0.326 1.00 0.00 28 TRP A CA 9
ATOM 4508 C C . TRP A 1 28 ? -4.803 -8.373 -0.627 1.00 0.00 28 TRP A C 9
ATOM 4509 O O . TRP A 1 28 ? -4.998 -8.966 -1.672 1.00 0.00 28 TRP A O 9
ATOM 4530 N N . GLY A 1 29 ? -3.602 -7.995 -0.264 1.00 0.00 29 GLY A N 9
ATOM 4531 C CA . GLY A 1 29 ? -2.419 -8.282 -1.129 1.00 0.00 29 GLY A CA 9
ATOM 4532 C C . GLY A 1 29 ? -1.972 -7.014 -1.873 1.00 0.00 29 GLY A C 9
ATOM 4533 O O . GLY A 1 29 ? -1.252 -7.095 -2.850 1.00 0.00 29 GLY A O 9
ATOM 4537 N N . TRP A 1 30 ? -2.379 -5.844 -1.425 1.00 0.00 30 TRP A N 9
ATOM 4538 C CA . TRP A 1 30 ? -1.955 -4.593 -2.128 1.00 0.00 30 TRP A CA 9
ATOM 4539 C C . TRP A 1 30 ? -1.881 -3.406 -1.154 1.00 0.00 30 TRP A C 9
ATOM 4540 O O . TRP A 1 30 ? -2.066 -3.553 0.037 1.00 0.00 30 TRP A O 9
ATOM 4561 N N . CYS A 1 31 ? -1.605 -2.231 -1.665 1.00 0.00 31 CYS A N 9
ATOM 4562 C CA . CYS A 1 31 ? -1.504 -1.019 -0.799 1.00 0.00 31 CYS A CA 9
ATOM 4563 C C . CYS A 1 31 ? -2.488 0.057 -1.263 1.00 0.00 31 CYS A C 9
ATOM 4564 O O . CYS A 1 31 ? -2.552 0.390 -2.438 1.00 0.00 31 CYS A O 9
ATOM 4571 N N . ALA A 1 32 ? -3.247 0.603 -0.345 1.00 0.00 32 ALA A N 9
ATOM 4572 C CA . ALA A 1 32 ? -4.234 1.668 -0.700 1.00 0.00 32 ALA A CA 9
ATOM 4573 C C . ALA A 1 32 ? -4.308 2.711 0.425 1.00 0.00 32 ALA A C 9
ATOM 4574 O O . ALA A 1 32 ? -3.701 2.551 1.467 1.00 0.00 32 ALA A O 9
ATOM 4581 N N . VAL A 1 33 ? -5.046 3.776 0.225 1.00 0.00 33 VAL A N 9
ATOM 4582 C CA . VAL A 1 33 ? -5.154 4.825 1.292 1.00 0.00 33 VAL A CA 9
ATOM 4583 C C . VAL A 1 33 ? -5.920 4.269 2.501 1.00 0.00 33 VAL A C 9
ATOM 4584 O O . VAL A 1 33 ? -6.866 3.516 2.354 1.00 0.00 33 VAL A O 9
ATOM 4597 N N . GLU A 1 34 ? -5.516 4.637 3.692 1.00 0.00 34 GLU A N 9
ATOM 4598 C CA . GLU A 1 34 ? -6.213 4.136 4.918 1.00 0.00 34 GLU A CA 9
ATOM 4599 C C . GLU A 1 34 ? -7.587 4.802 5.055 1.00 0.00 34 GLU A C 9
ATOM 4600 O O . GLU A 1 34 ? -7.689 5.993 5.286 1.00 0.00 34 GLU A O 9
ATOM 4612 N N . ALA A 1 35 ? -8.644 4.039 4.911 1.00 0.00 35 ALA A N 9
ATOM 4613 C CA . ALA A 1 35 ? -10.016 4.617 5.031 1.00 0.00 35 ALA A CA 9
ATOM 4614 C C . ALA A 1 35 ? -10.900 3.708 5.895 1.00 0.00 35 ALA A C 9
ATOM 4615 O O . ALA A 1 35 ? -11.000 2.522 5.640 1.00 0.00 35 ALA A O 9
ATOM 4622 N N . PRO A 1 36 ? -11.517 4.295 6.895 1.00 0.00 36 PRO A N 9
ATOM 4623 C CA . PRO A 1 36 ? -12.402 3.521 7.805 1.00 0.00 36 PRO A CA 9
ATOM 4624 C C . PRO A 1 36 ? -13.714 3.149 7.098 1.00 0.00 36 PRO A C 9
ATOM 4625 O O . PRO A 1 36 ? -14.318 4.027 6.500 1.00 0.00 36 PRO A O 9
ATOM 4636 N N . ASP A 1 1 ? 15.448 7.943 -4.141 1.00 0.00 1 ASP A N 10
ATOM 4637 C CA . ASP A 1 1 ? 14.878 9.320 -4.253 1.00 0.00 1 ASP A CA 10
ATOM 4638 C C . ASP A 1 1 ? 13.359 9.250 -4.444 1.00 0.00 1 ASP A C 10
ATOM 4639 O O . ASP A 1 1 ? 12.873 8.947 -5.519 1.00 0.00 1 ASP A O 10
ATOM 4650 N N . GLY A 1 2 ? 12.606 9.523 -3.404 1.00 0.00 2 GLY A N 10
ATOM 4651 C CA . GLY A 1 2 ? 11.116 9.468 -3.513 1.00 0.00 2 GLY A CA 10
ATOM 4652 C C . GLY A 1 2 ? 10.665 8.008 -3.590 1.00 0.00 2 GLY A C 10
ATOM 4653 O O . GLY A 1 2 ? 10.594 7.431 -4.659 1.00 0.00 2 GLY A O 10
ATOM 4657 N N . GLU A 1 3 ? 10.366 7.404 -2.466 1.00 0.00 3 GLU A N 10
ATOM 4658 C CA . GLU A 1 3 ? 9.928 5.974 -2.473 1.00 0.00 3 GLU A CA 10
ATOM 4659 C C . GLU A 1 3 ? 8.462 5.853 -2.039 1.00 0.00 3 GLU A C 10
ATOM 4660 O O . GLU A 1 3 ? 8.160 5.698 -0.870 1.00 0.00 3 GLU A O 10
ATOM 4672 N N . CYS A 1 4 ? 7.550 5.912 -2.978 1.00 0.00 4 CYS A N 10
ATOM 4673 C CA . CYS A 1 4 ? 6.101 5.787 -2.630 1.00 0.00 4 CYS A CA 10
ATOM 4674 C C . CYS A 1 4 ? 5.379 4.942 -3.689 1.00 0.00 4 CYS A C 10
ATOM 4675 O O . CYS A 1 4 ? 5.782 4.890 -4.837 1.00 0.00 4 CYS A O 10
ATOM 4682 N N . GLY A 1 5 ? 4.323 4.274 -3.305 1.00 0.00 5 GLY A N 10
ATOM 4683 C CA . GLY A 1 5 ? 3.572 3.419 -4.269 1.00 0.00 5 GLY A CA 10
ATOM 4684 C C . GLY A 1 5 ? 2.529 4.258 -5.013 1.00 0.00 5 GLY A C 10
ATOM 4685 O O . GLY A 1 5 ? 2.852 5.239 -5.658 1.00 0.00 5 GLY A O 10
ATOM 4689 N N . GLY A 1 6 ? 1.279 3.873 -4.929 1.00 0.00 6 GLY A N 10
ATOM 4690 C CA . GLY A 1 6 ? 0.199 4.636 -5.624 1.00 0.00 6 GLY A CA 10
ATOM 4691 C C . GLY A 1 6 ? -1.117 4.468 -4.853 1.00 0.00 6 GLY A C 10
ATOM 4692 O O . GLY A 1 6 ? -1.123 4.379 -3.640 1.00 0.00 6 GLY A O 10
ATOM 4696 N N . PHE A 1 7 ? -2.230 4.421 -5.543 1.00 0.00 7 PHE A N 10
ATOM 4697 C CA . PHE A 1 7 ? -3.548 4.255 -4.845 1.00 0.00 7 PHE A CA 10
ATOM 4698 C C . PHE A 1 7 ? -3.908 2.767 -4.704 1.00 0.00 7 PHE A C 10
ATOM 4699 O O . PHE A 1 7 ? -4.620 2.382 -3.797 1.00 0.00 7 PHE A O 10
ATOM 4716 N N . TRP A 1 8 ? -3.425 1.935 -5.593 1.00 0.00 8 TRP A N 10
ATOM 4717 C CA . TRP A 1 8 ? -3.737 0.475 -5.514 1.00 0.00 8 TRP A CA 10
ATOM 4718 C C . TRP A 1 8 ? -2.561 -0.335 -6.079 1.00 0.00 8 TRP A C 10
ATOM 4719 O O . TRP A 1 8 ? -2.624 -0.871 -7.171 1.00 0.00 8 TRP A O 10
ATOM 4740 N N . TRP A 1 9 ? -1.483 -0.417 -5.338 1.00 0.00 9 TRP A N 10
ATOM 4741 C CA . TRP A 1 9 ? -0.286 -1.181 -5.816 1.00 0.00 9 TRP A CA 10
ATOM 4742 C C . TRP A 1 9 ? -0.204 -2.517 -5.072 1.00 0.00 9 TRP A C 10
ATOM 4743 O O . TRP A 1 9 ? -0.777 -2.675 -4.019 1.00 0.00 9 TRP A O 10
ATOM 4764 N N . LYS A 1 10 ? 0.491 -3.488 -5.611 1.00 0.00 10 LYS A N 10
ATOM 4765 C CA . LYS A 1 10 ? 0.575 -4.813 -4.915 1.00 0.00 10 LYS A CA 10
ATOM 4766 C C . LYS A 1 10 ? 1.774 -4.869 -3.971 1.00 0.00 10 LYS A C 10
ATOM 4767 O O . LYS A 1 10 ? 2.881 -4.518 -4.336 1.00 0.00 10 LYS A O 10
ATOM 4786 N N . CYS A 1 11 ? 1.564 -5.331 -2.765 1.00 0.00 11 CYS A N 10
ATOM 4787 C CA . CYS A 1 11 ? 2.691 -5.440 -1.795 1.00 0.00 11 CYS A CA 10
ATOM 4788 C C . CYS A 1 11 ? 2.444 -6.590 -0.806 1.00 0.00 11 CYS A C 10
ATOM 4789 O O . CYS A 1 11 ? 1.368 -7.158 -0.757 1.00 0.00 11 CYS A O 10
ATOM 4796 N N . GLY A 1 12 ? 3.434 -6.932 -0.018 1.00 0.00 12 GLY A N 10
ATOM 4797 C CA . GLY A 1 12 ? 3.265 -8.040 0.968 1.00 0.00 12 GLY A CA 10
ATOM 4798 C C . GLY A 1 12 ? 2.757 -7.474 2.295 1.00 0.00 12 GLY A C 10
ATOM 4799 O O . GLY A 1 12 ? 1.679 -6.913 2.368 1.00 0.00 12 GLY A O 10
ATOM 4803 N N . ARG A 1 13 ? 3.528 -7.614 3.343 1.00 0.00 13 ARG A N 10
ATOM 4804 C CA . ARG A 1 13 ? 3.101 -7.083 4.676 1.00 0.00 13 ARG A CA 10
ATOM 4805 C C . ARG A 1 13 ? 3.601 -5.639 4.857 1.00 0.00 13 ARG A C 10
ATOM 4806 O O . ARG A 1 13 ? 4.061 -5.261 5.920 1.00 0.00 13 ARG A O 10
ATOM 4827 N N . GLY A 1 14 ? 3.517 -4.831 3.828 1.00 0.00 14 GLY A N 10
ATOM 4828 C CA . GLY A 1 14 ? 3.990 -3.420 3.936 1.00 0.00 14 GLY A CA 10
ATOM 4829 C C . GLY A 1 14 ? 5.496 -3.355 3.663 1.00 0.00 14 GLY A C 10
ATOM 4830 O O . GLY A 1 14 ? 6.199 -2.542 4.233 1.00 0.00 14 GLY A O 10
ATOM 4834 N N . LYS A 1 15 ? 6.001 -4.203 2.793 1.00 0.00 15 LYS A N 10
ATOM 4835 C CA . LYS A 1 15 ? 7.467 -4.181 2.485 1.00 0.00 15 LYS A CA 10
ATOM 4836 C C . LYS A 1 15 ? 7.834 -2.908 1.706 1.00 0.00 15 LYS A C 10
ATOM 4837 O O . LYS A 1 15 ? 8.695 -2.160 2.130 1.00 0.00 15 LYS A O 10
ATOM 4856 N N . PRO A 1 16 ? 7.163 -2.690 0.596 1.00 0.00 16 PRO A N 10
ATOM 4857 C CA . PRO A 1 16 ? 7.423 -1.483 -0.227 1.00 0.00 16 PRO A CA 10
ATOM 4858 C C . PRO A 1 16 ? 6.822 -0.249 0.459 1.00 0.00 16 PRO A C 10
ATOM 4859 O O . PRO A 1 16 ? 5.709 -0.300 0.952 1.00 0.00 16 PRO A O 10
ATOM 4870 N N . PRO A 1 17 ? 7.579 0.820 0.482 1.00 0.00 17 PRO A N 10
ATOM 4871 C CA . PRO A 1 17 ? 7.111 2.070 1.131 1.00 0.00 17 PRO A CA 10
ATOM 4872 C C . PRO A 1 17 ? 6.021 2.750 0.292 1.00 0.00 17 PRO A C 10
ATOM 4873 O O . PRO A 1 17 ? 6.292 3.328 -0.744 1.00 0.00 17 PRO A O 10
ATOM 4884 N N . CYS A 1 18 ? 4.789 2.698 0.743 1.00 0.00 18 CYS A N 10
ATOM 4885 C CA . CYS A 1 18 ? 3.683 3.359 -0.017 1.00 0.00 18 CYS A CA 10
ATOM 4886 C C . CYS A 1 18 ? 3.768 4.878 0.181 1.00 0.00 18 CYS A C 10
ATOM 4887 O O . CYS A 1 18 ? 4.578 5.364 0.952 1.00 0.00 18 CYS A O 10
ATOM 4894 N N . CYS A 1 19 ? 2.939 5.637 -0.491 1.00 0.00 19 CYS A N 10
ATOM 4895 C CA . CYS A 1 19 ? 2.987 7.122 -0.307 1.00 0.00 19 CYS A CA 10
ATOM 4896 C C . CYS A 1 19 ? 2.234 7.485 0.977 1.00 0.00 19 CYS A C 10
ATOM 4897 O O . CYS A 1 19 ? 1.286 6.821 1.350 1.00 0.00 19 CYS A O 10
ATOM 4904 N N . LYS A 1 20 ? 2.664 8.516 1.669 1.00 0.00 20 LYS A N 10
ATOM 4905 C CA . LYS A 1 20 ? 1.989 8.911 2.947 1.00 0.00 20 LYS A CA 10
ATOM 4906 C C . LYS A 1 20 ? 0.460 8.895 2.798 1.00 0.00 20 LYS A C 10
ATOM 4907 O O . LYS A 1 20 ? -0.096 9.487 1.891 1.00 0.00 20 LYS A O 10
ATOM 4926 N N . GLY A 1 21 ? -0.218 8.205 3.684 1.00 0.00 21 GLY A N 10
ATOM 4927 C CA . GLY A 1 21 ? -1.707 8.131 3.608 1.00 0.00 21 GLY A CA 10
ATOM 4928 C C . GLY A 1 21 ? -2.148 6.743 3.116 1.00 0.00 21 GLY A C 10
ATOM 4929 O O . GLY A 1 21 ? -3.245 6.302 3.402 1.00 0.00 21 GLY A O 10
ATOM 4933 N N . TYR A 1 22 ? -1.311 6.052 2.373 1.00 0.00 22 TYR A N 10
ATOM 4934 C CA . TYR A 1 22 ? -1.700 4.699 1.863 1.00 0.00 22 TYR A CA 10
ATOM 4935 C C . TYR A 1 22 ? -1.086 3.604 2.745 1.00 0.00 22 TYR A C 10
ATOM 4936 O O . TYR A 1 22 ? 0.070 3.668 3.117 1.00 0.00 22 TYR A O 10
ATOM 4954 N N . ALA A 1 23 ? -1.854 2.592 3.071 1.00 0.00 23 ALA A N 10
ATOM 4955 C CA . ALA A 1 23 ? -1.327 1.478 3.920 1.00 0.00 23 ALA A CA 10
ATOM 4956 C C . ALA A 1 23 ? -1.379 0.159 3.137 1.00 0.00 23 ALA A C 10
ATOM 4957 O O . ALA A 1 23 ? -2.232 -0.032 2.288 1.00 0.00 23 ALA A O 10
ATOM 4964 N N . CYS A 1 24 ? -0.474 -0.749 3.411 1.00 0.00 24 CYS A N 10
ATOM 4965 C CA . CYS A 1 24 ? -0.471 -2.054 2.675 1.00 0.00 24 CYS A CA 10
ATOM 4966 C C . CYS A 1 24 ? -1.349 -3.082 3.393 1.00 0.00 24 CYS A C 10
ATOM 4967 O O . CYS A 1 24 ? -1.648 -2.950 4.565 1.00 0.00 24 CYS A O 10
ATOM 4974 N N . SER A 1 25 ? -1.765 -4.106 2.690 1.00 0.00 25 SER A N 10
ATOM 4975 C CA . SER A 1 25 ? -2.626 -5.152 3.314 1.00 0.00 25 SER A CA 10
ATOM 4976 C C . SER A 1 25 ? -2.102 -6.550 2.976 1.00 0.00 25 SER A C 10
ATOM 4977 O O . SER A 1 25 ? -2.174 -6.988 1.846 1.00 0.00 25 SER A O 10
ATOM 4985 N N . LYS A 1 26 ? -1.580 -7.253 3.950 1.00 0.00 26 LYS A N 10
ATOM 4986 C CA . LYS A 1 26 ? -1.058 -8.632 3.692 1.00 0.00 26 LYS A CA 10
ATOM 4987 C C . LYS A 1 26 ? -2.221 -9.586 3.381 1.00 0.00 26 LYS A C 10
ATOM 4988 O O . LYS A 1 26 ? -2.105 -10.464 2.547 1.00 0.00 26 LYS A O 10
ATOM 5007 N N . THR A 1 27 ? -3.339 -9.407 4.039 1.00 0.00 27 THR A N 10
ATOM 5008 C CA . THR A 1 27 ? -4.526 -10.286 3.784 1.00 0.00 27 THR A CA 10
ATOM 5009 C C . THR A 1 27 ? -5.053 -10.053 2.363 1.00 0.00 27 THR A C 10
ATOM 5010 O O . THR A 1 27 ? -5.475 -10.973 1.688 1.00 0.00 27 THR A O 10
ATOM 5021 N N . TRP A 1 28 ? -5.027 -8.826 1.913 1.00 0.00 28 TRP A N 10
ATOM 5022 C CA . TRP A 1 28 ? -5.524 -8.508 0.539 1.00 0.00 28 TRP A CA 10
ATOM 5023 C C . TRP A 1 28 ? -4.400 -8.714 -0.485 1.00 0.00 28 TRP A C 10
ATOM 5024 O O . TRP A 1 28 ? -4.586 -9.360 -1.499 1.00 0.00 28 TRP A O 10
ATOM 5045 N N . GLY A 1 29 ? -3.232 -8.183 -0.215 1.00 0.00 29 GLY A N 10
ATOM 5046 C CA . GLY A 1 29 ? -2.081 -8.359 -1.150 1.00 0.00 29 GLY A CA 10
ATOM 5047 C C . GLY A 1 29 ? -1.756 -7.048 -1.884 1.00 0.00 29 GLY A C 10
ATOM 5048 O O . GLY A 1 29 ? -1.055 -7.060 -2.879 1.00 0.00 29 GLY A O 10
ATOM 5052 N N . TRP A 1 30 ? -2.238 -5.917 -1.415 1.00 0.00 30 TRP A N 10
ATOM 5053 C CA . TRP A 1 30 ? -1.918 -4.633 -2.117 1.00 0.00 30 TRP A CA 10
ATOM 5054 C C . TRP A 1 30 ? -1.908 -3.445 -1.139 1.00 0.00 30 TRP A C 10
ATOM 5055 O O . TRP A 1 30 ? -2.148 -3.596 0.041 1.00 0.00 30 TRP A O 10
ATOM 5076 N N . CYS A 1 31 ? -1.628 -2.264 -1.639 1.00 0.00 31 CYS A N 10
ATOM 5077 C CA . CYS A 1 31 ? -1.589 -1.048 -0.770 1.00 0.00 31 CYS A CA 10
ATOM 5078 C C . CYS A 1 31 ? -2.593 -0.011 -1.275 1.00 0.00 31 CYS A C 10
ATOM 5079 O O . CYS A 1 31 ? -2.609 0.336 -2.442 1.00 0.00 31 CYS A O 10
ATOM 5086 N N . ALA A 1 32 ? -3.426 0.486 -0.399 1.00 0.00 32 ALA A N 10
ATOM 5087 C CA . ALA A 1 32 ? -4.435 1.506 -0.806 1.00 0.00 32 ALA A CA 10
ATOM 5088 C C . ALA A 1 32 ? -4.689 2.485 0.347 1.00 0.00 32 ALA A C 10
ATOM 5089 O O . ALA A 1 32 ? -4.176 2.314 1.439 1.00 0.00 32 ALA A O 10
ATOM 5096 N N . VAL A 1 33 ? -5.475 3.505 0.116 1.00 0.00 33 VAL A N 10
ATOM 5097 C CA . VAL A 1 33 ? -5.762 4.494 1.204 1.00 0.00 33 VAL A CA 10
ATOM 5098 C C . VAL A 1 33 ? -6.649 3.848 2.275 1.00 0.00 33 VAL A C 10
ATOM 5099 O O . VAL A 1 33 ? -7.831 3.644 2.072 1.00 0.00 33 VAL A O 10
ATOM 5112 N N . GLU A 1 34 ? -6.085 3.525 3.415 1.00 0.00 34 GLU A N 10
ATOM 5113 C CA . GLU A 1 34 ? -6.896 2.893 4.503 1.00 0.00 34 GLU A CA 10
ATOM 5114 C C . GLU A 1 34 ? -7.690 3.970 5.256 1.00 0.00 34 GLU A C 10
ATOM 5115 O O . GLU A 1 34 ? -7.223 4.533 6.230 1.00 0.00 34 GLU A O 10
ATOM 5127 N N . ALA A 1 35 ? -8.886 4.259 4.805 1.00 0.00 35 ALA A N 10
ATOM 5128 C CA . ALA A 1 35 ? -9.720 5.302 5.479 1.00 0.00 35 ALA A CA 10
ATOM 5129 C C . ALA A 1 35 ? -11.214 5.018 5.256 1.00 0.00 35 ALA A C 10
ATOM 5130 O O . ALA A 1 35 ? -11.587 4.428 4.260 1.00 0.00 35 ALA A O 10
ATOM 5137 N N . PRO A 1 36 ? -12.021 5.454 6.195 1.00 0.00 36 PRO A N 10
ATOM 5138 C CA . PRO A 1 36 ? -13.491 5.243 6.098 1.00 0.00 36 PRO A CA 10
ATOM 5139 C C . PRO A 1 36 ? -14.099 6.154 5.020 1.00 0.00 36 PRO A C 10
ATOM 5140 O O . PRO A 1 36 ? -14.851 5.648 4.203 1.00 0.00 36 PRO A O 10
ATOM 5151 N N . ASP A 1 1 ? 13.530 11.459 -7.166 1.00 0.00 1 ASP A N 11
ATOM 5152 C CA . ASP A 1 1 ? 13.586 10.985 -5.750 1.00 0.00 1 ASP A CA 11
ATOM 5153 C C . ASP A 1 1 ? 12.167 10.788 -5.202 1.00 0.00 1 ASP A C 11
ATOM 5154 O O . ASP A 1 1 ? 11.442 11.741 -4.980 1.00 0.00 1 ASP A O 11
ATOM 5165 N N . GLY A 1 2 ? 11.768 9.560 -4.985 1.00 0.00 2 GLY A N 11
ATOM 5166 C CA . GLY A 1 2 ? 10.396 9.295 -4.454 1.00 0.00 2 GLY A CA 11
ATOM 5167 C C . GLY A 1 2 ? 10.164 7.785 -4.360 1.00 0.00 2 GLY A C 11
ATOM 5168 O O . GLY A 1 2 ? 10.038 7.108 -5.364 1.00 0.00 2 GLY A O 11
ATOM 5172 N N . GLU A 1 3 ? 10.107 7.254 -3.164 1.00 0.00 3 GLU A N 11
ATOM 5173 C CA . GLU A 1 3 ? 9.885 5.781 -3.001 1.00 0.00 3 GLU A CA 11
ATOM 5174 C C . GLU A 1 3 ? 8.461 5.496 -2.492 1.00 0.00 3 GLU A C 11
ATOM 5175 O O . GLU A 1 3 ? 8.270 4.872 -1.466 1.00 0.00 3 GLU A O 11
ATOM 5187 N N . CYS A 1 4 ? 7.460 5.941 -3.213 1.00 0.00 4 CYS A N 11
ATOM 5188 C CA . CYS A 1 4 ? 6.050 5.690 -2.781 1.00 0.00 4 CYS A CA 11
ATOM 5189 C C . CYS A 1 4 ? 5.333 4.806 -3.813 1.00 0.00 4 CYS A C 11
ATOM 5190 O O . CYS A 1 4 ? 5.699 4.764 -4.973 1.00 0.00 4 CYS A O 11
ATOM 5197 N N . GLY A 1 5 ? 4.316 4.095 -3.390 1.00 0.00 5 GLY A N 11
ATOM 5198 C CA . GLY A 1 5 ? 3.571 3.204 -4.329 1.00 0.00 5 GLY A CA 11
ATOM 5199 C C . GLY A 1 5 ? 2.557 4.025 -5.135 1.00 0.00 5 GLY A C 11
ATOM 5200 O O . GLY A 1 5 ? 2.894 5.033 -5.726 1.00 0.00 5 GLY A O 11
ATOM 5204 N N . GLY A 1 6 ? 1.318 3.596 -5.164 1.00 0.00 6 GLY A N 11
ATOM 5205 C CA . GLY A 1 6 ? 0.275 4.344 -5.929 1.00 0.00 6 GLY A CA 11
ATOM 5206 C C . GLY A 1 6 ? -1.076 4.215 -5.212 1.00 0.00 6 GLY A C 11
ATOM 5207 O O . GLY A 1 6 ? -1.145 4.262 -3.999 1.00 0.00 6 GLY A O 11
ATOM 5211 N N . PHE A 1 7 ? -2.149 4.050 -5.950 1.00 0.00 7 PHE A N 11
ATOM 5212 C CA . PHE A 1 7 ? -3.496 3.914 -5.304 1.00 0.00 7 PHE A CA 11
ATOM 5213 C C . PHE A 1 7 ? -3.816 2.441 -5.018 1.00 0.00 7 PHE A C 11
ATOM 5214 O O . PHE A 1 7 ? -4.472 2.121 -4.047 1.00 0.00 7 PHE A O 11
ATOM 5231 N N . TRP A 1 8 ? -3.362 1.547 -5.859 1.00 0.00 8 TRP A N 11
ATOM 5232 C CA . TRP A 1 8 ? -3.641 0.095 -5.642 1.00 0.00 8 TRP A CA 11
ATOM 5233 C C . TRP A 1 8 ? -2.455 -0.743 -6.143 1.00 0.00 8 TRP A C 11
ATOM 5234 O O . TRP A 1 8 ? -2.555 -1.459 -7.123 1.00 0.00 8 TRP A O 11
ATOM 5255 N N . TRP A 1 9 ? -1.331 -0.651 -5.475 1.00 0.00 9 TRP A N 11
ATOM 5256 C CA . TRP A 1 9 ? -0.129 -1.434 -5.908 1.00 0.00 9 TRP A CA 11
ATOM 5257 C C . TRP A 1 9 ? -0.056 -2.748 -5.127 1.00 0.00 9 TRP A C 11
ATOM 5258 O O . TRP A 1 9 ? -0.683 -2.896 -4.101 1.00 0.00 9 TRP A O 11
ATOM 5279 N N . LYS A 1 10 ? 0.693 -3.708 -5.606 1.00 0.00 10 LYS A N 11
ATOM 5280 C CA . LYS A 1 10 ? 0.780 -5.014 -4.879 1.00 0.00 10 LYS A CA 11
ATOM 5281 C C . LYS A 1 10 ? 1.916 -4.999 -3.857 1.00 0.00 10 LYS A C 11
ATOM 5282 O O . LYS A 1 10 ? 3.011 -4.544 -4.135 1.00 0.00 10 LYS A O 11
ATOM 5301 N N . CYS A 1 11 ? 1.663 -5.510 -2.681 1.00 0.00 11 CYS A N 11
ATOM 5302 C CA . CYS A 1 11 ? 2.726 -5.551 -1.635 1.00 0.00 11 CYS A CA 11
ATOM 5303 C C . CYS A 1 11 ? 2.498 -6.743 -0.695 1.00 0.00 11 CYS A C 11
ATOM 5304 O O . CYS A 1 11 ? 1.391 -7.235 -0.559 1.00 0.00 11 CYS A O 11
ATOM 5311 N N . GLY A 1 12 ? 3.535 -7.208 -0.042 1.00 0.00 12 GLY A N 11
ATOM 5312 C CA . GLY A 1 12 ? 3.381 -8.365 0.891 1.00 0.00 12 GLY A CA 11
ATOM 5313 C C . GLY A 1 12 ? 2.930 -7.853 2.262 1.00 0.00 12 GLY A C 11
ATOM 5314 O O . GLY A 1 12 ? 1.877 -7.258 2.394 1.00 0.00 12 GLY A O 11
ATOM 5318 N N . ARG A 1 13 ? 3.724 -8.070 3.281 1.00 0.00 13 ARG A N 11
ATOM 5319 C CA . ARG A 1 13 ? 3.353 -7.586 4.648 1.00 0.00 13 ARG A CA 11
ATOM 5320 C C . ARG A 1 13 ? 3.917 -6.171 4.877 1.00 0.00 13 ARG A C 11
ATOM 5321 O O . ARG A 1 13 ? 4.298 -5.816 5.978 1.00 0.00 13 ARG A O 11
ATOM 5342 N N . GLY A 1 14 ? 3.974 -5.364 3.841 1.00 0.00 14 GLY A N 11
ATOM 5343 C CA . GLY A 1 14 ? 4.514 -3.980 3.986 1.00 0.00 14 GLY A CA 11
ATOM 5344 C C . GLY A 1 14 ? 5.969 -3.942 3.503 1.00 0.00 14 GLY A C 11
ATOM 5345 O O . GLY A 1 14 ? 6.808 -3.290 4.096 1.00 0.00 14 GLY A O 11
ATOM 5349 N N . LYS A 1 15 ? 6.275 -4.637 2.431 1.00 0.00 15 LYS A N 11
ATOM 5350 C CA . LYS A 1 15 ? 7.679 -4.643 1.911 1.00 0.00 15 LYS A CA 11
ATOM 5351 C C . LYS A 1 15 ? 7.982 -3.347 1.141 1.00 0.00 15 LYS A C 11
ATOM 5352 O O . LYS A 1 15 ? 8.892 -2.623 1.499 1.00 0.00 15 LYS A O 11
ATOM 5371 N N . PRO A 1 16 ? 7.211 -3.091 0.108 1.00 0.00 16 PRO A N 11
ATOM 5372 C CA . PRO A 1 16 ? 7.411 -1.867 -0.709 1.00 0.00 16 PRO A CA 11
ATOM 5373 C C . PRO A 1 16 ? 6.901 -0.630 0.047 1.00 0.00 16 PRO A C 11
ATOM 5374 O O . PRO A 1 16 ? 5.844 -0.670 0.650 1.00 0.00 16 PRO A O 11
ATOM 5385 N N . PRO A 1 17 ? 7.673 0.429 -0.008 1.00 0.00 17 PRO A N 11
ATOM 5386 C CA . PRO A 1 17 ? 7.291 1.688 0.687 1.00 0.00 17 PRO A CA 11
ATOM 5387 C C . PRO A 1 17 ? 6.139 2.386 -0.049 1.00 0.00 17 PRO A C 11
ATOM 5388 O O . PRO A 1 17 ? 6.281 2.815 -1.179 1.00 0.00 17 PRO A O 11
ATOM 5399 N N . CYS A 1 18 ? 4.998 2.501 0.587 1.00 0.00 18 CYS A N 11
ATOM 5400 C CA . CYS A 1 18 ? 3.831 3.173 -0.068 1.00 0.00 18 CYS A CA 11
ATOM 5401 C C . CYS A 1 18 ? 3.915 4.695 0.132 1.00 0.00 18 CYS A C 11
ATOM 5402 O O . CYS A 1 18 ? 4.844 5.198 0.737 1.00 0.00 18 CYS A O 11
ATOM 5409 N N . CYS A 1 19 ? 2.954 5.429 -0.376 1.00 0.00 19 CYS A N 11
ATOM 5410 C CA . CYS A 1 19 ? 2.985 6.920 -0.216 1.00 0.00 19 CYS A CA 11
ATOM 5411 C C . CYS A 1 19 ? 2.294 7.328 1.092 1.00 0.00 19 CYS A C 11
ATOM 5412 O O . CYS A 1 19 ? 1.598 6.541 1.709 1.00 0.00 19 CYS A O 11
ATOM 5419 N N . LYS A 1 20 ? 2.483 8.556 1.520 1.00 0.00 20 LYS A N 11
ATOM 5420 C CA . LYS A 1 20 ? 1.845 9.024 2.786 1.00 0.00 20 LYS A CA 11
ATOM 5421 C C . LYS A 1 20 ? 0.320 8.878 2.697 1.00 0.00 20 LYS A C 11
ATOM 5422 O O . LYS A 1 20 ? -0.308 9.382 1.784 1.00 0.00 20 LYS A O 11
ATOM 5441 N N . GLY A 1 21 ? -0.272 8.182 3.635 1.00 0.00 21 GLY A N 11
ATOM 5442 C CA . GLY A 1 21 ? -1.752 7.986 3.610 1.00 0.00 21 GLY A CA 11
ATOM 5443 C C . GLY A 1 21 ? -2.080 6.592 3.060 1.00 0.00 21 GLY A C 11
ATOM 5444 O O . GLY A 1 21 ? -3.117 6.031 3.361 1.00 0.00 21 GLY A O 11
ATOM 5448 N N . TYR A 1 22 ? -1.206 6.034 2.258 1.00 0.00 22 TYR A N 11
ATOM 5449 C CA . TYR A 1 22 ? -1.461 4.677 1.686 1.00 0.00 22 TYR A CA 11
ATOM 5450 C C . TYR A 1 22 ? -0.849 3.602 2.590 1.00 0.00 22 TYR A C 11
ATOM 5451 O O . TYR A 1 22 ? 0.287 3.706 3.012 1.00 0.00 22 TYR A O 11
ATOM 5469 N N . ALA A 1 23 ? -1.594 2.567 2.879 1.00 0.00 23 ALA A N 11
ATOM 5470 C CA . ALA A 1 23 ? -1.068 1.472 3.749 1.00 0.00 23 ALA A CA 11
ATOM 5471 C C . ALA A 1 23 ? -1.099 0.142 2.989 1.00 0.00 23 ALA A C 11
ATOM 5472 O O . ALA A 1 23 ? -1.988 -0.106 2.196 1.00 0.00 23 ALA A O 11
ATOM 5479 N N . CYS A 1 24 ? -0.135 -0.711 3.227 1.00 0.00 24 CYS A N 11
ATOM 5480 C CA . CYS A 1 24 ? -0.105 -2.027 2.517 1.00 0.00 24 CYS A CA 11
ATOM 5481 C C . CYS A 1 24 ? -0.898 -3.068 3.307 1.00 0.00 24 CYS A C 11
ATOM 5482 O O . CYS A 1 24 ? -1.151 -2.907 4.487 1.00 0.00 24 CYS A O 11
ATOM 5489 N N . SER A 1 25 ? -1.300 -4.128 2.660 1.00 0.00 25 SER A N 11
ATOM 5490 C CA . SER A 1 25 ? -2.089 -5.179 3.364 1.00 0.00 25 SER A CA 11
ATOM 5491 C C . SER A 1 25 ? -1.704 -6.578 2.879 1.00 0.00 25 SER A C 11
ATOM 5492 O O . SER A 1 25 ? -1.801 -6.887 1.708 1.00 0.00 25 SER A O 11
ATOM 5500 N N . LYS A 1 26 ? -1.287 -7.429 3.784 1.00 0.00 26 LYS A N 11
ATOM 5501 C CA . LYS A 1 26 ? -0.917 -8.824 3.394 1.00 0.00 26 LYS A CA 11
ATOM 5502 C C . LYS A 1 26 ? -2.196 -9.617 3.097 1.00 0.00 26 LYS A C 11
ATOM 5503 O O . LYS A 1 26 ? -2.264 -10.369 2.142 1.00 0.00 26 LYS A O 11
ATOM 5522 N N . THR A 1 27 ? -3.214 -9.434 3.904 1.00 0.00 27 THR A N 11
ATOM 5523 C CA . THR A 1 27 ? -4.510 -10.151 3.677 1.00 0.00 27 THR A CA 11
ATOM 5524 C C . THR A 1 27 ? -5.096 -9.737 2.324 1.00 0.00 27 THR A C 11
ATOM 5525 O O . THR A 1 27 ? -5.615 -10.553 1.587 1.00 0.00 27 THR A O 11
ATOM 5536 N N . TRP A 1 28 ? -5.000 -8.475 1.994 1.00 0.00 28 TRP A N 11
ATOM 5537 C CA . TRP A 1 28 ? -5.534 -7.990 0.683 1.00 0.00 28 TRP A CA 11
ATOM 5538 C C . TRP A 1 28 ? -4.524 -8.308 -0.423 1.00 0.00 28 TRP A C 11
ATOM 5539 O O . TRP A 1 28 ? -4.888 -8.671 -1.527 1.00 0.00 28 TRP A O 11
ATOM 5560 N N . GLY A 1 29 ? -3.255 -8.169 -0.126 1.00 0.00 29 GLY A N 11
ATOM 5561 C CA . GLY A 1 29 ? -2.197 -8.454 -1.136 1.00 0.00 29 GLY A CA 11
ATOM 5562 C C . GLY A 1 29 ? -1.839 -7.176 -1.906 1.00 0.00 29 GLY A C 11
ATOM 5563 O O . GLY A 1 29 ? -1.201 -7.238 -2.940 1.00 0.00 29 GLY A O 11
ATOM 5567 N N . TRP A 1 30 ? -2.233 -6.017 -1.421 1.00 0.00 30 TRP A N 11
ATOM 5568 C CA . TRP A 1 30 ? -1.892 -4.755 -2.151 1.00 0.00 30 TRP A CA 11
ATOM 5569 C C . TRP A 1 30 ? -1.792 -3.568 -1.182 1.00 0.00 30 TRP A C 11
ATOM 5570 O O . TRP A 1 30 ? -2.048 -3.693 0.001 1.00 0.00 30 TRP A O 11
ATOM 5591 N N . CYS A 1 31 ? -1.433 -2.413 -1.687 1.00 0.00 31 CYS A N 11
ATOM 5592 C CA . CYS A 1 31 ? -1.322 -1.201 -0.822 1.00 0.00 31 CYS A CA 11
ATOM 5593 C C . CYS A 1 31 ? -2.199 -0.076 -1.377 1.00 0.00 31 CYS A C 11
ATOM 5594 O O . CYS A 1 31 ? -2.088 0.302 -2.531 1.00 0.00 31 CYS A O 11
ATOM 5601 N N . ALA A 1 32 ? -3.067 0.462 -0.558 1.00 0.00 32 ALA A N 11
ATOM 5602 C CA . ALA A 1 32 ? -3.960 1.571 -1.014 1.00 0.00 32 ALA A CA 11
ATOM 5603 C C . ALA A 1 32 ? -4.206 2.548 0.142 1.00 0.00 32 ALA A C 11
ATOM 5604 O O . ALA A 1 32 ? -3.679 2.379 1.223 1.00 0.00 32 ALA A O 11
ATOM 5611 N N . VAL A 1 33 ? -5.002 3.570 -0.073 1.00 0.00 33 VAL A N 11
ATOM 5612 C CA . VAL A 1 33 ? -5.278 4.554 1.026 1.00 0.00 33 VAL A CA 11
ATOM 5613 C C . VAL A 1 33 ? -5.924 3.842 2.224 1.00 0.00 33 VAL A C 11
ATOM 5614 O O . VAL A 1 33 ? -6.515 2.788 2.085 1.00 0.00 33 VAL A O 11
ATOM 5627 N N . GLU A 1 34 ? -5.806 4.413 3.401 1.00 0.00 34 GLU A N 11
ATOM 5628 C CA . GLU A 1 34 ? -6.402 3.776 4.620 1.00 0.00 34 GLU A CA 11
ATOM 5629 C C . GLU A 1 34 ? -7.931 3.672 4.486 1.00 0.00 34 GLU A C 11
ATOM 5630 O O . GLU A 1 34 ? -8.451 2.659 4.058 1.00 0.00 34 GLU A O 11
ATOM 5642 N N . ALA A 1 35 ? -8.654 4.708 4.846 1.00 0.00 35 ALA A N 11
ATOM 5643 C CA . ALA A 1 35 ? -10.146 4.668 4.741 1.00 0.00 35 ALA A CA 11
ATOM 5644 C C . ALA A 1 35 ? -10.735 6.063 4.995 1.00 0.00 35 ALA A C 11
ATOM 5645 O O . ALA A 1 35 ? -10.319 6.748 5.911 1.00 0.00 35 ALA A O 11
ATOM 5652 N N . PRO A 1 36 ? -11.690 6.441 4.175 1.00 0.00 36 PRO A N 11
ATOM 5653 C CA . PRO A 1 36 ? -12.340 7.770 4.320 1.00 0.00 36 PRO A CA 11
ATOM 5654 C C . PRO A 1 36 ? -13.269 7.790 5.542 1.00 0.00 36 PRO A C 11
ATOM 5655 O O . PRO A 1 36 ? -13.183 8.736 6.309 1.00 0.00 36 PRO A O 11
ATOM 5666 N N . ASP A 1 1 ? 14.593 9.340 -4.119 1.00 0.00 1 ASP A N 12
ATOM 5667 C CA . ASP A 1 1 ? 13.946 10.559 -3.550 1.00 0.00 1 ASP A CA 12
ATOM 5668 C C . ASP A 1 1 ? 12.423 10.479 -3.717 1.00 0.00 1 ASP A C 12
ATOM 5669 O O . ASP A 1 1 ? 11.880 10.847 -4.744 1.00 0.00 1 ASP A O 12
ATOM 5680 N N . GLY A 1 2 ? 11.730 10.000 -2.713 1.00 0.00 2 GLY A N 12
ATOM 5681 C CA . GLY A 1 2 ? 10.244 9.893 -2.803 1.00 0.00 2 GLY A CA 12
ATOM 5682 C C . GLY A 1 2 ? 9.847 8.445 -3.097 1.00 0.00 2 GLY A C 12
ATOM 5683 O O . GLY A 1 2 ? 9.376 8.128 -4.174 1.00 0.00 2 GLY A O 12
ATOM 5687 N N . GLU A 1 3 ? 10.029 7.566 -2.143 1.00 0.00 3 GLU A N 12
ATOM 5688 C CA . GLU A 1 3 ? 9.659 6.133 -2.357 1.00 0.00 3 GLU A CA 12
ATOM 5689 C C . GLU A 1 3 ? 8.175 5.925 -2.032 1.00 0.00 3 GLU A C 12
ATOM 5690 O O . GLU A 1 3 ? 7.795 5.775 -0.885 1.00 0.00 3 GLU A O 12
ATOM 5702 N N . CYS A 1 4 ? 7.332 5.925 -3.035 1.00 0.00 4 CYS A N 12
ATOM 5703 C CA . CYS A 1 4 ? 5.869 5.738 -2.790 1.00 0.00 4 CYS A CA 12
ATOM 5704 C C . CYS A 1 4 ? 5.254 4.844 -3.873 1.00 0.00 4 CYS A C 12
ATOM 5705 O O . CYS A 1 4 ? 5.794 4.698 -4.955 1.00 0.00 4 CYS A O 12
ATOM 5712 N N . GLY A 1 5 ? 4.124 4.248 -3.585 1.00 0.00 5 GLY A N 12
ATOM 5713 C CA . GLY A 1 5 ? 3.457 3.367 -4.583 1.00 0.00 5 GLY A CA 12
ATOM 5714 C C . GLY A 1 5 ? 2.409 4.173 -5.357 1.00 0.00 5 GLY A C 12
ATOM 5715 O O . GLY A 1 5 ? 2.718 5.173 -5.976 1.00 0.00 5 GLY A O 12
ATOM 5719 N N . GLY A 1 6 ? 1.174 3.741 -5.327 1.00 0.00 6 GLY A N 12
ATOM 5720 C CA . GLY A 1 6 ? 0.099 4.476 -6.059 1.00 0.00 6 GLY A CA 12
ATOM 5721 C C . GLY A 1 6 ? -1.246 4.266 -5.352 1.00 0.00 6 GLY A C 12
ATOM 5722 O O . GLY A 1 6 ? -1.303 4.084 -4.150 1.00 0.00 6 GLY A O 12
ATOM 5726 N N . PHE A 1 7 ? -2.330 4.290 -6.090 1.00 0.00 7 PHE A N 12
ATOM 5727 C CA . PHE A 1 7 ? -3.677 4.095 -5.464 1.00 0.00 7 PHE A CA 12
ATOM 5728 C C . PHE A 1 7 ? -3.966 2.606 -5.246 1.00 0.00 7 PHE A C 12
ATOM 5729 O O . PHE A 1 7 ? -4.474 2.215 -4.217 1.00 0.00 7 PHE A O 12
ATOM 5746 N N . TRP A 1 8 ? -3.649 1.779 -6.205 1.00 0.00 8 TRP A N 12
ATOM 5747 C CA . TRP A 1 8 ? -3.905 0.316 -6.048 1.00 0.00 8 TRP A CA 12
ATOM 5748 C C . TRP A 1 8 ? -2.701 -0.483 -6.558 1.00 0.00 8 TRP A C 12
ATOM 5749 O O . TRP A 1 8 ? -2.731 -1.069 -7.624 1.00 0.00 8 TRP A O 12
ATOM 5770 N N . TRP A 1 9 ? -1.637 -0.500 -5.795 1.00 0.00 9 TRP A N 12
ATOM 5771 C CA . TRP A 1 9 ? -0.412 -1.249 -6.213 1.00 0.00 9 TRP A CA 12
ATOM 5772 C C . TRP A 1 9 ? -0.329 -2.571 -5.449 1.00 0.00 9 TRP A C 12
ATOM 5773 O O . TRP A 1 9 ? -1.116 -2.831 -4.563 1.00 0.00 9 TRP A O 12
ATOM 5794 N N . LYS A 1 10 ? 0.618 -3.412 -5.778 1.00 0.00 10 LYS A N 12
ATOM 5795 C CA . LYS A 1 10 ? 0.738 -4.716 -5.056 1.00 0.00 10 LYS A CA 12
ATOM 5796 C C . LYS A 1 10 ? 1.654 -4.567 -3.847 1.00 0.00 10 LYS A C 12
ATOM 5797 O O . LYS A 1 10 ? 2.680 -3.914 -3.907 1.00 0.00 10 LYS A O 12
ATOM 5816 N N . CYS A 1 11 ? 1.295 -5.174 -2.747 1.00 0.00 11 CYS A N 12
ATOM 5817 C CA . CYS A 1 11 ? 2.145 -5.078 -1.531 1.00 0.00 11 CYS A CA 12
ATOM 5818 C C . CYS A 1 11 ? 1.980 -6.333 -0.670 1.00 0.00 11 CYS A C 12
ATOM 5819 O O . CYS A 1 11 ? 1.010 -7.059 -0.791 1.00 0.00 11 CYS A O 12
ATOM 5826 N N . GLY A 1 12 ? 2.918 -6.581 0.206 1.00 0.00 12 GLY A N 12
ATOM 5827 C CA . GLY A 1 12 ? 2.825 -7.777 1.091 1.00 0.00 12 GLY A CA 12
ATOM 5828 C C . GLY A 1 12 ? 2.565 -7.315 2.524 1.00 0.00 12 GLY A C 12
ATOM 5829 O O . GLY A 1 12 ? 1.547 -6.717 2.815 1.00 0.00 12 GLY A O 12
ATOM 5833 N N . ARG A 1 13 ? 3.481 -7.576 3.422 1.00 0.00 13 ARG A N 12
ATOM 5834 C CA . ARG A 1 13 ? 3.293 -7.136 4.842 1.00 0.00 13 ARG A CA 12
ATOM 5835 C C . ARG A 1 13 ? 3.891 -5.732 5.045 1.00 0.00 13 ARG A C 12
ATOM 5836 O O . ARG A 1 13 ? 4.332 -5.389 6.128 1.00 0.00 13 ARG A O 12
ATOM 5857 N N . GLY A 1 14 ? 3.909 -4.922 4.011 1.00 0.00 14 GLY A N 12
ATOM 5858 C CA . GLY A 1 14 ? 4.477 -3.548 4.133 1.00 0.00 14 GLY A CA 12
ATOM 5859 C C . GLY A 1 14 ? 5.887 -3.513 3.527 1.00 0.00 14 GLY A C 12
ATOM 5860 O O . GLY A 1 14 ? 6.752 -2.805 4.006 1.00 0.00 14 GLY A O 12
ATOM 5864 N N . LYS A 1 15 ? 6.125 -4.266 2.479 1.00 0.00 15 LYS A N 12
ATOM 5865 C CA . LYS A 1 15 ? 7.483 -4.263 1.846 1.00 0.00 15 LYS A CA 12
ATOM 5866 C C . LYS A 1 15 ? 7.670 -2.992 1.003 1.00 0.00 15 LYS A C 12
ATOM 5867 O O . LYS A 1 15 ? 8.558 -2.206 1.271 1.00 0.00 15 LYS A O 12
ATOM 5886 N N . PRO A 1 16 ? 6.817 -2.820 0.015 1.00 0.00 16 PRO A N 12
ATOM 5887 C CA . PRO A 1 16 ? 6.895 -1.622 -0.856 1.00 0.00 16 PRO A CA 12
ATOM 5888 C C . PRO A 1 16 ? 6.354 -0.392 -0.111 1.00 0.00 16 PRO A C 12
ATOM 5889 O O . PRO A 1 16 ? 5.267 -0.430 0.433 1.00 0.00 16 PRO A O 12
ATOM 5900 N N . PRO A 1 17 ? 7.137 0.661 -0.107 1.00 0.00 17 PRO A N 12
ATOM 5901 C CA . PRO A 1 17 ? 6.729 1.911 0.588 1.00 0.00 17 PRO A CA 12
ATOM 5902 C C . PRO A 1 17 ? 5.581 2.599 -0.167 1.00 0.00 17 PRO A C 12
ATOM 5903 O O . PRO A 1 17 ? 5.760 3.104 -1.258 1.00 0.00 17 PRO A O 12
ATOM 5914 N N . CYS A 1 18 ? 4.407 2.621 0.416 1.00 0.00 18 CYS A N 12
ATOM 5915 C CA . CYS A 1 18 ? 3.240 3.278 -0.255 1.00 0.00 18 CYS A CA 12
ATOM 5916 C C . CYS A 1 18 ? 3.259 4.789 0.018 1.00 0.00 18 CYS A C 12
ATOM 5917 O O . CYS A 1 18 ? 3.914 5.254 0.932 1.00 0.00 18 CYS A O 12
ATOM 5924 N N . CYS A 1 19 ? 2.548 5.554 -0.774 1.00 0.00 19 CYS A N 12
ATOM 5925 C CA . CYS A 1 19 ? 2.522 7.039 -0.573 1.00 0.00 19 CYS A CA 12
ATOM 5926 C C . CYS A 1 19 ? 1.929 7.389 0.797 1.00 0.00 19 CYS A C 12
ATOM 5927 O O . CYS A 1 19 ? 1.096 6.673 1.322 1.00 0.00 19 CYS A O 12
ATOM 5934 N N . LYS A 1 20 ? 2.354 8.487 1.375 1.00 0.00 20 LYS A N 12
ATOM 5935 C CA . LYS A 1 20 ? 1.823 8.900 2.706 1.00 0.00 20 LYS A CA 12
ATOM 5936 C C . LYS A 1 20 ? 0.294 9.000 2.660 1.00 0.00 20 LYS A C 12
ATOM 5937 O O . LYS A 1 20 ? -0.265 9.718 1.851 1.00 0.00 20 LYS A O 12
ATOM 5956 N N . GLY A 1 21 ? -0.380 8.276 3.516 1.00 0.00 21 GLY A N 12
ATOM 5957 C CA . GLY A 1 21 ? -1.874 8.311 3.522 1.00 0.00 21 GLY A CA 12
ATOM 5958 C C . GLY A 1 21 ? -2.424 6.955 3.058 1.00 0.00 21 GLY A C 12
ATOM 5959 O O . GLY A 1 21 ? -3.521 6.570 3.419 1.00 0.00 21 GLY A O 12
ATOM 5963 N N . TYR A 1 22 ? -1.671 6.228 2.262 1.00 0.00 22 TYR A N 12
ATOM 5964 C CA . TYR A 1 22 ? -2.149 4.896 1.773 1.00 0.00 22 TYR A CA 12
ATOM 5965 C C . TYR A 1 22 ? -1.733 3.800 2.761 1.00 0.00 22 TYR A C 12
ATOM 5966 O O . TYR A 1 22 ? -0.835 3.982 3.561 1.00 0.00 22 TYR A O 12
ATOM 5984 N N . ALA A 1 23 ? -2.380 2.665 2.708 1.00 0.00 23 ALA A N 12
ATOM 5985 C CA . ALA A 1 23 ? -2.027 1.551 3.638 1.00 0.00 23 ALA A CA 12
ATOM 5986 C C . ALA A 1 23 ? -1.884 0.236 2.863 1.00 0.00 23 ALA A C 12
ATOM 5987 O O . ALA A 1 23 ? -2.595 -0.013 1.908 1.00 0.00 23 ALA A O 12
ATOM 5994 N N . CYS A 1 24 ? -0.967 -0.604 3.274 1.00 0.00 24 CYS A N 12
ATOM 5995 C CA . CYS A 1 24 ? -0.764 -1.907 2.567 1.00 0.00 24 CYS A CA 12
ATOM 5996 C C . CYS A 1 24 ? -1.660 -2.989 3.180 1.00 0.00 24 CYS A C 12
ATOM 5997 O O . CYS A 1 24 ? -2.167 -2.842 4.278 1.00 0.00 24 CYS A O 12
ATOM 6004 N N . SER A 1 25 ? -1.864 -4.072 2.474 1.00 0.00 25 SER A N 12
ATOM 6005 C CA . SER A 1 25 ? -2.730 -5.162 3.007 1.00 0.00 25 SER A CA 12
ATOM 6006 C C . SER A 1 25 ? -2.124 -6.537 2.703 1.00 0.00 25 SER A C 12
ATOM 6007 O O . SER A 1 25 ? -2.335 -7.096 1.646 1.00 0.00 25 SER A O 12
ATOM 6015 N N . LYS A 1 26 ? -1.379 -7.093 3.630 1.00 0.00 26 LYS A N 12
ATOM 6016 C CA . LYS A 1 26 ? -0.770 -8.445 3.401 1.00 0.00 26 LYS A CA 12
ATOM 6017 C C . LYS A 1 26 ? -1.869 -9.497 3.196 1.00 0.00 26 LYS A C 12
ATOM 6018 O O . LYS A 1 26 ? -1.693 -10.454 2.466 1.00 0.00 26 LYS A O 12
ATOM 6037 N N . THR A 1 27 ? -2.998 -9.320 3.834 1.00 0.00 27 THR A N 12
ATOM 6038 C CA . THR A 1 27 ? -4.121 -10.297 3.686 1.00 0.00 27 THR A CA 12
ATOM 6039 C C . THR A 1 27 ? -4.757 -10.165 2.299 1.00 0.00 27 THR A C 12
ATOM 6040 O O . THR A 1 27 ? -5.128 -11.145 1.682 1.00 0.00 27 THR A O 12
ATOM 6051 N N . TRP A 1 28 ? -4.881 -8.958 1.809 1.00 0.00 28 TRP A N 12
ATOM 6052 C CA . TRP A 1 28 ? -5.490 -8.749 0.460 1.00 0.00 28 TRP A CA 12
ATOM 6053 C C . TRP A 1 28 ? -4.427 -8.963 -0.624 1.00 0.00 28 TRP A C 12
ATOM 6054 O O . TRP A 1 28 ? -4.641 -9.682 -1.581 1.00 0.00 28 TRP A O 12
ATOM 6075 N N . GLY A 1 29 ? -3.277 -8.359 -0.463 1.00 0.00 29 GLY A N 12
ATOM 6076 C CA . GLY A 1 29 ? -2.181 -8.534 -1.461 1.00 0.00 29 GLY A CA 12
ATOM 6077 C C . GLY A 1 29 ? -1.906 -7.227 -2.219 1.00 0.00 29 GLY A C 12
ATOM 6078 O O . GLY A 1 29 ? -1.249 -7.238 -3.244 1.00 0.00 29 GLY A O 12
ATOM 6082 N N . TRP A 1 30 ? -2.381 -6.100 -1.737 1.00 0.00 30 TRP A N 12
ATOM 6083 C CA . TRP A 1 30 ? -2.109 -4.818 -2.461 1.00 0.00 30 TRP A CA 12
ATOM 6084 C C . TRP A 1 30 ? -2.075 -3.632 -1.486 1.00 0.00 30 TRP A C 12
ATOM 6085 O O . TRP A 1 30 ? -2.273 -3.788 -0.295 1.00 0.00 30 TRP A O 12
ATOM 6106 N N . CYS A 1 31 ? -1.819 -2.452 -1.991 1.00 0.00 31 CYS A N 12
ATOM 6107 C CA . CYS A 1 31 ? -1.762 -1.244 -1.115 1.00 0.00 31 CYS A CA 12
ATOM 6108 C C . CYS A 1 31 ? -2.679 -0.153 -1.677 1.00 0.00 31 CYS A C 12
ATOM 6109 O O . CYS A 1 31 ? -2.627 0.166 -2.851 1.00 0.00 31 CYS A O 12
ATOM 6116 N N . ALA A 1 32 ? -3.520 0.416 -0.850 1.00 0.00 32 ALA A N 12
ATOM 6117 C CA . ALA A 1 32 ? -4.446 1.484 -1.339 1.00 0.00 32 ALA A CA 12
ATOM 6118 C C . ALA A 1 32 ? -4.765 2.480 -0.221 1.00 0.00 32 ALA A C 12
ATOM 6119 O O . ALA A 1 32 ? -4.295 2.351 0.892 1.00 0.00 32 ALA A O 12
ATOM 6126 N N . VAL A 1 33 ? -5.565 3.475 -0.514 1.00 0.00 33 VAL A N 12
ATOM 6127 C CA . VAL A 1 33 ? -5.922 4.487 0.526 1.00 0.00 33 VAL A CA 12
ATOM 6128 C C . VAL A 1 33 ? -6.860 3.862 1.567 1.00 0.00 33 VAL A C 12
ATOM 6129 O O . VAL A 1 33 ? -7.876 3.282 1.228 1.00 0.00 33 VAL A O 12
ATOM 6142 N N . GLU A 1 34 ? -6.525 3.976 2.828 1.00 0.00 34 GLU A N 12
ATOM 6143 C CA . GLU A 1 34 ? -7.396 3.389 3.898 1.00 0.00 34 GLU A CA 12
ATOM 6144 C C . GLU A 1 34 ? -8.462 4.399 4.359 1.00 0.00 34 GLU A C 12
ATOM 6145 O O . GLU A 1 34 ? -9.443 4.027 4.973 1.00 0.00 34 GLU A O 12
ATOM 6157 N N . ALA A 1 35 ? -8.277 5.671 4.062 1.00 0.00 35 ALA A N 12
ATOM 6158 C CA . ALA A 1 35 ? -9.275 6.712 4.474 1.00 0.00 35 ALA A CA 12
ATOM 6159 C C . ALA A 1 35 ? -9.479 6.700 5.999 1.00 0.00 35 ALA A C 12
ATOM 6160 O O . ALA A 1 35 ? -10.425 6.119 6.496 1.00 0.00 35 ALA A O 12
ATOM 6167 N N . PRO A 1 36 ? -8.576 7.351 6.693 1.00 0.00 36 PRO A N 12
ATOM 6168 C CA . PRO A 1 36 ? -8.653 7.419 8.176 1.00 0.00 36 PRO A CA 12
ATOM 6169 C C . PRO A 1 36 ? -9.818 8.318 8.617 1.00 0.00 36 PRO A C 12
ATOM 6170 O O . PRO A 1 36 ? -10.717 7.804 9.262 1.00 0.00 36 PRO A O 12
ATOM 6181 N N . ASP A 1 1 ? 15.203 11.518 -3.021 1.00 0.00 1 ASP A N 13
ATOM 6182 C CA . ASP A 1 1 ? 14.482 10.406 -2.331 1.00 0.00 1 ASP A CA 13
ATOM 6183 C C . ASP A 1 1 ? 13.279 9.945 -3.167 1.00 0.00 1 ASP A C 13
ATOM 6184 O O . ASP A 1 1 ? 12.850 10.623 -4.082 1.00 0.00 1 ASP A O 13
ATOM 6195 N N . GLY A 1 2 ? 12.731 8.796 -2.855 1.00 0.00 2 GLY A N 13
ATOM 6196 C CA . GLY A 1 2 ? 11.558 8.288 -3.628 1.00 0.00 2 GLY A CA 13
ATOM 6197 C C . GLY A 1 2 ? 11.037 6.998 -2.988 1.00 0.00 2 GLY A C 13
ATOM 6198 O O . GLY A 1 2 ? 11.572 5.928 -3.208 1.00 0.00 2 GLY A O 13
ATOM 6202 N N . GLU A 1 3 ? 9.995 7.093 -2.197 1.00 0.00 3 GLU A N 13
ATOM 6203 C CA . GLU A 1 3 ? 9.432 5.872 -1.541 1.00 0.00 3 GLU A CA 13
ATOM 6204 C C . GLU A 1 3 ? 7.901 5.907 -1.581 1.00 0.00 3 GLU A C 13
ATOM 6205 O O . GLU A 1 3 ? 7.240 6.129 -0.582 1.00 0.00 3 GLU A O 13
ATOM 6217 N N . CYS A 1 4 ? 7.340 5.687 -2.738 1.00 0.00 4 CYS A N 13
ATOM 6218 C CA . CYS A 1 4 ? 5.850 5.703 -2.875 1.00 0.00 4 CYS A CA 13
ATOM 6219 C C . CYS A 1 4 ? 5.404 4.779 -4.013 1.00 0.00 4 CYS A C 13
ATOM 6220 O O . CYS A 1 4 ? 6.149 4.497 -4.931 1.00 0.00 4 CYS A O 13
ATOM 6227 N N . GLY A 1 5 ? 4.181 4.320 -3.954 1.00 0.00 5 GLY A N 13
ATOM 6228 C CA . GLY A 1 5 ? 3.650 3.428 -5.019 1.00 0.00 5 GLY A CA 13
ATOM 6229 C C . GLY A 1 5 ? 2.542 4.166 -5.773 1.00 0.00 5 GLY A C 13
ATOM 6230 O O . GLY A 1 5 ? 2.803 5.072 -6.542 1.00 0.00 5 GLY A O 13
ATOM 6234 N N . GLY A 1 6 ? 1.309 3.789 -5.550 1.00 0.00 6 GLY A N 13
ATOM 6235 C CA . GLY A 1 6 ? 0.171 4.468 -6.238 1.00 0.00 6 GLY A CA 13
ATOM 6236 C C . GLY A 1 6 ? -1.093 4.362 -5.372 1.00 0.00 6 GLY A C 13
ATOM 6237 O O . GLY A 1 6 ? -1.020 4.104 -4.184 1.00 0.00 6 GLY A O 13
ATOM 6241 N N . PHE A 1 7 ? -2.250 4.557 -5.958 1.00 0.00 7 PHE A N 13
ATOM 6242 C CA . PHE A 1 7 ? -3.523 4.466 -5.169 1.00 0.00 7 PHE A CA 13
ATOM 6243 C C . PHE A 1 7 ? -3.982 3.005 -5.019 1.00 0.00 7 PHE A C 13
ATOM 6244 O O . PHE A 1 7 ? -4.758 2.686 -4.141 1.00 0.00 7 PHE A O 13
ATOM 6261 N N . TRP A 1 8 ? -3.508 2.120 -5.864 1.00 0.00 8 TRP A N 13
ATOM 6262 C CA . TRP A 1 8 ? -3.915 0.683 -5.759 1.00 0.00 8 TRP A CA 13
ATOM 6263 C C . TRP A 1 8 ? -2.824 -0.207 -6.365 1.00 0.00 8 TRP A C 13
ATOM 6264 O O . TRP A 1 8 ? -2.979 -0.760 -7.440 1.00 0.00 8 TRP A O 13
ATOM 6285 N N . TRP A 1 9 ? -1.713 -0.338 -5.682 1.00 0.00 9 TRP A N 13
ATOM 6286 C CA . TRP A 1 9 ? -0.592 -1.181 -6.206 1.00 0.00 9 TRP A CA 13
ATOM 6287 C C . TRP A 1 9 ? -0.534 -2.512 -5.449 1.00 0.00 9 TRP A C 13
ATOM 6288 O O . TRP A 1 9 ? -1.192 -2.689 -4.445 1.00 0.00 9 TRP A O 13
ATOM 6309 N N . LYS A 1 10 ? 0.246 -3.451 -5.923 1.00 0.00 10 LYS A N 13
ATOM 6310 C CA . LYS A 1 10 ? 0.339 -4.772 -5.225 1.00 0.00 10 LYS A CA 13
ATOM 6311 C C . LYS A 1 10 ? 1.474 -4.761 -4.202 1.00 0.00 10 LYS A C 13
ATOM 6312 O O . LYS A 1 10 ? 2.563 -4.286 -4.475 1.00 0.00 10 LYS A O 13
ATOM 6331 N N . CYS A 1 11 ? 1.236 -5.295 -3.034 1.00 0.00 11 CYS A N 13
ATOM 6332 C CA . CYS A 1 11 ? 2.307 -5.333 -1.999 1.00 0.00 11 CYS A CA 13
ATOM 6333 C C . CYS A 1 11 ? 2.118 -6.545 -1.077 1.00 0.00 11 CYS A C 13
ATOM 6334 O O . CYS A 1 11 ? 1.026 -7.067 -0.940 1.00 0.00 11 CYS A O 13
ATOM 6341 N N . GLY A 1 12 ? 3.174 -6.990 -0.442 1.00 0.00 12 GLY A N 13
ATOM 6342 C CA . GLY A 1 12 ? 3.061 -8.164 0.475 1.00 0.00 12 GLY A CA 13
ATOM 6343 C C . GLY A 1 12 ? 2.718 -7.673 1.883 1.00 0.00 12 GLY A C 13
ATOM 6344 O O . GLY A 1 12 ? 1.682 -7.073 2.102 1.00 0.00 12 GLY A O 13
ATOM 6348 N N . ARG A 1 13 ? 3.582 -7.914 2.837 1.00 0.00 13 ARG A N 13
ATOM 6349 C CA . ARG A 1 13 ? 3.314 -7.450 4.233 1.00 0.00 13 ARG A CA 13
ATOM 6350 C C . ARG A 1 13 ? 3.895 -6.042 4.437 1.00 0.00 13 ARG A C 13
ATOM 6351 O O . ARG A 1 13 ? 4.622 -5.788 5.381 1.00 0.00 13 ARG A O 13
ATOM 6372 N N . GLY A 1 14 ? 3.582 -5.128 3.552 1.00 0.00 14 GLY A N 13
ATOM 6373 C CA . GLY A 1 14 ? 4.114 -3.738 3.674 1.00 0.00 14 GLY A CA 13
ATOM 6374 C C . GLY A 1 14 ? 5.554 -3.690 3.157 1.00 0.00 14 GLY A C 13
ATOM 6375 O O . GLY A 1 14 ? 6.395 -3.005 3.709 1.00 0.00 14 GLY A O 13
ATOM 6379 N N . LYS A 1 15 ? 5.847 -4.414 2.101 1.00 0.00 15 LYS A N 13
ATOM 6380 C CA . LYS A 1 15 ? 7.239 -4.413 1.549 1.00 0.00 15 LYS A CA 13
ATOM 6381 C C . LYS A 1 15 ? 7.502 -3.132 0.739 1.00 0.00 15 LYS A C 13
ATOM 6382 O O . LYS A 1 15 ? 8.393 -2.372 1.072 1.00 0.00 15 LYS A O 13
ATOM 6401 N N . PRO A 1 16 ? 6.720 -2.927 -0.298 1.00 0.00 16 PRO A N 13
ATOM 6402 C CA . PRO A 1 16 ? 6.884 -1.721 -1.148 1.00 0.00 16 PRO A CA 13
ATOM 6403 C C . PRO A 1 16 ? 6.330 -0.482 -0.427 1.00 0.00 16 PRO A C 13
ATOM 6404 O O . PRO A 1 16 ? 5.231 -0.513 0.096 1.00 0.00 16 PRO A O 13
ATOM 6415 N N . PRO A 1 17 ? 7.113 0.572 -0.421 1.00 0.00 17 PRO A N 13
ATOM 6416 C CA . PRO A 1 17 ? 6.689 1.829 0.244 1.00 0.00 17 PRO A CA 13
ATOM 6417 C C . PRO A 1 17 ? 5.625 2.551 -0.592 1.00 0.00 17 PRO A C 13
ATOM 6418 O O . PRO A 1 17 ? 5.862 2.923 -1.725 1.00 0.00 17 PRO A O 13
ATOM 6429 N N . CYS A 1 18 ? 4.456 2.749 -0.035 1.00 0.00 18 CYS A N 13
ATOM 6430 C CA . CYS A 1 18 ? 3.365 3.451 -0.782 1.00 0.00 18 CYS A CA 13
ATOM 6431 C C . CYS A 1 18 ? 3.449 4.966 -0.539 1.00 0.00 18 CYS A C 13
ATOM 6432 O O . CYS A 1 18 ? 4.210 5.425 0.293 1.00 0.00 18 CYS A O 13
ATOM 6439 N N . CYS A 1 19 ? 2.678 5.741 -1.258 1.00 0.00 19 CYS A N 13
ATOM 6440 C CA . CYS A 1 19 ? 2.714 7.226 -1.068 1.00 0.00 19 CYS A CA 13
ATOM 6441 C C . CYS A 1 19 ? 2.140 7.599 0.302 1.00 0.00 19 CYS A C 13
ATOM 6442 O O . CYS A 1 19 ? 1.279 6.917 0.826 1.00 0.00 19 CYS A O 13
ATOM 6449 N N . LYS A 1 20 ? 2.620 8.672 0.886 1.00 0.00 20 LYS A N 13
ATOM 6450 C CA . LYS A 1 20 ? 2.118 9.101 2.226 1.00 0.00 20 LYS A CA 13
ATOM 6451 C C . LYS A 1 20 ? 0.588 9.217 2.212 1.00 0.00 20 LYS A C 13
ATOM 6452 O O . LYS A 1 20 ? 0.027 10.104 1.595 1.00 0.00 20 LYS A O 13
ATOM 6471 N N . GLY A 1 21 ? -0.086 8.314 2.880 1.00 0.00 21 GLY A N 13
ATOM 6472 C CA . GLY A 1 21 ? -1.579 8.349 2.908 1.00 0.00 21 GLY A CA 13
ATOM 6473 C C . GLY A 1 21 ? -2.132 6.958 2.577 1.00 0.00 21 GLY A C 13
ATOM 6474 O O . GLY A 1 21 ? -3.104 6.518 3.160 1.00 0.00 21 GLY A O 13
ATOM 6478 N N . TYR A 1 22 ? -1.522 6.265 1.644 1.00 0.00 22 TYR A N 13
ATOM 6479 C CA . TYR A 1 22 ? -2.012 4.900 1.273 1.00 0.00 22 TYR A CA 13
ATOM 6480 C C . TYR A 1 22 ? -1.301 3.838 2.123 1.00 0.00 22 TYR A C 13
ATOM 6481 O O . TYR A 1 22 ? -0.122 3.946 2.405 1.00 0.00 22 TYR A O 13
ATOM 6499 N N . ALA A 1 23 ? -2.012 2.814 2.528 1.00 0.00 23 ALA A N 13
ATOM 6500 C CA . ALA A 1 23 ? -1.389 1.736 3.356 1.00 0.00 23 ALA A CA 13
ATOM 6501 C C . ALA A 1 23 ? -1.462 0.393 2.620 1.00 0.00 23 ALA A C 13
ATOM 6502 O O . ALA A 1 23 ? -2.361 0.154 1.836 1.00 0.00 23 ALA A O 13
ATOM 6509 N N . CYS A 1 24 ? -0.521 -0.484 2.868 1.00 0.00 24 CYS A N 13
ATOM 6510 C CA . CYS A 1 24 ? -0.532 -1.814 2.182 1.00 0.00 24 CYS A CA 13
ATOM 6511 C C . CYS A 1 24 ? -1.334 -2.827 3.004 1.00 0.00 24 CYS A C 13
ATOM 6512 O O . CYS A 1 24 ? -1.567 -2.642 4.184 1.00 0.00 24 CYS A O 13
ATOM 6519 N N . SER A 1 25 ? -1.764 -3.893 2.380 1.00 0.00 25 SER A N 13
ATOM 6520 C CA . SER A 1 25 ? -2.561 -4.923 3.108 1.00 0.00 25 SER A CA 13
ATOM 6521 C C . SER A 1 25 ? -2.071 -6.334 2.771 1.00 0.00 25 SER A C 13
ATOM 6522 O O . SER A 1 25 ? -2.335 -6.852 1.703 1.00 0.00 25 SER A O 13
ATOM 6530 N N . LYS A 1 26 ? -1.367 -6.962 3.680 1.00 0.00 26 LYS A N 13
ATOM 6531 C CA . LYS A 1 26 ? -0.872 -8.350 3.423 1.00 0.00 26 LYS A CA 13
ATOM 6532 C C . LYS A 1 26 ? -2.058 -9.323 3.324 1.00 0.00 26 LYS A C 13
ATOM 6533 O O . LYS A 1 26 ? -2.013 -10.300 2.600 1.00 0.00 26 LYS A O 13
ATOM 6552 N N . THR A 1 27 ? -3.118 -9.049 4.047 1.00 0.00 27 THR A N 13
ATOM 6553 C CA . THR A 1 27 ? -4.322 -9.938 4.006 1.00 0.00 27 THR A CA 13
ATOM 6554 C C . THR A 1 27 ? -4.983 -9.869 2.625 1.00 0.00 27 THR A C 13
ATOM 6555 O O . THR A 1 27 ? -5.431 -10.867 2.092 1.00 0.00 27 THR A O 13
ATOM 6566 N N . TRP A 1 28 ? -5.045 -8.698 2.048 1.00 0.00 28 TRP A N 13
ATOM 6567 C CA . TRP A 1 28 ? -5.678 -8.551 0.700 1.00 0.00 28 TRP A CA 13
ATOM 6568 C C . TRP A 1 28 ? -4.640 -8.820 -0.394 1.00 0.00 28 TRP A C 13
ATOM 6569 O O . TRP A 1 28 ? -4.879 -9.579 -1.313 1.00 0.00 28 TRP A O 13
ATOM 6590 N N . GLY A 1 29 ? -3.486 -8.207 -0.291 1.00 0.00 29 GLY A N 13
ATOM 6591 C CA . GLY A 1 29 ? -2.419 -8.423 -1.310 1.00 0.00 29 GLY A CA 13
ATOM 6592 C C . GLY A 1 29 ? -2.139 -7.129 -2.092 1.00 0.00 29 GLY A C 13
ATOM 6593 O O . GLY A 1 29 ? -1.500 -7.164 -3.127 1.00 0.00 29 GLY A O 13
ATOM 6597 N N . TRP A 1 30 ? -2.594 -5.989 -1.616 1.00 0.00 30 TRP A N 13
ATOM 6598 C CA . TRP A 1 30 ? -2.321 -4.718 -2.361 1.00 0.00 30 TRP A CA 13
ATOM 6599 C C . TRP A 1 30 ? -2.271 -3.517 -1.404 1.00 0.00 30 TRP A C 13
ATOM 6600 O O . TRP A 1 30 ? -2.493 -3.646 -0.216 1.00 0.00 30 TRP A O 13
ATOM 6621 N N . CYS A 1 31 ? -1.986 -2.347 -1.924 1.00 0.00 31 CYS A N 13
ATOM 6622 C CA . CYS A 1 31 ? -1.920 -1.122 -1.072 1.00 0.00 31 CYS A CA 13
ATOM 6623 C C . CYS A 1 31 ? -2.835 -0.035 -1.638 1.00 0.00 31 CYS A C 13
ATOM 6624 O O . CYS A 1 31 ? -2.793 0.275 -2.815 1.00 0.00 31 CYS A O 13
ATOM 6631 N N . ALA A 1 32 ? -3.659 0.548 -0.804 1.00 0.00 32 ALA A N 13
ATOM 6632 C CA . ALA A 1 32 ? -4.584 1.624 -1.278 1.00 0.00 32 ALA A CA 13
ATOM 6633 C C . ALA A 1 32 ? -4.822 2.647 -0.161 1.00 0.00 32 ALA A C 13
ATOM 6634 O O . ALA A 1 32 ? -4.188 2.603 0.875 1.00 0.00 32 ALA A O 13
ATOM 6641 N N . VAL A 1 33 ? -5.732 3.568 -0.365 1.00 0.00 33 VAL A N 13
ATOM 6642 C CA . VAL A 1 33 ? -6.009 4.597 0.690 1.00 0.00 33 VAL A CA 13
ATOM 6643 C C . VAL A 1 33 ? -6.784 3.963 1.851 1.00 0.00 33 VAL A C 13
ATOM 6644 O O . VAL A 1 33 ? -7.850 3.406 1.667 1.00 0.00 33 VAL A O 13
ATOM 6657 N N . GLU A 1 34 ? -6.251 4.044 3.045 1.00 0.00 34 GLU A N 13
ATOM 6658 C CA . GLU A 1 34 ? -6.949 3.446 4.226 1.00 0.00 34 GLU A CA 13
ATOM 6659 C C . GLU A 1 34 ? -7.976 4.427 4.803 1.00 0.00 34 GLU A C 13
ATOM 6660 O O . GLU A 1 34 ? -7.993 5.597 4.463 1.00 0.00 34 GLU A O 13
ATOM 6672 N N . ALA A 1 35 ? -8.835 3.954 5.674 1.00 0.00 35 ALA A N 13
ATOM 6673 C CA . ALA A 1 35 ? -9.868 4.848 6.281 1.00 0.00 35 ALA A CA 13
ATOM 6674 C C . ALA A 1 35 ? -9.590 5.038 7.779 1.00 0.00 35 ALA A C 13
ATOM 6675 O O . ALA A 1 35 ? -9.393 4.075 8.497 1.00 0.00 35 ALA A O 13
ATOM 6682 N N . PRO A 1 36 ? -9.587 6.282 8.204 1.00 0.00 36 PRO A N 13
ATOM 6683 C CA . PRO A 1 36 ? -9.334 6.599 9.634 1.00 0.00 36 PRO A CA 13
ATOM 6684 C C . PRO A 1 36 ? -10.542 6.210 10.499 1.00 0.00 36 PRO A C 13
ATOM 6685 O O . PRO A 1 36 ? -11.653 6.569 10.136 1.00 0.00 36 PRO A O 13
ATOM 6696 N N . ASP A 1 1 ? 15.961 9.281 -2.068 1.00 0.00 1 ASP A N 14
ATOM 6697 C CA . ASP A 1 1 ? 14.643 9.482 -2.748 1.00 0.00 1 ASP A CA 14
ATOM 6698 C C . ASP A 1 1 ? 13.517 8.816 -1.942 1.00 0.00 1 ASP A C 14
ATOM 6699 O O . ASP A 1 1 ? 13.743 7.877 -1.199 1.00 0.00 1 ASP A O 14
ATOM 6710 N N . GLY A 1 2 ? 12.306 9.296 -2.087 1.00 0.00 2 GLY A N 14
ATOM 6711 C CA . GLY A 1 2 ? 11.162 8.696 -1.336 1.00 0.00 2 GLY A CA 14
ATOM 6712 C C . GLY A 1 2 ? 10.364 7.779 -2.266 1.00 0.00 2 GLY A C 14
ATOM 6713 O O . GLY A 1 2 ? 9.602 8.237 -3.097 1.00 0.00 2 GLY A O 14
ATOM 6717 N N . GLU A 1 3 ? 10.534 6.485 -2.132 1.00 0.00 3 GLU A N 14
ATOM 6718 C CA . GLU A 1 3 ? 9.786 5.529 -3.008 1.00 0.00 3 GLU A CA 14
ATOM 6719 C C . GLU A 1 3 ? 8.307 5.478 -2.604 1.00 0.00 3 GLU A C 14
ATOM 6720 O O . GLU A 1 3 ? 7.977 5.323 -1.441 1.00 0.00 3 GLU A O 14
ATOM 6732 N N . CYS A 1 4 ? 7.418 5.607 -3.556 1.00 0.00 4 CYS A N 14
ATOM 6733 C CA . CYS A 1 4 ? 5.954 5.568 -3.245 1.00 0.00 4 CYS A CA 14
ATOM 6734 C C . CYS A 1 4 ? 5.227 4.671 -4.260 1.00 0.00 4 CYS A C 14
ATOM 6735 O O . CYS A 1 4 ? 5.734 4.392 -5.330 1.00 0.00 4 CYS A O 14
ATOM 6742 N N . GLY A 1 5 ? 4.044 4.219 -3.924 1.00 0.00 5 GLY A N 14
ATOM 6743 C CA . GLY A 1 5 ? 3.279 3.341 -4.853 1.00 0.00 5 GLY A CA 14
ATOM 6744 C C . GLY A 1 5 ? 2.204 4.164 -5.569 1.00 0.00 5 GLY A C 14
ATOM 6745 O O . GLY A 1 5 ? 2.493 5.161 -6.204 1.00 0.00 5 GLY A O 14
ATOM 6749 N N . GLY A 1 6 ? 0.965 3.750 -5.471 1.00 0.00 6 GLY A N 14
ATOM 6750 C CA . GLY A 1 6 ? -0.141 4.499 -6.139 1.00 0.00 6 GLY A CA 14
ATOM 6751 C C . GLY A 1 6 ? -1.434 4.318 -5.334 1.00 0.00 6 GLY A C 14
ATOM 6752 O O . GLY A 1 6 ? -1.398 4.065 -4.145 1.00 0.00 6 GLY A O 14
ATOM 6756 N N . PHE A 1 7 ? -2.576 4.445 -5.968 1.00 0.00 7 PHE A N 14
ATOM 6757 C CA . PHE A 1 7 ? -3.868 4.281 -5.227 1.00 0.00 7 PHE A CA 14
ATOM 6758 C C . PHE A 1 7 ? -4.180 2.797 -4.989 1.00 0.00 7 PHE A C 14
ATOM 6759 O O . PHE A 1 7 ? -4.716 2.431 -3.964 1.00 0.00 7 PHE A O 14
ATOM 6776 N N . TRP A 1 8 ? -3.851 1.948 -5.926 1.00 0.00 8 TRP A N 14
ATOM 6777 C CA . TRP A 1 8 ? -4.128 0.492 -5.749 1.00 0.00 8 TRP A CA 14
ATOM 6778 C C . TRP A 1 8 ? -2.983 -0.333 -6.350 1.00 0.00 8 TRP A C 14
ATOM 6779 O O . TRP A 1 8 ? -3.092 -0.876 -7.435 1.00 0.00 8 TRP A O 14
ATOM 6800 N N . TRP A 1 9 ? -1.882 -0.422 -5.647 1.00 0.00 9 TRP A N 14
ATOM 6801 C CA . TRP A 1 9 ? -0.715 -1.207 -6.159 1.00 0.00 9 TRP A CA 14
ATOM 6802 C C . TRP A 1 9 ? -0.614 -2.522 -5.382 1.00 0.00 9 TRP A C 14
ATOM 6803 O O . TRP A 1 9 ? -1.106 -2.628 -4.279 1.00 0.00 9 TRP A O 14
ATOM 6824 N N . LYS A 1 10 ? 0.004 -3.529 -5.940 1.00 0.00 10 LYS A N 14
ATOM 6825 C CA . LYS A 1 10 ? 0.105 -4.832 -5.209 1.00 0.00 10 LYS A CA 14
ATOM 6826 C C . LYS A 1 10 ? 1.359 -4.880 -4.342 1.00 0.00 10 LYS A C 14
ATOM 6827 O O . LYS A 1 10 ? 2.450 -4.576 -4.790 1.00 0.00 10 LYS A O 14
ATOM 6846 N N . CYS A 1 11 ? 1.211 -5.282 -3.107 1.00 0.00 11 CYS A N 14
ATOM 6847 C CA . CYS A 1 11 ? 2.391 -5.381 -2.204 1.00 0.00 11 CYS A CA 14
ATOM 6848 C C . CYS A 1 11 ? 2.166 -6.479 -1.156 1.00 0.00 11 CYS A C 14
ATOM 6849 O O . CYS A 1 11 ? 1.065 -6.975 -0.991 1.00 0.00 11 CYS A O 14
ATOM 6856 N N . GLY A 1 12 ? 3.197 -6.862 -0.442 1.00 0.00 12 GLY A N 14
ATOM 6857 C CA . GLY A 1 12 ? 3.043 -7.926 0.595 1.00 0.00 12 GLY A CA 14
ATOM 6858 C C . GLY A 1 12 ? 2.476 -7.308 1.876 1.00 0.00 12 GLY A C 14
ATOM 6859 O O . GLY A 1 12 ? 1.409 -6.722 1.872 1.00 0.00 12 GLY A O 14
ATOM 6863 N N . ARG A 1 13 ? 3.190 -7.424 2.972 1.00 0.00 13 ARG A N 14
ATOM 6864 C CA . ARG A 1 13 ? 2.701 -6.827 4.254 1.00 0.00 13 ARG A CA 14
ATOM 6865 C C . ARG A 1 13 ? 3.218 -5.387 4.404 1.00 0.00 13 ARG A C 14
ATOM 6866 O O . ARG A 1 13 ? 3.348 -4.878 5.502 1.00 0.00 13 ARG A O 14
ATOM 6887 N N . GLY A 1 14 ? 3.511 -4.726 3.309 1.00 0.00 14 GLY A N 14
ATOM 6888 C CA . GLY A 1 14 ? 4.016 -3.326 3.383 1.00 0.00 14 GLY A CA 14
ATOM 6889 C C . GLY A 1 14 ? 5.523 -3.296 3.107 1.00 0.00 14 GLY A C 14
ATOM 6890 O O . GLY A 1 14 ? 6.240 -2.485 3.662 1.00 0.00 14 GLY A O 14
ATOM 6894 N N . LYS A 1 15 ? 6.011 -4.163 2.247 1.00 0.00 15 LYS A N 14
ATOM 6895 C CA . LYS A 1 15 ? 7.475 -4.161 1.935 1.00 0.00 15 LYS A CA 14
ATOM 6896 C C . LYS A 1 15 ? 7.839 -2.902 1.132 1.00 0.00 15 LYS A C 14
ATOM 6897 O O . LYS A 1 15 ? 8.710 -2.152 1.534 1.00 0.00 15 LYS A O 14
ATOM 6916 N N . PRO A 1 16 ? 7.147 -2.696 0.032 1.00 0.00 16 PRO A N 14
ATOM 6917 C CA . PRO A 1 16 ? 7.398 -1.502 -0.809 1.00 0.00 16 PRO A CA 14
ATOM 6918 C C . PRO A 1 16 ? 6.754 -0.267 -0.161 1.00 0.00 16 PRO A C 14
ATOM 6919 O O . PRO A 1 16 ? 5.609 -0.317 0.250 1.00 0.00 16 PRO A O 14
ATOM 6930 N N . PRO A 1 17 ? 7.510 0.801 -0.084 1.00 0.00 17 PRO A N 14
ATOM 6931 C CA . PRO A 1 17 ? 6.995 2.054 0.529 1.00 0.00 17 PRO A CA 14
ATOM 6932 C C . PRO A 1 17 ? 5.935 2.704 -0.371 1.00 0.00 17 PRO A C 14
ATOM 6933 O O . PRO A 1 17 ? 6.209 3.076 -1.496 1.00 0.00 17 PRO A O 14
ATOM 6944 N N . CYS A 1 18 ? 4.730 2.847 0.125 1.00 0.00 18 CYS A N 14
ATOM 6945 C CA . CYS A 1 18 ? 3.646 3.479 -0.689 1.00 0.00 18 CYS A CA 14
ATOM 6946 C C . CYS A 1 18 ? 3.724 5.010 -0.572 1.00 0.00 18 CYS A C 14
ATOM 6947 O O . CYS A 1 18 ? 4.595 5.545 0.090 1.00 0.00 18 CYS A O 14
ATOM 6954 N N . CYS A 1 19 ? 2.824 5.715 -1.210 1.00 0.00 19 CYS A N 14
ATOM 6955 C CA . CYS A 1 19 ? 2.849 7.210 -1.132 1.00 0.00 19 CYS A CA 14
ATOM 6956 C C . CYS A 1 19 ? 2.325 7.676 0.231 1.00 0.00 19 CYS A C 14
ATOM 6957 O O . CYS A 1 19 ? 1.714 6.920 0.962 1.00 0.00 19 CYS A O 14
ATOM 6964 N N . LYS A 1 20 ? 2.567 8.917 0.578 1.00 0.00 20 LYS A N 14
ATOM 6965 C CA . LYS A 1 20 ? 2.092 9.442 1.891 1.00 0.00 20 LYS A CA 14
ATOM 6966 C C . LYS A 1 20 ? 0.563 9.358 1.975 1.00 0.00 20 LYS A C 14
ATOM 6967 O O . LYS A 1 20 ? -0.145 9.939 1.173 1.00 0.00 20 LYS A O 14
ATOM 6986 N N . GLY A 1 21 ? 0.054 8.630 2.938 1.00 0.00 21 GLY A N 14
ATOM 6987 C CA . GLY A 1 21 ? -1.428 8.490 3.082 1.00 0.00 21 GLY A CA 14
ATOM 6988 C C . GLY A 1 21 ? -1.894 7.140 2.513 1.00 0.00 21 GLY A C 14
ATOM 6989 O O . GLY A 1 21 ? -3.071 6.835 2.517 1.00 0.00 21 GLY A O 14
ATOM 6993 N N . TYR A 1 22 ? -0.983 6.328 2.022 1.00 0.00 22 TYR A N 14
ATOM 6994 C CA . TYR A 1 22 ? -1.372 5.001 1.455 1.00 0.00 22 TYR A CA 14
ATOM 6995 C C . TYR A 1 22 ? -0.825 3.879 2.345 1.00 0.00 22 TYR A C 14
ATOM 6996 O O . TYR A 1 22 ? 0.327 3.898 2.739 1.00 0.00 22 TYR A O 14
ATOM 7014 N N . ALA A 1 23 ? -1.640 2.905 2.666 1.00 0.00 23 ALA A N 14
ATOM 7015 C CA . ALA A 1 23 ? -1.167 1.783 3.536 1.00 0.00 23 ALA A CA 14
ATOM 7016 C C . ALA A 1 23 ? -1.279 0.445 2.795 1.00 0.00 23 ALA A C 14
ATOM 7017 O O . ALA A 1 23 ? -2.199 0.226 2.028 1.00 0.00 23 ALA A O 14
ATOM 7024 N N . CYS A 1 24 ? -0.351 -0.454 3.028 1.00 0.00 24 CYS A N 14
ATOM 7025 C CA . CYS A 1 24 ? -0.402 -1.785 2.345 1.00 0.00 24 CYS A CA 14
ATOM 7026 C C . CYS A 1 24 ? -1.221 -2.771 3.180 1.00 0.00 24 CYS A C 14
ATOM 7027 O O . CYS A 1 24 ? -1.430 -2.574 4.364 1.00 0.00 24 CYS A O 14
ATOM 7034 N N . SER A 1 25 ? -1.685 -3.832 2.573 1.00 0.00 25 SER A N 14
ATOM 7035 C CA . SER A 1 25 ? -2.494 -4.831 3.325 1.00 0.00 25 SER A CA 14
ATOM 7036 C C . SER A 1 25 ? -2.066 -6.255 2.962 1.00 0.00 25 SER A C 14
ATOM 7037 O O . SER A 1 25 ? -2.058 -6.634 1.808 1.00 0.00 25 SER A O 14
ATOM 7045 N N . LYS A 1 26 ? -1.723 -7.049 3.946 1.00 0.00 26 LYS A N 14
ATOM 7046 C CA . LYS A 1 26 ? -1.315 -8.457 3.667 1.00 0.00 26 LYS A CA 14
ATOM 7047 C C . LYS A 1 26 ? -2.563 -9.296 3.376 1.00 0.00 26 LYS A C 14
ATOM 7048 O O . LYS A 1 26 ? -2.573 -10.122 2.485 1.00 0.00 26 LYS A O 14
ATOM 7067 N N . THR A 1 27 ? -3.622 -9.069 4.120 1.00 0.00 27 THR A N 14
ATOM 7068 C CA . THR A 1 27 ? -4.890 -9.831 3.890 1.00 0.00 27 THR A CA 14
ATOM 7069 C C . THR A 1 27 ? -5.460 -9.478 2.511 1.00 0.00 27 THR A C 14
ATOM 7070 O O . THR A 1 27 ? -5.969 -10.327 1.806 1.00 0.00 27 THR A O 14
ATOM 7081 N N . TRP A 1 28 ? -5.367 -8.229 2.125 1.00 0.00 28 TRP A N 14
ATOM 7082 C CA . TRP A 1 28 ? -5.890 -7.809 0.788 1.00 0.00 28 TRP A CA 14
ATOM 7083 C C . TRP A 1 28 ? -4.857 -8.142 -0.291 1.00 0.00 28 TRP A C 14
ATOM 7084 O O . TRP A 1 28 ? -5.184 -8.679 -1.333 1.00 0.00 28 TRP A O 14
ATOM 7105 N N . GLY A 1 29 ? -3.609 -7.832 -0.038 1.00 0.00 29 GLY A N 14
ATOM 7106 C CA . GLY A 1 29 ? -2.534 -8.128 -1.028 1.00 0.00 29 GLY A CA 14
ATOM 7107 C C . GLY A 1 29 ? -2.190 -6.877 -1.848 1.00 0.00 29 GLY A C 14
ATOM 7108 O O . GLY A 1 29 ? -1.562 -6.974 -2.885 1.00 0.00 29 GLY A O 14
ATOM 7112 N N . TRP A 1 30 ? -2.585 -5.702 -1.404 1.00 0.00 30 TRP A N 14
ATOM 7113 C CA . TRP A 1 30 ? -2.255 -4.470 -2.189 1.00 0.00 30 TRP A CA 14
ATOM 7114 C C . TRP A 1 30 ? -2.130 -3.242 -1.276 1.00 0.00 30 TRP A C 14
ATOM 7115 O O . TRP A 1 30 ? -2.275 -3.328 -0.072 1.00 0.00 30 TRP A O 14
ATOM 7136 N N . CYS A 1 31 ? -1.860 -2.098 -1.857 1.00 0.00 31 CYS A N 14
ATOM 7137 C CA . CYS A 1 31 ? -1.714 -0.847 -1.057 1.00 0.00 31 CYS A CA 14
ATOM 7138 C C . CYS A 1 31 ? -2.719 0.208 -1.526 1.00 0.00 31 CYS A C 14
ATOM 7139 O O . CYS A 1 31 ? -2.807 0.516 -2.702 1.00 0.00 31 CYS A O 14
ATOM 7146 N N . ALA A 1 32 ? -3.469 0.767 -0.609 1.00 0.00 32 ALA A N 14
ATOM 7147 C CA . ALA A 1 32 ? -4.469 1.815 -0.980 1.00 0.00 32 ALA A CA 14
ATOM 7148 C C . ALA A 1 32 ? -4.631 2.820 0.167 1.00 0.00 32 ALA A C 14
ATOM 7149 O O . ALA A 1 32 ? -4.207 2.576 1.283 1.00 0.00 32 ALA A O 14
ATOM 7156 N N . VAL A 1 33 ? -5.241 3.951 -0.097 1.00 0.00 33 VAL A N 14
ATOM 7157 C CA . VAL A 1 33 ? -5.430 4.975 0.979 1.00 0.00 33 VAL A CA 14
ATOM 7158 C C . VAL A 1 33 ? -6.350 4.427 2.074 1.00 0.00 33 VAL A C 14
ATOM 7159 O O . VAL A 1 33 ? -7.266 3.670 1.806 1.00 0.00 33 VAL A O 14
ATOM 7172 N N . GLU A 1 34 ? -6.117 4.807 3.305 1.00 0.00 34 GLU A N 14
ATOM 7173 C CA . GLU A 1 34 ? -6.980 4.313 4.421 1.00 0.00 34 GLU A CA 14
ATOM 7174 C C . GLU A 1 34 ? -8.312 5.073 4.430 1.00 0.00 34 GLU A C 14
ATOM 7175 O O . GLU A 1 34 ? -8.482 6.039 5.151 1.00 0.00 34 GLU A O 14
ATOM 7187 N N . ALA A 1 35 ? -9.256 4.643 3.630 1.00 0.00 35 ALA A N 14
ATOM 7188 C CA . ALA A 1 35 ? -10.582 5.335 3.582 1.00 0.00 35 ALA A CA 14
ATOM 7189 C C . ALA A 1 35 ? -11.322 5.177 4.922 1.00 0.00 35 ALA A C 14
ATOM 7190 O O . ALA A 1 35 ? -11.666 6.165 5.544 1.00 0.00 35 ALA A O 14
ATOM 7197 N N . PRO A 1 36 ? -11.540 3.945 5.335 1.00 0.00 36 PRO A N 14
ATOM 7198 C CA . PRO A 1 36 ? -12.240 3.692 6.623 1.00 0.00 36 PRO A CA 14
ATOM 7199 C C . PRO A 1 36 ? -11.331 4.047 7.810 1.00 0.00 36 PRO A C 14
ATOM 7200 O O . PRO A 1 36 ? -11.819 4.674 8.734 1.00 0.00 36 PRO A O 14
ATOM 7211 N N . ASP A 1 1 ? 14.443 6.068 3.126 1.00 0.00 1 ASP A N 15
ATOM 7212 C CA . ASP A 1 1 ? 13.340 5.614 2.225 1.00 0.00 1 ASP A CA 15
ATOM 7213 C C . ASP A 1 1 ? 12.275 6.707 2.091 1.00 0.00 1 ASP A C 15
ATOM 7214 O O . ASP A 1 1 ? 11.920 7.364 3.053 1.00 0.00 1 ASP A O 15
ATOM 7225 N N . GLY A 1 2 ? 11.763 6.902 0.903 1.00 0.00 2 GLY A N 15
ATOM 7226 C CA . GLY A 1 2 ? 10.719 7.947 0.695 1.00 0.00 2 GLY A CA 15
ATOM 7227 C C . GLY A 1 2 ? 10.215 7.889 -0.749 1.00 0.00 2 GLY A C 15
ATOM 7228 O O . GLY A 1 2 ? 10.436 8.797 -1.528 1.00 0.00 2 GLY A O 15
ATOM 7232 N N . GLU A 1 3 ? 9.540 6.825 -1.108 1.00 0.00 3 GLU A N 15
ATOM 7233 C CA . GLU A 1 3 ? 9.020 6.700 -2.504 1.00 0.00 3 GLU A CA 15
ATOM 7234 C C . GLU A 1 3 ? 7.504 6.464 -2.490 1.00 0.00 3 GLU A C 15
ATOM 7235 O O . GLU A 1 3 ? 6.900 6.307 -1.446 1.00 0.00 3 GLU A O 15
ATOM 7247 N N . CYS A 1 4 ? 6.890 6.443 -3.647 1.00 0.00 4 CYS A N 15
ATOM 7248 C CA . CYS A 1 4 ? 5.415 6.220 -3.710 1.00 0.00 4 CYS A CA 15
ATOM 7249 C C . CYS A 1 4 ? 5.071 5.229 -4.827 1.00 0.00 4 CYS A C 15
ATOM 7250 O O . CYS A 1 4 ? 5.809 5.064 -5.779 1.00 0.00 4 CYS A O 15
ATOM 7257 N N . GLY A 1 5 ? 3.940 4.586 -4.711 1.00 0.00 5 GLY A N 15
ATOM 7258 C CA . GLY A 1 5 ? 3.508 3.614 -5.752 1.00 0.00 5 GLY A CA 15
ATOM 7259 C C . GLY A 1 5 ? 2.286 4.183 -6.474 1.00 0.00 5 GLY A C 15
ATOM 7260 O O . GLY A 1 5 ? 2.407 5.020 -7.347 1.00 0.00 5 GLY A O 15
ATOM 7264 N N . GLY A 1 6 ? 1.113 3.744 -6.102 1.00 0.00 6 GLY A N 15
ATOM 7265 C CA . GLY A 1 6 ? -0.127 4.261 -6.749 1.00 0.00 6 GLY A CA 15
ATOM 7266 C C . GLY A 1 6 ? -1.276 4.239 -5.734 1.00 0.00 6 GLY A C 15
ATOM 7267 O O . GLY A 1 6 ? -1.056 4.291 -4.538 1.00 0.00 6 GLY A O 15
ATOM 7271 N N . PHE A 1 7 ? -2.495 4.166 -6.200 1.00 0.00 7 PHE A N 15
ATOM 7272 C CA . PHE A 1 7 ? -3.663 4.143 -5.262 1.00 0.00 7 PHE A CA 15
ATOM 7273 C C . PHE A 1 7 ? -4.028 2.700 -4.895 1.00 0.00 7 PHE A C 15
ATOM 7274 O O . PHE A 1 7 ? -4.511 2.434 -3.813 1.00 0.00 7 PHE A O 15
ATOM 7291 N N . TRP A 1 8 ? -3.793 1.772 -5.785 1.00 0.00 8 TRP A N 15
ATOM 7292 C CA . TRP A 1 8 ? -4.116 0.345 -5.492 1.00 0.00 8 TRP A CA 15
ATOM 7293 C C . TRP A 1 8 ? -3.034 -0.560 -6.102 1.00 0.00 8 TRP A C 15
ATOM 7294 O O . TRP A 1 8 ? -3.275 -1.284 -7.052 1.00 0.00 8 TRP A O 15
ATOM 7315 N N . TRP A 1 9 ? -1.839 -0.515 -5.564 1.00 0.00 9 TRP A N 15
ATOM 7316 C CA . TRP A 1 9 ? -0.731 -1.364 -6.114 1.00 0.00 9 TRP A CA 15
ATOM 7317 C C . TRP A 1 9 ? -0.565 -2.619 -5.255 1.00 0.00 9 TRP A C 15
ATOM 7318 O O . TRP A 1 9 ? -0.903 -2.619 -4.097 1.00 0.00 9 TRP A O 15
ATOM 7339 N N . LYS A 1 10 ? -0.055 -3.689 -5.809 1.00 0.00 10 LYS A N 15
ATOM 7340 C CA . LYS A 1 10 ? 0.105 -4.938 -4.996 1.00 0.00 10 LYS A CA 15
ATOM 7341 C C . LYS A 1 10 ? 1.452 -4.959 -4.279 1.00 0.00 10 LYS A C 15
ATOM 7342 O O . LYS A 1 10 ? 2.483 -4.666 -4.857 1.00 0.00 10 LYS A O 15
ATOM 7361 N N . CYS A 1 11 ? 1.450 -5.319 -3.021 1.00 0.00 11 CYS A N 15
ATOM 7362 C CA . CYS A 1 11 ? 2.723 -5.380 -2.249 1.00 0.00 11 CYS A CA 15
ATOM 7363 C C . CYS A 1 11 ? 2.633 -6.443 -1.146 1.00 0.00 11 CYS A C 15
ATOM 7364 O O . CYS A 1 11 ? 1.602 -7.059 -0.945 1.00 0.00 11 CYS A O 15
ATOM 7371 N N . GLY A 1 12 ? 3.706 -6.650 -0.421 1.00 0.00 12 GLY A N 15
ATOM 7372 C CA . GLY A 1 12 ? 3.687 -7.657 0.681 1.00 0.00 12 GLY A CA 15
ATOM 7373 C C . GLY A 1 12 ? 3.035 -7.030 1.916 1.00 0.00 12 GLY A C 15
ATOM 7374 O O . GLY A 1 12 ? 1.898 -6.601 1.873 1.00 0.00 12 GLY A O 15
ATOM 7378 N N . ARG A 1 13 ? 3.750 -6.959 3.008 1.00 0.00 13 ARG A N 15
ATOM 7379 C CA . ARG A 1 13 ? 3.173 -6.337 4.238 1.00 0.00 13 ARG A CA 15
ATOM 7380 C C . ARG A 1 13 ? 3.430 -4.827 4.218 1.00 0.00 13 ARG A C 15
ATOM 7381 O O . ARG A 1 13 ? 2.588 -4.039 4.607 1.00 0.00 13 ARG A O 15
ATOM 7402 N N . GLY A 1 14 ? 4.585 -4.429 3.756 1.00 0.00 14 GLY A N 15
ATOM 7403 C CA . GLY A 1 14 ? 4.919 -2.977 3.687 1.00 0.00 14 GLY A CA 15
ATOM 7404 C C . GLY A 1 14 ? 6.262 -2.795 2.974 1.00 0.00 14 GLY A C 15
ATOM 7405 O O . GLY A 1 14 ? 7.057 -1.954 3.348 1.00 0.00 14 GLY A O 15
ATOM 7409 N N . LYS A 1 15 ? 6.526 -3.583 1.957 1.00 0.00 15 LYS A N 15
ATOM 7410 C CA . LYS A 1 15 ? 7.831 -3.453 1.230 1.00 0.00 15 LYS A CA 15
ATOM 7411 C C . LYS A 1 15 ? 7.857 -2.169 0.376 1.00 0.00 15 LYS A C 15
ATOM 7412 O O . LYS A 1 15 ? 8.574 -1.242 0.699 1.00 0.00 15 LYS A O 15
ATOM 7431 N N . PRO A 1 16 ? 7.070 -2.143 -0.680 1.00 0.00 16 PRO A N 15
ATOM 7432 C CA . PRO A 1 16 ? 7.016 -0.943 -1.556 1.00 0.00 16 PRO A CA 15
ATOM 7433 C C . PRO A 1 16 ? 6.240 0.180 -0.856 1.00 0.00 16 PRO A C 15
ATOM 7434 O O . PRO A 1 16 ? 5.119 -0.023 -0.426 1.00 0.00 16 PRO A O 15
ATOM 7445 N N . PRO A 1 17 ? 6.869 1.325 -0.746 1.00 0.00 17 PRO A N 15
ATOM 7446 C CA . PRO A 1 17 ? 6.228 2.481 -0.071 1.00 0.00 17 PRO A CA 15
ATOM 7447 C C . PRO A 1 17 ? 5.140 3.112 -0.949 1.00 0.00 17 PRO A C 15
ATOM 7448 O O . PRO A 1 17 ? 5.430 3.841 -1.878 1.00 0.00 17 PRO A O 15
ATOM 7459 N N . CYS A 1 18 ? 3.890 2.860 -0.644 1.00 0.00 18 CYS A N 15
ATOM 7460 C CA . CYS A 1 18 ? 2.784 3.478 -1.439 1.00 0.00 18 CYS A CA 15
ATOM 7461 C C . CYS A 1 18 ? 2.831 5.002 -1.235 1.00 0.00 18 CYS A C 15
ATOM 7462 O O . CYS A 1 18 ? 3.492 5.486 -0.335 1.00 0.00 18 CYS A O 15
ATOM 7469 N N . CYS A 1 19 ? 2.156 5.764 -2.061 1.00 0.00 19 CYS A N 15
ATOM 7470 C CA . CYS A 1 19 ? 2.189 7.255 -1.898 1.00 0.00 19 CYS A CA 15
ATOM 7471 C C . CYS A 1 19 ? 1.813 7.650 -0.465 1.00 0.00 19 CYS A C 15
ATOM 7472 O O . CYS A 1 19 ? 1.054 6.963 0.192 1.00 0.00 19 CYS A O 15
ATOM 7479 N N . LYS A 1 20 ? 2.347 8.746 0.023 1.00 0.00 20 LYS A N 15
ATOM 7480 C CA . LYS A 1 20 ? 2.028 9.187 1.415 1.00 0.00 20 LYS A CA 15
ATOM 7481 C C . LYS A 1 20 ? 0.511 9.197 1.627 1.00 0.00 20 LYS A C 15
ATOM 7482 O O . LYS A 1 20 ? -0.220 9.867 0.920 1.00 0.00 20 LYS A O 15
ATOM 7501 N N . GLY A 1 21 ? 0.035 8.435 2.577 1.00 0.00 21 GLY A N 15
ATOM 7502 C CA . GLY A 1 21 ? -1.436 8.364 2.826 1.00 0.00 21 GLY A CA 15
ATOM 7503 C C . GLY A 1 21 ? -1.936 6.954 2.490 1.00 0.00 21 GLY A C 15
ATOM 7504 O O . GLY A 1 21 ? -2.933 6.502 3.018 1.00 0.00 21 GLY A O 15
ATOM 7508 N N . TYR A 1 22 ? -1.243 6.255 1.618 1.00 0.00 22 TYR A N 15
ATOM 7509 C CA . TYR A 1 22 ? -1.659 4.873 1.248 1.00 0.00 22 TYR A CA 15
ATOM 7510 C C . TYR A 1 22 ? -0.810 3.866 2.026 1.00 0.00 22 TYR A C 15
ATOM 7511 O O . TYR A 1 22 ? 0.399 3.984 2.094 1.00 0.00 22 TYR A O 15
ATOM 7529 N N . ALA A 1 23 ? -1.429 2.878 2.615 1.00 0.00 23 ALA A N 15
ATOM 7530 C CA . ALA A 1 23 ? -0.655 1.863 3.390 1.00 0.00 23 ALA A CA 15
ATOM 7531 C C . ALA A 1 23 ? -0.759 0.493 2.719 1.00 0.00 23 ALA A C 15
ATOM 7532 O O . ALA A 1 23 ? -1.712 0.210 2.015 1.00 0.00 23 ALA A O 15
ATOM 7539 N N . CYS A 1 24 ? 0.207 -0.363 2.937 1.00 0.00 24 CYS A N 15
ATOM 7540 C CA . CYS A 1 24 ? 0.161 -1.720 2.316 1.00 0.00 24 CYS A CA 15
ATOM 7541 C C . CYS A 1 24 ? -0.579 -2.685 3.246 1.00 0.00 24 CYS A C 15
ATOM 7542 O O . CYS A 1 24 ? -0.583 -2.517 4.452 1.00 0.00 24 CYS A O 15
ATOM 7549 N N . SER A 1 25 ? -1.212 -3.687 2.695 1.00 0.00 25 SER A N 15
ATOM 7550 C CA . SER A 1 25 ? -1.961 -4.656 3.544 1.00 0.00 25 SER A CA 15
ATOM 7551 C C . SER A 1 25 ? -1.498 -6.088 3.269 1.00 0.00 25 SER A C 15
ATOM 7552 O O . SER A 1 25 ? -1.429 -6.520 2.133 1.00 0.00 25 SER A O 15
ATOM 7560 N N . LYS A 1 26 ? -1.197 -6.832 4.304 1.00 0.00 26 LYS A N 15
ATOM 7561 C CA . LYS A 1 26 ? -0.756 -8.247 4.111 1.00 0.00 26 LYS A CA 15
ATOM 7562 C C . LYS A 1 26 ? -1.970 -9.114 3.762 1.00 0.00 26 LYS A C 15
ATOM 7563 O O . LYS A 1 26 ? -1.912 -9.954 2.883 1.00 0.00 26 LYS A O 15
ATOM 7582 N N . THR A 1 27 ? -3.068 -8.899 4.441 1.00 0.00 27 THR A N 15
ATOM 7583 C CA . THR A 1 27 ? -4.311 -9.688 4.161 1.00 0.00 27 THR A CA 15
ATOM 7584 C C . THR A 1 27 ? -4.862 -9.317 2.779 1.00 0.00 27 THR A C 15
ATOM 7585 O O . THR A 1 27 ? -5.345 -10.160 2.048 1.00 0.00 27 THR A O 15
ATOM 7596 N N . TRP A 1 28 ? -4.786 -8.059 2.420 1.00 0.00 28 TRP A N 15
ATOM 7597 C CA . TRP A 1 28 ? -5.297 -7.621 1.084 1.00 0.00 28 TRP A CA 15
ATOM 7598 C C . TRP A 1 28 ? -4.264 -7.962 0.006 1.00 0.00 28 TRP A C 15
ATOM 7599 O O . TRP A 1 28 ? -4.592 -8.499 -1.035 1.00 0.00 28 TRP A O 15
ATOM 7620 N N . GLY A 1 29 ? -3.015 -7.654 0.259 1.00 0.00 29 GLY A N 15
ATOM 7621 C CA . GLY A 1 29 ? -1.940 -7.956 -0.730 1.00 0.00 29 GLY A CA 15
ATOM 7622 C C . GLY A 1 29 ? -1.655 -6.728 -1.604 1.00 0.00 29 GLY A C 15
ATOM 7623 O O . GLY A 1 29 ? -1.063 -6.847 -2.660 1.00 0.00 29 GLY A O 15
ATOM 7627 N N . TRP A 1 30 ? -2.063 -5.549 -1.184 1.00 0.00 30 TRP A N 15
ATOM 7628 C CA . TRP A 1 30 ? -1.795 -4.334 -2.016 1.00 0.00 30 TRP A CA 15
ATOM 7629 C C . TRP A 1 30 ? -1.674 -3.078 -1.138 1.00 0.00 30 TRP A C 15
ATOM 7630 O O . TRP A 1 30 ? -1.834 -3.133 0.066 1.00 0.00 30 TRP A O 15
ATOM 7651 N N . CYS A 1 31 ? -1.403 -1.943 -1.743 1.00 0.00 31 CYS A N 15
ATOM 7652 C CA . CYS A 1 31 ? -1.277 -0.677 -0.964 1.00 0.00 31 CYS A CA 15
ATOM 7653 C C . CYS A 1 31 ? -2.325 0.338 -1.431 1.00 0.00 31 CYS A C 15
ATOM 7654 O O . CYS A 1 31 ? -2.413 0.684 -2.598 1.00 0.00 31 CYS A O 15
ATOM 7661 N N . ALA A 1 32 ? -3.123 0.799 -0.506 1.00 0.00 32 ALA A N 15
ATOM 7662 C CA . ALA A 1 32 ? -4.190 1.794 -0.830 1.00 0.00 32 ALA A CA 15
ATOM 7663 C C . ALA A 1 32 ? -4.452 2.671 0.403 1.00 0.00 32 ALA A C 15
ATOM 7664 O O . ALA A 1 32 ? -3.831 2.493 1.433 1.00 0.00 32 ALA A O 15
ATOM 7671 N N . VAL A 1 33 ? -5.365 3.605 0.317 1.00 0.00 33 VAL A N 15
ATOM 7672 C CA . VAL A 1 33 ? -5.651 4.471 1.506 1.00 0.00 33 VAL A CA 15
ATOM 7673 C C . VAL A 1 33 ? -6.349 3.644 2.594 1.00 0.00 33 VAL A C 15
ATOM 7674 O O . VAL A 1 33 ? -7.438 3.139 2.397 1.00 0.00 33 VAL A O 15
ATOM 7687 N N . GLU A 1 34 ? -5.723 3.499 3.737 1.00 0.00 34 GLU A N 15
ATOM 7688 C CA . GLU A 1 34 ? -6.342 2.699 4.841 1.00 0.00 34 GLU A CA 15
ATOM 7689 C C . GLU A 1 34 ? -7.617 3.378 5.359 1.00 0.00 34 GLU A C 15
ATOM 7690 O O . GLU A 1 34 ? -7.761 4.586 5.287 1.00 0.00 34 GLU A O 15
ATOM 7702 N N . ALA A 1 35 ? -8.543 2.601 5.876 1.00 0.00 35 ALA A N 15
ATOM 7703 C CA . ALA A 1 35 ? -9.826 3.170 6.407 1.00 0.00 35 ALA A CA 15
ATOM 7704 C C . ALA A 1 35 ? -10.472 4.115 5.376 1.00 0.00 35 ALA A C 15
ATOM 7705 O O . ALA A 1 35 ? -10.609 5.300 5.622 1.00 0.00 35 ALA A O 15
ATOM 7712 N N . PRO A 1 36 ? -10.848 3.554 4.249 1.00 0.00 36 PRO A N 15
ATOM 7713 C CA . PRO A 1 36 ? -11.485 4.353 3.168 1.00 0.00 36 PRO A CA 15
ATOM 7714 C C . PRO A 1 36 ? -12.919 4.751 3.556 1.00 0.00 36 PRO A C 15
ATOM 7715 O O . PRO A 1 36 ? -13.251 5.915 3.401 1.00 0.00 36 PRO A O 15
ATOM 7726 N N . ASP A 1 1 ? 11.893 11.288 -1.428 1.00 0.00 1 ASP A N 16
ATOM 7727 C CA . ASP A 1 1 ? 10.750 11.040 -2.360 1.00 0.00 1 ASP A CA 16
ATOM 7728 C C . ASP A 1 1 ? 11.232 10.284 -3.605 1.00 0.00 1 ASP A C 16
ATOM 7729 O O . ASP A 1 1 ? 12.409 10.261 -3.911 1.00 0.00 1 ASP A O 16
ATOM 7740 N N . GLY A 1 2 ? 10.326 9.660 -4.319 1.00 0.00 2 GLY A N 16
ATOM 7741 C CA . GLY A 1 2 ? 10.721 8.899 -5.542 1.00 0.00 2 GLY A CA 16
ATOM 7742 C C . GLY A 1 2 ? 10.508 7.399 -5.307 1.00 0.00 2 GLY A C 16
ATOM 7743 O O . GLY A 1 2 ? 10.029 6.691 -6.173 1.00 0.00 2 GLY A O 16
ATOM 7747 N N . GLU A 1 3 ? 10.858 6.911 -4.140 1.00 0.00 3 GLU A N 16
ATOM 7748 C CA . GLU A 1 3 ? 10.677 5.454 -3.843 1.00 0.00 3 GLU A CA 16
ATOM 7749 C C . GLU A 1 3 ? 9.289 5.197 -3.228 1.00 0.00 3 GLU A C 16
ATOM 7750 O O . GLU A 1 3 ? 9.165 4.628 -2.158 1.00 0.00 3 GLU A O 16
ATOM 7762 N N . CYS A 1 4 ? 8.242 5.611 -3.902 1.00 0.00 4 CYS A N 16
ATOM 7763 C CA . CYS A 1 4 ? 6.862 5.393 -3.368 1.00 0.00 4 CYS A CA 16
ATOM 7764 C C . CYS A 1 4 ? 6.028 4.581 -4.373 1.00 0.00 4 CYS A C 16
ATOM 7765 O O . CYS A 1 4 ? 6.311 4.566 -5.557 1.00 0.00 4 CYS A O 16
ATOM 7772 N N . GLY A 1 5 ? 5.011 3.898 -3.904 1.00 0.00 5 GLY A N 16
ATOM 7773 C CA . GLY A 1 5 ? 4.165 3.078 -4.820 1.00 0.00 5 GLY A CA 16
ATOM 7774 C C . GLY A 1 5 ? 3.155 3.974 -5.544 1.00 0.00 5 GLY A C 16
ATOM 7775 O O . GLY A 1 5 ? 3.522 4.891 -6.254 1.00 0.00 5 GLY A O 16
ATOM 7779 N N . GLY A 1 6 ? 1.884 3.707 -5.375 1.00 0.00 6 GLY A N 16
ATOM 7780 C CA . GLY A 1 6 ? 0.843 4.534 -6.054 1.00 0.00 6 GLY A CA 16
ATOM 7781 C C . GLY A 1 6 ? -0.456 4.506 -5.238 1.00 0.00 6 GLY A C 16
ATOM 7782 O O . GLY A 1 6 ? -0.430 4.508 -4.020 1.00 0.00 6 GLY A O 16
ATOM 7786 N N . PHE A 1 7 ? -1.588 4.479 -5.898 1.00 0.00 7 PHE A N 16
ATOM 7787 C CA . PHE A 1 7 ? -2.894 4.452 -5.163 1.00 0.00 7 PHE A CA 16
ATOM 7788 C C . PHE A 1 7 ? -3.338 3.008 -4.899 1.00 0.00 7 PHE A C 16
ATOM 7789 O O . PHE A 1 7 ? -3.870 2.699 -3.851 1.00 0.00 7 PHE A O 16
ATOM 7806 N N . TRP A 1 8 ? -3.127 2.125 -5.839 1.00 0.00 8 TRP A N 16
ATOM 7807 C CA . TRP A 1 8 ? -3.535 0.701 -5.642 1.00 0.00 8 TRP A CA 16
ATOM 7808 C C . TRP A 1 8 ? -2.450 -0.228 -6.197 1.00 0.00 8 TRP A C 16
ATOM 7809 O O . TRP A 1 8 ? -2.602 -0.828 -7.247 1.00 0.00 8 TRP A O 16
ATOM 7830 N N . TRP A 1 9 ? -1.350 -0.344 -5.497 1.00 0.00 9 TRP A N 16
ATOM 7831 C CA . TRP A 1 9 ? -0.238 -1.229 -5.972 1.00 0.00 9 TRP A CA 16
ATOM 7832 C C . TRP A 1 9 ? -0.259 -2.543 -5.185 1.00 0.00 9 TRP A C 16
ATOM 7833 O O . TRP A 1 9 ? -0.766 -2.599 -4.088 1.00 0.00 9 TRP A O 16
ATOM 7854 N N . LYS A 1 10 ? 0.267 -3.607 -5.738 1.00 0.00 10 LYS A N 16
ATOM 7855 C CA . LYS A 1 10 ? 0.244 -4.914 -5.006 1.00 0.00 10 LYS A CA 16
ATOM 7856 C C . LYS A 1 10 ? 1.485 -5.090 -4.132 1.00 0.00 10 LYS A C 16
ATOM 7857 O O . LYS A 1 10 ? 2.601 -4.883 -4.571 1.00 0.00 10 LYS A O 16
ATOM 7876 N N . CYS A 1 11 ? 1.292 -5.494 -2.903 1.00 0.00 11 CYS A N 16
ATOM 7877 C CA . CYS A 1 11 ? 2.450 -5.717 -1.994 1.00 0.00 11 CYS A CA 16
ATOM 7878 C C . CYS A 1 11 ? 2.111 -6.792 -0.949 1.00 0.00 11 CYS A C 16
ATOM 7879 O O . CYS A 1 11 ? 0.991 -7.264 -0.873 1.00 0.00 11 CYS A O 16
ATOM 7886 N N . GLY A 1 12 ? 3.069 -7.178 -0.139 1.00 0.00 12 GLY A N 16
ATOM 7887 C CA . GLY A 1 12 ? 2.803 -8.215 0.903 1.00 0.00 12 GLY A CA 16
ATOM 7888 C C . GLY A 1 12 ? 2.495 -7.523 2.233 1.00 0.00 12 GLY A C 16
ATOM 7889 O O . GLY A 1 12 ? 1.505 -6.826 2.364 1.00 0.00 12 GLY A O 16
ATOM 7893 N N . ARG A 1 13 ? 3.340 -7.704 3.217 1.00 0.00 13 ARG A N 16
ATOM 7894 C CA . ARG A 1 13 ? 3.115 -7.047 4.545 1.00 0.00 13 ARG A CA 16
ATOM 7895 C C . ARG A 1 13 ? 3.810 -5.674 4.569 1.00 0.00 13 ARG A C 16
ATOM 7896 O O . ARG A 1 13 ? 4.370 -5.264 5.570 1.00 0.00 13 ARG A O 16
ATOM 7917 N N . GLY A 1 14 ? 3.781 -4.959 3.468 1.00 0.00 14 GLY A N 16
ATOM 7918 C CA . GLY A 1 14 ? 4.439 -3.622 3.420 1.00 0.00 14 GLY A CA 16
ATOM 7919 C C . GLY A 1 14 ? 5.888 -3.773 2.938 1.00 0.00 14 GLY A C 16
ATOM 7920 O O . GLY A 1 14 ? 6.766 -3.054 3.375 1.00 0.00 14 GLY A O 16
ATOM 7924 N N . LYS A 1 15 ? 6.141 -4.697 2.037 1.00 0.00 15 LYS A N 16
ATOM 7925 C CA . LYS A 1 15 ? 7.537 -4.885 1.524 1.00 0.00 15 LYS A CA 16
ATOM 7926 C C . LYS A 1 15 ? 7.972 -3.652 0.717 1.00 0.00 15 LYS A C 16
ATOM 7927 O O . LYS A 1 15 ? 8.934 -2.997 1.071 1.00 0.00 15 LYS A O 16
ATOM 7946 N N . PRO A 1 16 ? 7.238 -3.363 -0.335 1.00 0.00 16 PRO A N 16
ATOM 7947 C CA . PRO A 1 16 ? 7.547 -2.184 -1.182 1.00 0.00 16 PRO A CA 16
ATOM 7948 C C . PRO A 1 16 ? 7.124 -0.894 -0.463 1.00 0.00 16 PRO A C 16
ATOM 7949 O O . PRO A 1 16 ? 6.079 -0.851 0.160 1.00 0.00 16 PRO A O 16
ATOM 7960 N N . PRO A 1 17 ? 7.956 0.113 -0.566 1.00 0.00 17 PRO A N 16
ATOM 7961 C CA . PRO A 1 17 ? 7.665 1.416 0.092 1.00 0.00 17 PRO A CA 16
ATOM 7962 C C . PRO A 1 17 ? 6.520 2.146 -0.620 1.00 0.00 17 PRO A C 16
ATOM 7963 O O . PRO A 1 17 ? 6.637 2.534 -1.768 1.00 0.00 17 PRO A O 16
ATOM 7974 N N . CYS A 1 18 ? 5.416 2.340 0.059 1.00 0.00 18 CYS A N 16
ATOM 7975 C CA . CYS A 1 18 ? 4.262 3.055 -0.569 1.00 0.00 18 CYS A CA 16
ATOM 7976 C C . CYS A 1 18 ? 4.438 4.571 -0.417 1.00 0.00 18 CYS A C 16
ATOM 7977 O O . CYS A 1 18 ? 5.375 5.036 0.209 1.00 0.00 18 CYS A O 16
ATOM 7984 N N . CYS A 1 19 ? 3.547 5.347 -0.981 1.00 0.00 19 CYS A N 16
ATOM 7985 C CA . CYS A 1 19 ? 3.669 6.834 -0.864 1.00 0.00 19 CYS A CA 16
ATOM 7986 C C . CYS A 1 19 ? 2.995 7.315 0.429 1.00 0.00 19 CYS A C 16
ATOM 7987 O O . CYS A 1 19 ? 2.256 6.582 1.063 1.00 0.00 19 CYS A O 16
ATOM 7994 N N . LYS A 1 20 ? 3.259 8.536 0.833 1.00 0.00 20 LYS A N 16
ATOM 7995 C CA . LYS A 1 20 ? 2.652 9.072 2.091 1.00 0.00 20 LYS A CA 16
ATOM 7996 C C . LYS A 1 20 ? 1.120 8.987 2.044 1.00 0.00 20 LYS A C 16
ATOM 7997 O O . LYS A 1 20 ? 0.492 9.462 1.116 1.00 0.00 20 LYS A O 16
ATOM 8016 N N . GLY A 1 21 ? 0.517 8.384 3.042 1.00 0.00 21 GLY A N 16
ATOM 8017 C CA . GLY A 1 21 ? -0.972 8.264 3.070 1.00 0.00 21 GLY A CA 16
ATOM 8018 C C . GLY A 1 21 ? -1.399 6.873 2.589 1.00 0.00 21 GLY A C 16
ATOM 8019 O O . GLY A 1 21 ? -2.469 6.398 2.922 1.00 0.00 21 GLY A O 16
ATOM 8023 N N . TYR A 1 22 ? -0.575 6.215 1.809 1.00 0.00 22 TYR A N 16
ATOM 8024 C CA . TYR A 1 22 ? -0.935 4.856 1.305 1.00 0.00 22 TYR A CA 16
ATOM 8025 C C . TYR A 1 22 ? -0.319 3.777 2.203 1.00 0.00 22 TYR A C 16
ATOM 8026 O O . TYR A 1 22 ? 0.866 3.790 2.482 1.00 0.00 22 TYR A O 16
ATOM 8044 N N . ALA A 1 23 ? -1.118 2.842 2.647 1.00 0.00 23 ALA A N 16
ATOM 8045 C CA . ALA A 1 23 ? -0.596 1.749 3.523 1.00 0.00 23 ALA A CA 16
ATOM 8046 C C . ALA A 1 23 ? -0.791 0.393 2.836 1.00 0.00 23 ALA A C 16
ATOM 8047 O O . ALA A 1 23 ? -1.708 0.213 2.056 1.00 0.00 23 ALA A O 16
ATOM 8054 N N . CYS A 1 24 ? 0.064 -0.561 3.116 1.00 0.00 24 CYS A N 16
ATOM 8055 C CA . CYS A 1 24 ? -0.075 -1.904 2.469 1.00 0.00 24 CYS A CA 16
ATOM 8056 C C . CYS A 1 24 ? -0.975 -2.814 3.308 1.00 0.00 24 CYS A C 16
ATOM 8057 O O . CYS A 1 24 ? -1.168 -2.600 4.491 1.00 0.00 24 CYS A O 16
ATOM 8064 N N . SER A 1 25 ? -1.533 -3.829 2.697 1.00 0.00 25 SER A N 16
ATOM 8065 C CA . SER A 1 25 ? -2.428 -4.760 3.441 1.00 0.00 25 SER A CA 16
ATOM 8066 C C . SER A 1 25 ? -2.089 -6.217 3.112 1.00 0.00 25 SER A C 16
ATOM 8067 O O . SER A 1 25 ? -2.276 -6.666 1.998 1.00 0.00 25 SER A O 16
ATOM 8075 N N . LYS A 1 26 ? -1.606 -6.960 4.076 1.00 0.00 26 LYS A N 16
ATOM 8076 C CA . LYS A 1 26 ? -1.276 -8.396 3.822 1.00 0.00 26 LYS A CA 16
ATOM 8077 C C . LYS A 1 26 ? -2.568 -9.200 3.638 1.00 0.00 26 LYS A C 16
ATOM 8078 O O . LYS A 1 26 ? -2.634 -10.109 2.831 1.00 0.00 26 LYS A O 16
ATOM 8097 N N . THR A 1 27 ? -3.598 -8.862 4.377 1.00 0.00 27 THR A N 16
ATOM 8098 C CA . THR A 1 27 ? -4.903 -9.589 4.252 1.00 0.00 27 THR A CA 16
ATOM 8099 C C . THR A 1 27 ? -5.456 -9.427 2.834 1.00 0.00 27 THR A C 16
ATOM 8100 O O . THR A 1 27 ? -5.953 -10.364 2.239 1.00 0.00 27 THR A O 16
ATOM 8111 N N . TRP A 1 28 ? -5.362 -8.241 2.293 1.00 0.00 28 TRP A N 16
ATOM 8112 C CA . TRP A 1 28 ? -5.873 -7.994 0.910 1.00 0.00 28 TRP A CA 16
ATOM 8113 C C . TRP A 1 28 ? -4.788 -8.360 -0.110 1.00 0.00 28 TRP A C 16
ATOM 8114 O O . TRP A 1 28 ? -4.993 -9.189 -0.975 1.00 0.00 28 TRP A O 16
ATOM 8135 N N . GLY A 1 29 ? -3.629 -7.755 0.003 1.00 0.00 29 GLY A N 16
ATOM 8136 C CA . GLY A 1 29 ? -2.515 -8.071 -0.940 1.00 0.00 29 GLY A CA 16
ATOM 8137 C C . GLY A 1 29 ? -2.105 -6.831 -1.751 1.00 0.00 29 GLY A C 16
ATOM 8138 O O . GLY A 1 29 ? -1.500 -6.959 -2.799 1.00 0.00 29 GLY A O 16
ATOM 8142 N N . TRP A 1 30 ? -2.412 -5.637 -1.292 1.00 0.00 30 TRP A N 16
ATOM 8143 C CA . TRP A 1 30 ? -2.008 -4.424 -2.071 1.00 0.00 30 TRP A CA 16
ATOM 8144 C C . TRP A 1 30 ? -1.783 -3.213 -1.152 1.00 0.00 30 TRP A C 16
ATOM 8145 O O . TRP A 1 30 ? -1.834 -3.320 0.057 1.00 0.00 30 TRP A O 16
ATOM 8166 N N . CYS A 1 31 ? -1.530 -2.064 -1.732 1.00 0.00 31 CYS A N 16
ATOM 8167 C CA . CYS A 1 31 ? -1.292 -0.834 -0.923 1.00 0.00 31 CYS A CA 16
ATOM 8168 C C . CYS A 1 31 ? -2.198 0.302 -1.405 1.00 0.00 31 CYS A C 16
ATOM 8169 O O . CYS A 1 31 ? -2.232 0.624 -2.580 1.00 0.00 31 CYS A O 16
ATOM 8176 N N . ALA A 1 32 ? -2.927 0.906 -0.503 1.00 0.00 32 ALA A N 16
ATOM 8177 C CA . ALA A 1 32 ? -3.832 2.030 -0.894 1.00 0.00 32 ALA A CA 16
ATOM 8178 C C . ALA A 1 32 ? -3.994 3.011 0.273 1.00 0.00 32 ALA A C 16
ATOM 8179 O O . ALA A 1 32 ? -3.515 2.771 1.365 1.00 0.00 32 ALA A O 16
ATOM 8186 N N . VAL A 1 33 ? -4.667 4.116 0.050 1.00 0.00 33 VAL A N 16
ATOM 8187 C CA . VAL A 1 33 ? -4.864 5.116 1.148 1.00 0.00 33 VAL A CA 16
ATOM 8188 C C . VAL A 1 33 ? -5.549 4.451 2.352 1.00 0.00 33 VAL A C 16
ATOM 8189 O O . VAL A 1 33 ? -6.287 3.495 2.206 1.00 0.00 33 VAL A O 16
ATOM 8202 N N . GLU A 1 34 ? -5.308 4.952 3.539 1.00 0.00 34 GLU A N 16
ATOM 8203 C CA . GLU A 1 34 ? -5.943 4.348 4.750 1.00 0.00 34 GLU A CA 16
ATOM 8204 C C . GLU A 1 34 ? -7.390 4.840 4.892 1.00 0.00 34 GLU A C 16
ATOM 8205 O O . GLU A 1 34 ? -7.647 5.893 5.446 1.00 0.00 34 GLU A O 16
ATOM 8217 N N . ALA A 1 35 ? -8.334 4.082 4.389 1.00 0.00 35 ALA A N 16
ATOM 8218 C CA . ALA A 1 35 ? -9.769 4.498 4.486 1.00 0.00 35 ALA A CA 16
ATOM 8219 C C . ALA A 1 35 ? -10.692 3.271 4.434 1.00 0.00 35 ALA A C 16
ATOM 8220 O O . ALA A 1 35 ? -10.372 2.283 3.797 1.00 0.00 35 ALA A O 16
ATOM 8227 N N . PRO A 1 36 ? -11.815 3.379 5.105 1.00 0.00 36 PRO A N 16
ATOM 8228 C CA . PRO A 1 36 ? -12.801 2.265 5.130 1.00 0.00 36 PRO A CA 16
ATOM 8229 C C . PRO A 1 36 ? -13.506 2.131 3.773 1.00 0.00 36 PRO A C 16
ATOM 8230 O O . PRO A 1 36 ? -13.669 1.010 3.323 1.00 0.00 36 PRO A O 16
ATOM 8241 N N . ASP A 1 1 ? 14.944 9.902 -4.395 1.00 0.00 1 ASP A N 17
ATOM 8242 C CA . ASP A 1 1 ? 13.870 8.959 -4.829 1.00 0.00 1 ASP A CA 17
ATOM 8243 C C . ASP A 1 1 ? 12.695 8.999 -3.842 1.00 0.00 1 ASP A C 17
ATOM 8244 O O . ASP A 1 1 ? 12.874 8.852 -2.647 1.00 0.00 1 ASP A O 17
ATOM 8255 N N . GLY A 1 2 ? 11.498 9.198 -4.337 1.00 0.00 2 GLY A N 17
ATOM 8256 C CA . GLY A 1 2 ? 10.305 9.252 -3.438 1.00 0.00 2 GLY A CA 17
ATOM 8257 C C . GLY A 1 2 ? 9.967 7.845 -2.939 1.00 0.00 2 GLY A C 17
ATOM 8258 O O . GLY A 1 2 ? 9.859 6.912 -3.713 1.00 0.00 2 GLY A O 17
ATOM 8262 N N . GLU A 1 3 ? 9.794 7.686 -1.649 1.00 0.00 3 GLU A N 17
ATOM 8263 C CA . GLU A 1 3 ? 9.459 6.339 -1.094 1.00 0.00 3 GLU A CA 17
ATOM 8264 C C . GLU A 1 3 ? 7.936 6.138 -1.054 1.00 0.00 3 GLU A C 17
ATOM 8265 O O . GLU A 1 3 ? 7.366 5.814 -0.029 1.00 0.00 3 GLU A O 17
ATOM 8277 N N . CYS A 1 4 ? 7.275 6.327 -2.170 1.00 0.00 4 CYS A N 17
ATOM 8278 C CA . CYS A 1 4 ? 5.791 6.147 -2.211 1.00 0.00 4 CYS A CA 17
ATOM 8279 C C . CYS A 1 4 ? 5.404 5.239 -3.385 1.00 0.00 4 CYS A C 17
ATOM 8280 O O . CYS A 1 4 ? 6.138 5.099 -4.345 1.00 0.00 4 CYS A O 17
ATOM 8287 N N . GLY A 1 5 ? 4.250 4.626 -3.309 1.00 0.00 5 GLY A N 17
ATOM 8288 C CA . GLY A 1 5 ? 3.796 3.729 -4.408 1.00 0.00 5 GLY A CA 17
ATOM 8289 C C . GLY A 1 5 ? 2.712 4.440 -5.217 1.00 0.00 5 GLY A C 17
ATOM 8290 O O . GLY A 1 5 ? 2.984 5.383 -5.935 1.00 0.00 5 GLY A O 17
ATOM 8294 N N . GLY A 1 6 ? 1.487 3.996 -5.107 1.00 0.00 6 GLY A N 17
ATOM 8295 C CA . GLY A 1 6 ? 0.380 4.646 -5.867 1.00 0.00 6 GLY A CA 17
ATOM 8296 C C . GLY A 1 6 ? -0.951 4.438 -5.131 1.00 0.00 6 GLY A C 17
ATOM 8297 O O . GLY A 1 6 ? -0.978 4.167 -3.945 1.00 0.00 6 GLY A O 17
ATOM 8301 N N . PHE A 1 7 ? -2.053 4.567 -5.831 1.00 0.00 7 PHE A N 17
ATOM 8302 C CA . PHE A 1 7 ? -3.394 4.379 -5.182 1.00 0.00 7 PHE A CA 17
ATOM 8303 C C . PHE A 1 7 ? -3.733 2.886 -5.064 1.00 0.00 7 PHE A C 17
ATOM 8304 O O . PHE A 1 7 ? -4.379 2.467 -4.124 1.00 0.00 7 PHE A O 17
ATOM 8321 N N . TRP A 1 8 ? -3.303 2.084 -6.005 1.00 0.00 8 TRP A N 17
ATOM 8322 C CA . TRP A 1 8 ? -3.596 0.621 -5.938 1.00 0.00 8 TRP A CA 17
ATOM 8323 C C . TRP A 1 8 ? -2.385 -0.178 -6.435 1.00 0.00 8 TRP A C 17
ATOM 8324 O O . TRP A 1 8 ? -2.350 -0.653 -7.555 1.00 0.00 8 TRP A O 17
ATOM 8345 N N . TRP A 1 9 ? -1.387 -0.320 -5.599 1.00 0.00 9 TRP A N 17
ATOM 8346 C CA . TRP A 1 9 ? -0.160 -1.082 -5.997 1.00 0.00 9 TRP A CA 17
ATOM 8347 C C . TRP A 1 9 ? -0.127 -2.419 -5.249 1.00 0.00 9 TRP A C 17
ATOM 8348 O O . TRP A 1 9 ? -0.731 -2.563 -4.209 1.00 0.00 9 TRP A O 17
ATOM 8369 N N . LYS A 1 10 ? 0.558 -3.407 -5.769 1.00 0.00 10 LYS A N 17
ATOM 8370 C CA . LYS A 1 10 ? 0.595 -4.730 -5.069 1.00 0.00 10 LYS A CA 17
ATOM 8371 C C . LYS A 1 10 ? 1.757 -4.795 -4.078 1.00 0.00 10 LYS A C 17
ATOM 8372 O O . LYS A 1 10 ? 2.875 -4.429 -4.390 1.00 0.00 10 LYS A O 17
ATOM 8391 N N . CYS A 1 11 ? 1.498 -5.275 -2.888 1.00 0.00 11 CYS A N 17
ATOM 8392 C CA . CYS A 1 11 ? 2.581 -5.386 -1.871 1.00 0.00 11 CYS A CA 17
ATOM 8393 C C . CYS A 1 11 ? 2.292 -6.549 -0.909 1.00 0.00 11 CYS A C 17
ATOM 8394 O O . CYS A 1 11 ? 1.196 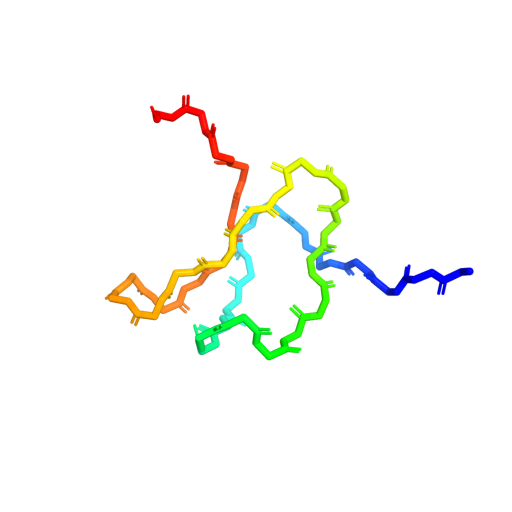-7.079 -0.874 1.00 0.00 11 CYS A O 17
ATOM 8401 N N . GLY A 1 12 ? 3.267 -6.946 -0.128 1.00 0.00 12 GLY A N 17
ATOM 8402 C CA . GLY A 1 12 ? 3.051 -8.067 0.834 1.00 0.00 12 GLY A CA 17
ATOM 8403 C C . GLY A 1 12 ? 2.511 -7.506 2.149 1.00 0.00 12 GLY A C 17
ATOM 8404 O O . GLY A 1 12 ? 1.402 -7.006 2.212 1.00 0.00 12 GLY A O 17
ATOM 8408 N N . ARG A 1 13 ? 3.294 -7.567 3.197 1.00 0.00 13 ARG A N 17
ATOM 8409 C CA . ARG A 1 13 ? 2.839 -7.019 4.512 1.00 0.00 13 ARG A CA 17
ATOM 8410 C C . ARG A 1 13 ? 3.256 -5.543 4.636 1.00 0.00 13 ARG A C 17
ATOM 8411 O O . ARG A 1 13 ? 3.480 -5.042 5.723 1.00 0.00 13 ARG A O 17
ATOM 8432 N N . GLY A 1 14 ? 3.360 -4.845 3.527 1.00 0.00 14 GLY A N 17
ATOM 8433 C CA . GLY A 1 14 ? 3.764 -3.411 3.566 1.00 0.00 14 GLY A CA 17
ATOM 8434 C C . GLY A 1 14 ? 5.249 -3.283 3.216 1.00 0.00 14 GLY A C 17
ATOM 8435 O O . GLY A 1 14 ? 5.945 -2.439 3.752 1.00 0.00 14 GLY A O 17
ATOM 8439 N N . LYS A 1 15 ? 5.744 -4.109 2.321 1.00 0.00 15 LYS A N 17
ATOM 8440 C CA . LYS A 1 15 ? 7.191 -4.026 1.942 1.00 0.00 15 LYS A CA 17
ATOM 8441 C C . LYS A 1 15 ? 7.492 -2.675 1.272 1.00 0.00 15 LYS A C 17
ATOM 8442 O O . LYS A 1 15 ? 8.283 -1.903 1.780 1.00 0.00 15 LYS A O 17
ATOM 8461 N N . PRO A 1 16 ? 6.842 -2.423 0.160 1.00 0.00 16 PRO A N 17
ATOM 8462 C CA . PRO A 1 16 ? 7.041 -1.143 -0.563 1.00 0.00 16 PRO A CA 17
ATOM 8463 C C . PRO A 1 16 ? 6.326 -0.009 0.185 1.00 0.00 16 PRO A C 17
ATOM 8464 O O . PRO A 1 16 ? 5.160 -0.133 0.515 1.00 0.00 16 PRO A O 17
ATOM 8475 N N . PRO A 1 17 ? 7.043 1.059 0.436 1.00 0.00 17 PRO A N 17
ATOM 8476 C CA . PRO A 1 17 ? 6.452 2.212 1.160 1.00 0.00 17 PRO A CA 17
ATOM 8477 C C . PRO A 1 17 ? 5.450 2.943 0.261 1.00 0.00 17 PRO A C 17
ATOM 8478 O O . PRO A 1 17 ? 5.813 3.511 -0.752 1.00 0.00 17 PRO A O 17
ATOM 8489 N N . CYS A 1 18 ? 4.191 2.929 0.625 1.00 0.00 18 CYS A N 17
ATOM 8490 C CA . CYS A 1 18 ? 3.159 3.622 -0.206 1.00 0.00 18 CYS A CA 17
ATOM 8491 C C . CYS A 1 18 ? 3.139 5.119 0.118 1.00 0.00 18 CYS A C 17
ATOM 8492 O O . CYS A 1 18 ? 3.779 5.569 1.051 1.00 0.00 18 CYS A O 17
ATOM 8499 N N . CYS A 1 19 ? 2.406 5.895 -0.642 1.00 0.00 19 CYS A N 17
ATOM 8500 C CA . CYS A 1 19 ? 2.342 7.366 -0.369 1.00 0.00 19 CYS A CA 17
ATOM 8501 C C . CYS A 1 19 ? 1.701 7.614 1.001 1.00 0.00 19 CYS A C 17
ATOM 8502 O O . CYS A 1 19 ? 0.863 6.852 1.447 1.00 0.00 19 CYS A O 17
ATOM 8509 N N . LYS A 1 20 ? 2.101 8.664 1.675 1.00 0.00 20 LYS A N 17
ATOM 8510 C CA . LYS A 1 20 ? 1.531 8.964 3.026 1.00 0.00 20 LYS A CA 17
ATOM 8511 C C . LYS A 1 20 ? -0.005 8.939 2.993 1.00 0.00 20 LYS A C 17
ATOM 8512 O O . LYS A 1 20 ? -0.630 9.493 2.107 1.00 0.00 20 LYS A O 17
ATOM 8531 N N . GLY A 1 21 ? -0.611 8.280 3.949 1.00 0.00 21 GLY A N 17
ATOM 8532 C CA . GLY A 1 21 ? -2.102 8.193 3.985 1.00 0.00 21 GLY A CA 17
ATOM 8533 C C . GLY A 1 21 ? -2.550 6.821 3.468 1.00 0.00 21 GLY A C 17
ATOM 8534 O O . GLY A 1 21 ? -3.593 6.321 3.845 1.00 0.00 21 GLY A O 17
ATOM 8538 N N . TYR A 1 22 ? -1.769 6.209 2.609 1.00 0.00 22 TYR A N 17
ATOM 8539 C CA . TYR A 1 22 ? -2.147 4.867 2.065 1.00 0.00 22 TYR A CA 17
ATOM 8540 C C . TYR A 1 22 ? -1.568 3.756 2.951 1.00 0.00 22 TYR A C 17
ATOM 8541 O O . TYR A 1 22 ? -0.565 3.940 3.615 1.00 0.00 22 TYR A O 17
ATOM 8559 N N . ALA A 1 23 ? -2.188 2.603 2.952 1.00 0.00 23 ALA A N 17
ATOM 8560 C CA . ALA A 1 23 ? -1.678 1.467 3.779 1.00 0.00 23 ALA A CA 17
ATOM 8561 C C . ALA A 1 23 ? -1.720 0.170 2.966 1.00 0.00 23 ALA A C 17
ATOM 8562 O O . ALA A 1 23 ? -2.539 0.010 2.081 1.00 0.00 23 ALA A O 17
ATOM 8569 N N . CYS A 1 24 ? -0.845 -0.760 3.260 1.00 0.00 24 CYS A N 17
ATOM 8570 C CA . CYS A 1 24 ? -0.839 -2.051 2.504 1.00 0.00 24 CYS A CA 17
ATOM 8571 C C . CYS A 1 24 ? -1.758 -3.064 3.189 1.00 0.00 24 CYS A C 17
ATOM 8572 O O . CYS A 1 24 ? -2.124 -2.906 4.340 1.00 0.00 24 CYS A O 17
ATOM 8579 N N . SER A 1 25 ? -2.132 -4.103 2.490 1.00 0.00 25 SER A N 17
ATOM 8580 C CA . SER A 1 25 ? -3.026 -5.130 3.096 1.00 0.00 25 SER A CA 17
ATOM 8581 C C . SER A 1 25 ? -2.473 -6.534 2.847 1.00 0.00 25 SER A C 17
ATOM 8582 O O . SER A 1 25 ? -2.623 -7.087 1.776 1.00 0.00 25 SER A O 17
ATOM 8590 N N . LYS A 1 26 ? -1.840 -7.113 3.835 1.00 0.00 26 LYS A N 17
ATOM 8591 C CA . LYS A 1 26 ? -1.283 -8.492 3.668 1.00 0.00 26 LYS A CA 17
ATOM 8592 C C . LYS A 1 26 ? -2.411 -9.484 3.347 1.00 0.00 26 LYS A C 17
ATOM 8593 O O . LYS A 1 26 ? -2.222 -10.436 2.613 1.00 0.00 26 LYS A O 17
ATOM 8612 N N . THR A 1 27 ? -3.582 -9.258 3.892 1.00 0.00 27 THR A N 17
ATOM 8613 C CA . THR A 1 27 ? -4.737 -10.174 3.628 1.00 0.00 27 THR A CA 17
ATOM 8614 C C . THR A 1 27 ? -5.220 -10.015 2.182 1.00 0.00 27 THR A C 17
ATOM 8615 O O . THR A 1 27 ? -5.560 -10.980 1.523 1.00 0.00 27 THR A O 17
ATOM 8626 N N . TRP A 1 28 ? -5.252 -8.804 1.690 1.00 0.00 28 TRP A N 17
ATOM 8627 C CA . TRP A 1 28 ? -5.714 -8.568 0.286 1.00 0.00 28 TRP A CA 17
ATOM 8628 C C . TRP A 1 28 ? -4.560 -8.822 -0.690 1.00 0.00 28 TRP A C 17
ATOM 8629 O O . TRP A 1 28 ? -4.689 -9.582 -1.632 1.00 0.00 28 TRP A O 17
ATOM 8650 N N . GLY A 1 29 ? -3.432 -8.199 -0.459 1.00 0.00 29 GLY A N 17
ATOM 8651 C CA . GLY A 1 29 ? -2.254 -8.403 -1.353 1.00 0.00 29 GLY A CA 17
ATOM 8652 C C . GLY A 1 29 ? -1.898 -7.108 -2.100 1.00 0.00 29 GLY A C 17
ATOM 8653 O O . GLY A 1 29 ? -1.200 -7.147 -3.097 1.00 0.00 29 GLY A O 17
ATOM 8657 N N . TRP A 1 30 ? -2.352 -5.960 -1.640 1.00 0.00 30 TRP A N 17
ATOM 8658 C CA . TRP A 1 30 ? -2.004 -4.692 -2.356 1.00 0.00 30 TRP A CA 17
ATOM 8659 C C . TRP A 1 30 ? -1.968 -3.495 -1.394 1.00 0.00 30 TRP A C 17
ATOM 8660 O O . TRP A 1 30 ? -2.026 -3.648 -0.191 1.00 0.00 30 TRP A O 17
ATOM 8681 N N . CYS A 1 31 ? -1.862 -2.303 -1.931 1.00 0.00 31 CYS A N 17
ATOM 8682 C CA . CYS A 1 31 ? -1.807 -1.078 -1.082 1.00 0.00 31 CYS A CA 17
ATOM 8683 C C . CYS A 1 31 ? -2.765 -0.012 -1.620 1.00 0.00 31 CYS A C 17
ATOM 8684 O O . CYS A 1 31 ? -2.763 0.303 -2.797 1.00 0.00 31 CYS A O 17
ATOM 8691 N N . ALA A 1 32 ? -3.572 0.552 -0.760 1.00 0.00 32 ALA A N 17
ATOM 8692 C CA . ALA A 1 32 ? -4.529 1.611 -1.200 1.00 0.00 32 ALA A CA 17
ATOM 8693 C C . ALA A 1 32 ? -4.779 2.599 -0.053 1.00 0.00 32 ALA A C 17
ATOM 8694 O O . ALA A 1 32 ? -4.175 2.500 0.998 1.00 0.00 32 ALA A O 17
ATOM 8701 N N . VAL A 1 33 ? -5.661 3.550 -0.243 1.00 0.00 33 VAL A N 17
ATOM 8702 C CA . VAL A 1 33 ? -5.940 4.540 0.849 1.00 0.00 33 VAL A CA 17
ATOM 8703 C C . VAL A 1 33 ? -6.744 3.860 1.965 1.00 0.00 33 VAL A C 17
ATOM 8704 O O . VAL A 1 33 ? -7.960 3.812 1.931 1.00 0.00 33 VAL A O 17
ATOM 8717 N N . GLU A 1 34 ? -6.066 3.321 2.947 1.00 0.00 34 GLU A N 17
ATOM 8718 C CA . GLU A 1 34 ? -6.777 2.628 4.065 1.00 0.00 34 GLU A CA 17
ATOM 8719 C C . GLU A 1 34 ? -6.715 3.462 5.353 1.00 0.00 34 GLU A C 17
ATOM 8720 O O . GLU A 1 34 ? -7.617 3.417 6.170 1.00 0.00 34 GLU A O 17
ATOM 8732 N N . ALA A 1 35 ? -5.661 4.220 5.543 1.00 0.00 35 ALA A N 17
ATOM 8733 C CA . ALA A 1 35 ? -5.545 5.056 6.780 1.00 0.00 35 ALA A CA 17
ATOM 8734 C C . ALA A 1 35 ? -6.230 6.415 6.575 1.00 0.00 35 ALA A C 17
ATOM 8735 O O . ALA A 1 35 ? -6.365 6.877 5.457 1.00 0.00 35 ALA A O 17
ATOM 8742 N N . PRO A 1 36 ? -6.641 7.013 7.669 1.00 0.00 36 PRO A N 17
ATOM 8743 C CA . PRO A 1 36 ? -7.321 8.334 7.610 1.00 0.00 36 PRO A CA 17
ATOM 8744 C C . PRO A 1 36 ? -6.324 9.439 7.232 1.00 0.00 36 PRO A C 17
ATOM 8745 O O . PRO A 1 36 ? -5.273 9.508 7.852 1.00 0.00 36 PRO A O 17
ATOM 8756 N N . ASP A 1 1 ? 10.130 12.354 -0.985 1.00 0.00 1 ASP A N 18
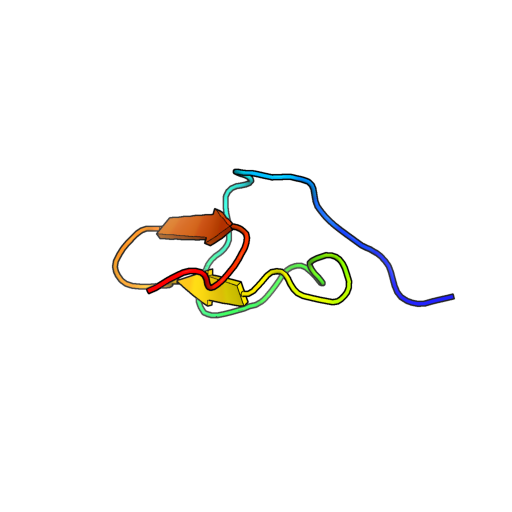ATOM 8757 C CA . ASP A 1 1 ? 9.687 11.672 -2.240 1.00 0.00 1 ASP A CA 18
ATOM 8758 C C . ASP A 1 1 ? 10.834 10.846 -2.833 1.00 0.00 1 ASP A C 18
ATOM 8759 O O . ASP A 1 1 ? 11.990 11.219 -2.747 1.00 0.00 1 ASP A O 18
ATOM 8770 N N . GLY A 1 2 ? 10.522 9.724 -3.434 1.00 0.00 2 GLY A N 18
ATOM 8771 C CA . GLY A 1 2 ? 11.589 8.868 -4.034 1.00 0.00 2 GLY A CA 18
ATOM 8772 C C . GLY A 1 2 ? 11.061 7.446 -4.232 1.00 0.00 2 GLY A C 18
ATOM 8773 O O . GLY A 1 2 ? 10.773 7.031 -5.339 1.00 0.00 2 GLY A O 18
ATOM 8777 N N . GLU A 1 3 ? 10.933 6.694 -3.166 1.00 0.00 3 GLU A N 18
ATOM 8778 C CA . GLU A 1 3 ? 10.425 5.293 -3.285 1.00 0.00 3 GLU A CA 18
ATOM 8779 C C . GLU A 1 3 ? 8.993 5.197 -2.741 1.00 0.00 3 GLU A C 18
ATOM 8780 O O . GLU A 1 3 ? 8.778 5.031 -1.554 1.00 0.00 3 GLU A O 18
ATOM 8792 N N . CYS A 1 4 ? 8.015 5.298 -3.608 1.00 0.00 4 CYS A N 18
ATOM 8793 C CA . CYS A 1 4 ? 6.593 5.210 -3.160 1.00 0.00 4 CYS A CA 18
ATOM 8794 C C . CYS A 1 4 ? 5.776 4.387 -4.167 1.00 0.00 4 CYS A C 18
ATOM 8795 O O . CYS A 1 4 ? 6.122 4.292 -5.330 1.00 0.00 4 CYS A O 18
ATOM 8802 N N . GLY A 1 5 ? 4.701 3.785 -3.723 1.00 0.00 5 GLY A N 18
ATOM 8803 C CA . GLY A 1 5 ? 3.862 2.960 -4.640 1.00 0.00 5 GLY A CA 18
ATOM 8804 C C . GLY A 1 5 ? 2.842 3.852 -5.352 1.00 0.00 5 GLY A C 18
ATOM 8805 O O . GLY A 1 5 ? 3.192 4.842 -5.966 1.00 0.00 5 GLY A O 18
ATOM 8809 N N . GLY A 1 6 ? 1.583 3.505 -5.273 1.00 0.00 6 GLY A N 18
ATOM 8810 C CA . GLY A 1 6 ? 0.527 4.323 -5.942 1.00 0.00 6 GLY A CA 18
ATOM 8811 C C . GLY A 1 6 ? -0.751 4.295 -5.096 1.00 0.00 6 GLY A C 18
ATOM 8812 O O . GLY A 1 6 ? -0.696 4.196 -3.884 1.00 0.00 6 GLY A O 18
ATOM 8816 N N . PHE A 1 7 ? -1.898 4.377 -5.721 1.00 0.00 7 PHE A N 18
ATOM 8817 C CA . PHE A 1 7 ? -3.181 4.355 -4.947 1.00 0.00 7 PHE A CA 18
ATOM 8818 C C . PHE A 1 7 ? -3.647 2.911 -4.701 1.00 0.00 7 PHE A C 18
ATOM 8819 O O . PHE A 1 7 ? -4.335 2.637 -3.737 1.00 0.00 7 PHE A O 18
ATOM 8836 N N . TRP A 1 8 ? -3.284 1.996 -5.562 1.00 0.00 8 TRP A N 18
ATOM 8837 C CA . TRP A 1 8 ? -3.709 0.575 -5.375 1.00 0.00 8 TRP A CA 18
ATOM 8838 C C . TRP A 1 8 ? -2.666 -0.365 -5.990 1.00 0.00 8 TRP A C 18
ATOM 8839 O O . TRP A 1 8 ? -2.909 -1.020 -6.987 1.00 0.00 8 TRP A O 18
ATOM 8860 N N . TRP A 1 9 ? -1.498 -0.429 -5.397 1.00 0.00 9 TRP A N 18
ATOM 8861 C CA . TRP A 1 9 ? -0.419 -1.318 -5.937 1.00 0.00 9 TRP A CA 18
ATOM 8862 C C . TRP A 1 9 ? -0.422 -2.650 -5.179 1.00 0.00 9 TRP A C 18
ATOM 8863 O O . TRP A 1 9 ? -0.960 -2.745 -4.099 1.00 0.00 9 TRP A O 18
ATOM 8884 N N . LYS A 1 10 ? 0.157 -3.683 -5.737 1.00 0.00 10 LYS A N 18
ATOM 8885 C CA . LYS A 1 10 ? 0.154 -5.006 -5.032 1.00 0.00 10 LYS A CA 18
ATOM 8886 C C . LYS A 1 10 ? 1.378 -5.160 -4.131 1.00 0.00 10 LYS A C 18
ATOM 8887 O O . LYS A 1 10 ? 2.501 -4.947 -4.550 1.00 0.00 10 LYS A O 18
ATOM 8906 N N . CYS A 1 11 ? 1.165 -5.554 -2.903 1.00 0.00 11 CYS A N 18
ATOM 8907 C CA . CYS A 1 11 ? 2.308 -5.755 -1.971 1.00 0.00 11 CYS A CA 18
ATOM 8908 C C . CYS A 1 11 ? 1.964 -6.819 -0.919 1.00 0.00 11 CYS A C 18
ATOM 8909 O O . CYS A 1 11 ? 0.874 -7.365 -0.908 1.00 0.00 11 CYS A O 18
ATOM 8916 N N . GLY A 1 12 ? 2.883 -7.115 -0.031 1.00 0.00 12 GLY A N 18
ATOM 8917 C CA . GLY A 1 12 ? 2.613 -8.137 1.024 1.00 0.00 12 GLY A CA 18
ATOM 8918 C C . GLY A 1 12 ? 2.241 -7.433 2.331 1.00 0.00 12 GLY A C 18
ATOM 8919 O O . GLY A 1 12 ? 1.290 -6.673 2.387 1.00 0.00 12 GLY A O 18
ATOM 8923 N N . ARG A 1 13 ? 2.988 -7.676 3.381 1.00 0.00 13 ARG A N 18
ATOM 8924 C CA . ARG A 1 13 ? 2.692 -7.020 4.694 1.00 0.00 13 ARG A CA 18
ATOM 8925 C C . ARG A 1 13 ? 3.465 -5.694 4.803 1.00 0.00 13 ARG A C 18
ATOM 8926 O O . ARG A 1 13 ? 4.187 -5.459 5.756 1.00 0.00 13 ARG A O 18
ATOM 8947 N N . GLY A 1 14 ? 3.322 -4.828 3.830 1.00 0.00 14 GLY A N 18
ATOM 8948 C CA . GLY A 1 14 ? 4.046 -3.524 3.867 1.00 0.00 14 GLY A CA 18
ATOM 8949 C C . GLY A 1 14 ? 5.510 -3.734 3.463 1.00 0.00 14 GLY A C 18
ATOM 8950 O O . GLY A 1 14 ? 6.403 -3.116 4.010 1.00 0.00 14 GLY A O 18
ATOM 8954 N N . LYS A 1 15 ? 5.760 -4.60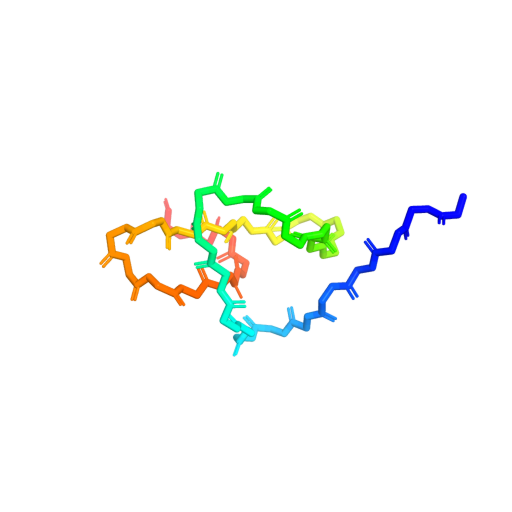0 2.510 1.00 0.00 15 LYS A N 18
ATOM 8955 C CA . LYS A 1 15 ? 7.170 -4.850 2.069 1.00 0.00 15 LYS A CA 18
ATOM 8956 C C . LYS A 1 15 ? 7.707 -3.636 1.295 1.00 0.00 15 LYS A C 18
ATOM 8957 O O . LYS A 1 15 ? 8.699 -3.050 1.686 1.00 0.00 15 LYS A O 18
ATOM 8976 N N . PRO A 1 16 ? 7.028 -3.288 0.225 1.00 0.00 16 PRO A N 18
ATOM 8977 C CA . PRO A 1 16 ? 7.444 -2.126 -0.598 1.00 0.00 16 PRO A CA 18
ATOM 8978 C C . PRO A 1 16 ? 7.049 -0.818 0.104 1.00 0.00 16 PRO A C 18
ATOM 8979 O O . PRO A 1 16 ? 6.009 -0.746 0.732 1.00 0.00 16 PRO A O 18
ATOM 8990 N N . PRO A 1 17 ? 7.895 0.177 -0.022 1.00 0.00 17 PRO A N 18
ATOM 8991 C CA . PRO A 1 17 ? 7.624 1.489 0.614 1.00 0.00 17 PRO A CA 18
ATOM 8992 C C . PRO A 1 17 ? 6.525 2.244 -0.144 1.00 0.00 17 PRO A C 18
ATOM 8993 O O . PRO A 1 17 ? 6.780 2.875 -1.153 1.00 0.00 17 PRO A O 18
ATOM 9004 N N . CYS A 1 18 ? 5.307 2.196 0.339 1.00 0.00 18 CYS A N 18
ATOM 9005 C CA . CYS A 1 18 ? 4.200 2.928 -0.350 1.00 0.00 18 CYS A CA 18
ATOM 9006 C C . CYS A 1 18 ? 4.404 4.440 -0.177 1.00 0.00 18 CYS A C 18
ATOM 9007 O O . CYS A 1 18 ? 5.325 4.874 0.493 1.00 0.00 18 CYS A O 18
ATOM 9014 N N . CYS A 1 19 ? 3.559 5.245 -0.767 1.00 0.00 19 CYS A N 18
ATOM 9015 C CA . CYS A 1 19 ? 3.723 6.726 -0.619 1.00 0.00 19 CYS A CA 18
ATOM 9016 C C . CYS A 1 19 ? 3.126 7.180 0.719 1.00 0.00 19 CYS A C 18
ATOM 9017 O O . CYS A 1 19 ? 2.350 6.468 1.331 1.00 0.00 19 CYS A O 18
ATOM 9024 N N . LYS A 1 20 ? 3.494 8.349 1.186 1.00 0.00 20 LYS A N 18
ATOM 9025 C CA . LYS A 1 20 ? 2.960 8.846 2.489 1.00 0.00 20 LYS A CA 18
ATOM 9026 C C . LYS A 1 20 ? 1.426 8.864 2.468 1.00 0.00 20 LYS A C 18
ATOM 9027 O O . LYS A 1 20 ? 0.817 9.525 1.649 1.00 0.00 20 LYS A O 18
ATOM 9046 N N . GLY A 1 21 ? 0.801 8.138 3.365 1.00 0.00 21 GLY A N 18
ATOM 9047 C CA . GLY A 1 21 ? -0.693 8.103 3.404 1.00 0.00 21 GLY A CA 18
ATOM 9048 C C . GLY A 1 21 ? -1.213 6.765 2.857 1.00 0.00 21 GLY A C 18
ATOM 9049 O O . GLY A 1 21 ? -2.366 6.426 3.043 1.00 0.00 21 GLY A O 18
ATOM 9053 N N . TYR A 1 22 ? -0.381 6.000 2.184 1.00 0.00 22 TYR A N 18
ATOM 9054 C CA . TYR A 1 22 ? -0.840 4.689 1.630 1.00 0.00 22 TYR A CA 18
ATOM 9055 C C . TYR A 1 22 ? -0.336 3.539 2.510 1.00 0.00 22 TYR A C 18
ATOM 9056 O O . TYR A 1 22 ? 0.828 3.478 2.859 1.00 0.00 22 TYR A O 18
ATOM 9074 N N . ALA A 1 23 ? -1.206 2.631 2.867 1.00 0.00 23 ALA A N 18
ATOM 9075 C CA . ALA A 1 23 ? -0.792 1.479 3.724 1.00 0.00 23 ALA A CA 18
ATOM 9076 C C . ALA A 1 23 ? -0.987 0.161 2.970 1.00 0.00 23 ALA A C 18
ATOM 9077 O O . ALA A 1 23 ? -1.895 0.022 2.171 1.00 0.00 23 ALA A O 18
ATOM 9084 N N . CYS A 1 24 ? -0.146 -0.810 3.223 1.00 0.00 24 CYS A N 18
ATOM 9085 C CA . CYS A 1 24 ? -0.285 -2.123 2.525 1.00 0.00 24 CYS A CA 18
ATOM 9086 C C . CYS A 1 24 ? -1.204 -3.047 3.324 1.00 0.00 24 CYS A C 18
ATOM 9087 O O . CYS A 1 24 ? -1.411 -2.858 4.509 1.00 0.00 24 CYS A O 18
ATOM 9094 N N . SER A 1 25 ? -1.758 -4.041 2.683 1.00 0.00 25 SER A N 18
ATOM 9095 C CA . SER A 1 25 ? -2.668 -4.979 3.398 1.00 0.00 25 SER A CA 18
ATOM 9096 C C . SER A 1 25 ? -2.266 -6.432 3.121 1.00 0.00 25 SER A C 18
ATOM 9097 O O . SER A 1 25 ? -2.300 -6.891 1.997 1.00 0.00 25 SER A O 18
ATOM 9105 N N . LYS A 1 26 ? -1.890 -7.156 4.146 1.00 0.00 26 LYS A N 18
ATOM 9106 C CA . LYS A 1 26 ? -1.495 -8.588 3.957 1.00 0.00 26 LYS A CA 18
ATOM 9107 C C . LYS A 1 26 ? -2.732 -9.425 3.605 1.00 0.00 26 LYS A C 18
ATOM 9108 O O . LYS A 1 26 ? -2.670 -10.332 2.796 1.00 0.00 26 LYS A O 18
ATOM 9127 N N . THR A 1 27 ? -3.854 -9.117 4.207 1.00 0.00 27 THR A N 18
ATOM 9128 C CA . THR A 1 27 ? -5.110 -9.879 3.915 1.00 0.00 27 THR A CA 18
ATOM 9129 C C . THR A 1 27 ? -5.629 -9.530 2.517 1.00 0.00 27 THR A C 18
ATOM 9130 O O . THR A 1 27 ? -6.098 -10.382 1.788 1.00 0.00 27 THR A O 18
ATOM 9141 N N . TRP A 1 28 ? -5.547 -8.277 2.143 1.00 0.00 28 TRP A N 18
ATOM 9142 C CA . TRP A 1 28 ? -6.033 -7.854 0.792 1.00 0.00 28 TRP A CA 18
ATOM 9143 C C . TRP A 1 28 ? -4.990 -8.214 -0.271 1.00 0.00 28 TRP A C 18
ATOM 9144 O O . TRP A 1 28 ? -5.305 -8.807 -1.286 1.00 0.00 28 TRP A O 18
ATOM 9165 N N . GLY A 1 29 ? -3.750 -7.870 -0.033 1.00 0.00 29 GLY A N 18
ATOM 9166 C CA . GLY A 1 29 ? -2.666 -8.195 -1.007 1.00 0.00 29 GLY A CA 18
ATOM 9167 C C . GLY A 1 29 ? -2.256 -6.952 -1.808 1.00 0.00 29 GLY A C 18
ATOM 9168 O O . GLY A 1 29 ? -1.635 -7.067 -2.849 1.00 0.00 29 GLY A O 18
ATOM 9172 N N . TRP A 1 30 ? -2.581 -5.765 -1.344 1.00 0.00 30 TRP A N 18
ATOM 9173 C CA . TRP A 1 30 ? -2.185 -4.538 -2.105 1.00 0.00 30 TRP A CA 18
ATOM 9174 C C . TRP A 1 30 ? -1.982 -3.342 -1.162 1.00 0.00 30 TRP A C 18
ATOM 9175 O O . TRP A 1 30 ? -2.128 -3.453 0.040 1.00 0.00 30 TRP A O 18
ATOM 9196 N N . CYS A 1 31 ? -1.647 -2.200 -1.712 1.00 0.00 31 CYS A N 18
ATOM 9197 C CA . CYS A 1 31 ? -1.427 -0.981 -0.876 1.00 0.00 31 CYS A CA 18
ATOM 9198 C C . CYS A 1 31 ? -2.333 0.157 -1.351 1.00 0.00 31 CYS A C 18
ATOM 9199 O O . CYS A 1 31 ? -2.380 0.477 -2.526 1.00 0.00 31 CYS A O 18
ATOM 9206 N N . ALA A 1 32 ? -3.042 0.773 -0.440 1.00 0.00 32 ALA A N 18
ATOM 9207 C CA . ALA A 1 32 ? -3.945 1.902 -0.818 1.00 0.00 32 ALA A CA 18
ATOM 9208 C C . ALA A 1 32 ? -4.029 2.918 0.329 1.00 0.00 32 ALA A C 18
ATOM 9209 O O . ALA A 1 32 ? -3.566 2.665 1.425 1.00 0.00 32 ALA A O 18
ATOM 9216 N N . VAL A 1 33 ? -4.613 4.067 0.081 1.00 0.00 33 VAL A N 18
ATOM 9217 C CA . VAL A 1 33 ? -4.725 5.108 1.156 1.00 0.00 33 VAL A CA 18
ATOM 9218 C C . VAL A 1 33 ? -5.522 4.563 2.349 1.00 0.00 33 VAL A C 18
ATOM 9219 O O . VAL A 1 33 ? -6.305 3.641 2.215 1.00 0.00 33 VAL A O 18
ATOM 9232 N N . GLU A 1 34 ? -5.328 5.132 3.515 1.00 0.00 34 GLU A N 18
ATOM 9233 C CA . GLU A 1 34 ? -6.072 4.650 4.719 1.00 0.00 34 GLU A CA 18
ATOM 9234 C C . GLU A 1 34 ? -7.340 5.490 4.950 1.00 0.00 34 GLU A C 18
ATOM 9235 O O . GLU A 1 34 ? -7.748 5.712 6.075 1.00 0.00 34 GLU A O 18
ATOM 9247 N N . ALA A 1 35 ? -7.972 5.945 3.894 1.00 0.00 35 ALA A N 18
ATOM 9248 C CA . ALA A 1 35 ? -9.218 6.757 4.053 1.00 0.00 35 ALA A CA 18
ATOM 9249 C C . ALA A 1 35 ? -10.384 5.868 4.520 1.00 0.00 35 ALA A C 18
ATOM 9250 O O . ALA A 1 35 ? -11.044 6.192 5.489 1.00 0.00 35 ALA A O 18
ATOM 9257 N N . PRO A 1 36 ? -10.606 4.768 3.824 1.00 0.00 36 PRO A N 18
ATOM 9258 C CA . PRO A 1 36 ? -11.706 3.844 4.204 1.00 0.00 36 PRO A CA 18
ATOM 9259 C C . PRO A 1 36 ? -11.340 3.051 5.469 1.00 0.00 36 PRO A C 18
ATOM 9260 O O . PRO A 1 36 ? -10.177 2.701 5.618 1.00 0.00 36 PRO A O 18
ATOM 9271 N N . ASP A 1 1 ? 15.442 3.602 1.162 1.00 0.00 1 ASP A N 19
ATOM 9272 C CA . ASP A 1 1 ? 14.517 3.791 -0.001 1.00 0.00 1 ASP A CA 19
ATOM 9273 C C . ASP A 1 1 ? 13.423 4.811 0.347 1.00 0.00 1 ASP A C 19
ATOM 9274 O O . ASP A 1 1 ? 12.791 4.729 1.385 1.00 0.00 1 ASP A O 19
ATOM 9285 N N . GLY A 1 2 ? 13.199 5.772 -0.514 1.00 0.00 2 GLY A N 19
ATOM 9286 C CA . GLY A 1 2 ? 12.149 6.805 -0.247 1.00 0.00 2 GLY A CA 19
ATOM 9287 C C . GLY A 1 2 ? 11.303 7.012 -1.506 1.00 0.00 2 GLY A C 19
ATOM 9288 O O . GLY A 1 2 ? 11.375 8.041 -2.151 1.00 0.00 2 GLY A O 19
ATOM 9292 N N . GLU A 1 3 ? 10.499 6.037 -1.856 1.00 0.00 3 GLU A N 19
ATOM 9293 C CA . GLU A 1 3 ? 9.641 6.162 -3.073 1.00 0.00 3 GLU A CA 19
ATOM 9294 C C . GLU A 1 3 ? 8.159 6.026 -2.696 1.00 0.00 3 GLU A C 19
ATOM 9295 O O . GLU A 1 3 ? 7.827 5.642 -1.594 1.00 0.00 3 GLU A O 19
ATOM 9307 N N . CYS A 1 4 ? 7.269 6.336 -3.607 1.00 0.00 4 CYS A N 19
ATOM 9308 C CA . CYS A 1 4 ? 5.807 6.217 -3.307 1.00 0.00 4 CYS A CA 19
ATOM 9309 C C . CYS A 1 4 ? 5.135 5.301 -4.337 1.00 0.00 4 CYS A C 19
ATOM 9310 O O . CYS A 1 4 ? 5.618 5.134 -5.444 1.00 0.00 4 CYS A O 19
ATOM 9317 N N . GLY A 1 5 ? 4.029 4.706 -3.977 1.00 0.00 5 GLY A N 19
ATOM 9318 C CA . GLY A 1 5 ? 3.315 3.798 -4.918 1.00 0.00 5 GLY A CA 19
ATOM 9319 C C . GLY A 1 5 ? 2.225 4.578 -5.656 1.00 0.00 5 GLY A C 19
ATOM 9320 O O . GLY A 1 5 ? 2.496 5.551 -6.335 1.00 0.00 5 GLY A O 19
ATOM 9324 N N . GLY A 1 6 ? 0.993 4.157 -5.524 1.00 0.00 6 GLY A N 19
ATOM 9325 C CA . GLY A 1 6 ? -0.126 4.866 -6.208 1.00 0.00 6 GLY A CA 19
ATOM 9326 C C . GLY A 1 6 ? -1.372 4.821 -5.316 1.00 0.00 6 GLY A C 19
ATOM 9327 O O . GLY A 1 6 ? -1.273 4.784 -4.104 1.00 0.00 6 GLY A O 19
ATOM 9331 N N . PHE A 1 7 ? -2.543 4.814 -5.904 1.00 0.00 7 PHE A N 19
ATOM 9332 C CA . PHE A 1 7 ? -3.797 4.762 -5.085 1.00 0.00 7 PHE A CA 19
ATOM 9333 C C . PHE A 1 7 ? -4.200 3.303 -4.799 1.00 0.00 7 PHE A C 19
ATOM 9334 O O . PHE A 1 7 ? -4.984 3.039 -3.908 1.00 0.00 7 PHE A O 19
ATOM 9351 N N . TRP A 1 8 ? -3.668 2.359 -5.543 1.00 0.00 8 TRP A N 19
ATOM 9352 C CA . TRP A 1 8 ? -4.017 0.923 -5.309 1.00 0.00 8 TRP A CA 19
ATOM 9353 C C . TRP A 1 8 ? -2.944 0.013 -5.924 1.00 0.00 8 TRP A C 19
ATOM 9354 O O . TRP A 1 8 ? -3.187 -0.687 -6.890 1.00 0.00 8 TRP A O 19
ATOM 9375 N N . TRP A 1 9 ? -1.758 0.025 -5.372 1.00 0.00 9 TRP A N 19
ATOM 9376 C CA . TRP A 1 9 ? -0.661 -0.834 -5.922 1.00 0.00 9 TRP A CA 19
ATOM 9377 C C . TRP A 1 9 ? -0.564 -2.139 -5.124 1.00 0.00 9 TRP A C 19
ATOM 9378 O O . TRP A 1 9 ? -1.240 -2.313 -4.133 1.00 0.00 9 TRP A O 19
ATOM 9399 N N . LYS A 1 10 ? 0.262 -3.061 -5.552 1.00 0.00 10 LYS A N 19
ATOM 9400 C CA . LYS A 1 10 ? 0.383 -4.358 -4.812 1.00 0.00 10 LYS A CA 19
ATOM 9401 C C . LYS A 1 10 ? 1.543 -4.314 -3.819 1.00 0.00 10 LYS A C 19
ATOM 9402 O O . LYS A 1 10 ? 2.640 -3.903 -4.149 1.00 0.00 10 LYS A O 19
ATOM 9421 N N . CYS A 1 11 ? 1.311 -4.753 -2.609 1.00 0.00 11 CYS A N 19
ATOM 9422 C CA . CYS A 1 11 ? 2.401 -4.759 -1.594 1.00 0.00 11 CYS A CA 19
ATOM 9423 C C . CYS A 1 11 ? 2.186 -5.895 -0.581 1.00 0.00 11 CYS A C 19
ATOM 9424 O O . CYS A 1 11 ? 1.089 -6.397 -0.424 1.00 0.00 11 CYS A O 19
ATOM 9431 N N . GLY A 1 12 ? 3.228 -6.300 0.106 1.00 0.00 12 GLY A N 19
ATOM 9432 C CA . GLY A 1 12 ? 3.090 -7.399 1.112 1.00 0.00 12 GLY A CA 19
ATOM 9433 C C . GLY A 1 12 ? 2.836 -6.790 2.494 1.00 0.00 12 GLY A C 19
ATOM 9434 O O . GLY A 1 12 ? 1.851 -6.111 2.708 1.00 0.00 12 GLY A O 19
ATOM 9438 N N . ARG A 1 13 ? 3.727 -7.020 3.429 1.00 0.00 13 ARG A N 19
ATOM 9439 C CA . ARG A 1 13 ? 3.551 -6.445 4.800 1.00 0.00 13 ARG A CA 19
ATOM 9440 C C . ARG A 1 13 ? 4.236 -5.069 4.878 1.00 0.00 13 ARG A C 19
ATOM 9441 O O . ARG A 1 13 ? 4.907 -4.749 5.843 1.00 0.00 13 ARG A O 19
ATOM 9462 N N . GLY A 1 14 ? 4.072 -4.255 3.862 1.00 0.00 14 GLY A N 19
ATOM 9463 C CA . GLY A 1 14 ? 4.712 -2.906 3.859 1.00 0.00 14 GLY A CA 19
ATOM 9464 C C . GLY A 1 14 ? 6.083 -2.989 3.179 1.00 0.00 14 GLY A C 19
ATOM 9465 O O . GLY A 1 14 ? 7.036 -2.370 3.617 1.00 0.00 14 GLY A O 19
ATOM 9469 N N . LYS A 1 15 ? 6.190 -3.745 2.111 1.00 0.00 15 LYS A N 19
ATOM 9470 C CA . LYS A 1 15 ? 7.504 -3.863 1.401 1.00 0.00 15 LYS A CA 19
ATOM 9471 C C . LYS A 1 15 ? 7.762 -2.603 0.558 1.00 0.00 15 LYS A C 19
ATOM 9472 O O . LYS A 1 15 ? 8.693 -1.867 0.831 1.00 0.00 15 LYS A O 19
ATOM 9491 N N . PRO A 1 16 ? 6.923 -2.379 -0.430 1.00 0.00 16 PRO A N 19
ATOM 9492 C CA . PRO A 1 16 ? 7.067 -1.181 -1.295 1.00 0.00 16 PRO A CA 19
ATOM 9493 C C . PRO A 1 16 ? 6.606 0.068 -0.528 1.00 0.00 16 PRO A C 19
ATOM 9494 O O . PRO A 1 16 ? 5.563 0.049 0.101 1.00 0.00 16 PRO A O 19
ATOM 9505 N N . PRO A 1 17 ? 7.396 1.114 -0.596 1.00 0.00 17 PRO A N 19
ATOM 9506 C CA . PRO A 1 17 ? 7.044 2.368 0.116 1.00 0.00 17 PRO A CA 19
ATOM 9507 C C . PRO A 1 17 ? 5.889 3.083 -0.602 1.00 0.00 17 PRO A C 19
ATOM 9508 O O . PRO A 1 17 ? 6.046 3.583 -1.700 1.00 0.00 17 PRO A O 19
ATOM 9519 N N . CYS A 1 18 ? 4.731 3.132 0.012 1.00 0.00 18 CYS A N 19
ATOM 9520 C CA . CYS A 1 18 ? 3.564 3.818 -0.631 1.00 0.00 18 CYS A CA 19
ATOM 9521 C C . CYS A 1 18 ? 3.707 5.340 -0.496 1.00 0.00 18 CYS A C 19
ATOM 9522 O O . CYS A 1 18 ? 4.660 5.831 0.082 1.00 0.00 18 CYS A O 19
ATOM 9529 N N . CYS A 1 19 ? 2.770 6.088 -1.024 1.00 0.00 19 CYS A N 19
ATOM 9530 C CA . CYS A 1 19 ? 2.856 7.581 -0.925 1.00 0.00 19 CYS A CA 19
ATOM 9531 C C . CYS A 1 19 ? 2.212 8.060 0.382 1.00 0.00 19 CYS A C 19
ATOM 9532 O O . CYS A 1 19 ? 1.310 7.430 0.904 1.00 0.00 19 CYS A O 19
ATOM 9539 N N . LYS A 1 20 ? 2.678 9.166 0.916 1.00 0.00 20 LYS A N 19
ATOM 9540 C CA . LYS A 1 20 ? 2.109 9.698 2.194 1.00 0.00 20 LYS A CA 19
ATOM 9541 C C . LYS A 1 20 ? 0.579 9.793 2.104 1.00 0.00 20 LYS A C 19
ATOM 9542 O O . LYS A 1 20 ? 0.041 10.498 1.271 1.00 0.00 20 LYS A O 19
ATOM 9561 N N . GLY A 1 21 ? -0.118 9.079 2.952 1.00 0.00 21 GLY A N 19
ATOM 9562 C CA . GLY A 1 21 ? -1.613 9.113 2.922 1.00 0.00 21 GLY A CA 19
ATOM 9563 C C . GLY A 1 21 ? -2.154 7.708 2.637 1.00 0.00 21 GLY A C 19
ATOM 9564 O O . GLY A 1 21 ? -3.181 7.315 3.161 1.00 0.00 21 GLY A O 19
ATOM 9568 N N . TYR A 1 22 ? -1.475 6.948 1.812 1.00 0.00 22 TYR A N 19
ATOM 9569 C CA . TYR A 1 22 ? -1.955 5.566 1.494 1.00 0.00 22 TYR A CA 19
ATOM 9570 C C . TYR A 1 22 ? -1.290 4.549 2.431 1.00 0.00 22 TYR A C 19
ATOM 9571 O O . TYR A 1 22 ? -0.191 4.760 2.910 1.00 0.00 22 TYR A O 19
ATOM 9589 N N . ALA A 1 23 ? -1.952 3.450 2.689 1.00 0.00 23 ALA A N 19
ATOM 9590 C CA . ALA A 1 23 ? -1.374 2.407 3.591 1.00 0.00 23 ALA A CA 19
ATOM 9591 C C . ALA A 1 23 ? -1.367 1.045 2.888 1.00 0.00 23 ALA A C 19
ATOM 9592 O O . ALA A 1 23 ? -2.241 0.739 2.097 1.00 0.00 23 ALA A O 19
ATOM 9599 N N . CYS A 1 24 ? -0.383 0.227 3.170 1.00 0.00 24 CYS A N 19
ATOM 9600 C CA . CYS A 1 24 ? -0.310 -1.117 2.519 1.00 0.00 24 CYS A CA 19
ATOM 9601 C C . CYS A 1 24 ? -1.062 -2.154 3.355 1.00 0.00 24 CYS A C 19
ATOM 9602 O O . CYS A 1 24 ? -1.306 -1.965 4.533 1.00 0.00 24 CYS A O 19
ATOM 9609 N N . SER A 1 25 ? -1.433 -3.248 2.745 1.00 0.00 25 SER A N 19
ATOM 9610 C CA . SER A 1 25 ? -2.175 -4.309 3.481 1.00 0.00 25 SER A CA 19
ATOM 9611 C C . SER A 1 25 ? -1.697 -5.699 3.048 1.00 0.00 25 SER A C 19
ATOM 9612 O O . SER A 1 25 ? -1.855 -6.085 1.909 1.00 0.00 25 SER A O 19
ATOM 9620 N N . LYS A 1 26 ? -1.126 -6.456 3.953 1.00 0.00 26 LYS A N 19
ATOM 9621 C CA . LYS A 1 26 ? -0.660 -7.829 3.591 1.00 0.00 26 LYS A CA 19
ATOM 9622 C C . LYS A 1 26 ? -1.876 -8.751 3.442 1.00 0.00 26 LYS A C 19
ATOM 9623 O O . LYS A 1 26 ? -1.935 -9.577 2.551 1.00 0.00 26 LYS A O 19
ATOM 9642 N N . THR A 1 27 ? -2.854 -8.593 4.303 1.00 0.00 27 THR A N 19
ATOM 9643 C CA . THR A 1 27 ? -4.090 -9.436 4.214 1.00 0.00 27 THR A CA 19
ATOM 9644 C C . THR A 1 27 ? -4.799 -9.159 2.885 1.00 0.00 27 THR A C 19
ATOM 9645 O O . THR A 1 27 ? -5.286 -10.059 2.228 1.00 0.00 27 THR A O 19
ATOM 9656 N N . TRP A 1 28 ? -4.843 -7.912 2.488 1.00 0.00 28 TRP A N 19
ATOM 9657 C CA . TRP A 1 28 ? -5.502 -7.547 1.196 1.00 0.00 28 TRP A CA 19
ATOM 9658 C C . TRP A 1 28 ? -4.541 -7.839 0.037 1.00 0.00 28 TRP A C 19
ATOM 9659 O O . TRP A 1 28 ? -4.941 -8.310 -1.012 1.00 0.00 28 TRP A O 19
ATOM 9680 N N . GLY A 1 29 ? -3.274 -7.570 0.233 1.00 0.00 29 GLY A N 19
ATOM 9681 C CA . GLY A 1 29 ? -2.259 -7.833 -0.831 1.00 0.00 29 GLY A CA 19
ATOM 9682 C C . GLY A 1 29 ? -1.997 -6.565 -1.653 1.00 0.00 29 GLY A C 19
ATOM 9683 O O . GLY A 1 29 ? -1.399 -6.630 -2.711 1.00 0.00 29 GLY A O 19
ATOM 9687 N N . TRP A 1 30 ? -2.427 -5.410 -1.189 1.00 0.00 30 TRP A N 19
ATOM 9688 C CA . TRP A 1 30 ? -2.179 -4.160 -1.973 1.00 0.00 30 TRP A CA 19
ATOM 9689 C C . TRP A 1 30 ? -2.071 -2.936 -1.051 1.00 0.00 30 TRP A C 19
ATOM 9690 O O . TRP A 1 30 ? -2.238 -3.031 0.151 1.00 0.00 30 TRP A O 19
ATOM 9711 N N . CYS A 1 31 ? -1.794 -1.789 -1.620 1.00 0.00 31 CYS A N 19
ATOM 9712 C CA . CYS A 1 31 ? -1.667 -0.542 -0.816 1.00 0.00 31 CYS A CA 19
ATOM 9713 C C . CYS A 1 31 ? -2.594 0.534 -1.383 1.00 0.00 31 CYS A C 19
ATOM 9714 O O . CYS A 1 31 ? -2.498 0.904 -2.538 1.00 0.00 31 CYS A O 19
ATOM 9721 N N . ALA A 1 32 ? -3.491 1.036 -0.577 1.00 0.00 32 ALA A N 19
ATOM 9722 C CA . ALA A 1 32 ? -4.432 2.091 -1.060 1.00 0.00 32 ALA A CA 19
ATOM 9723 C C . ALA A 1 32 ? -4.629 3.155 0.024 1.00 0.00 32 ALA A C 19
ATOM 9724 O O . ALA A 1 32 ? -4.035 3.087 1.082 1.00 0.00 32 ALA A O 19
ATOM 9731 N N . VAL A 1 33 ? -5.457 4.138 -0.229 1.00 0.00 33 VAL A N 19
ATOM 9732 C CA . VAL A 1 33 ? -5.690 5.209 0.794 1.00 0.00 33 VAL A CA 19
ATOM 9733 C C . VAL A 1 33 ? -6.335 4.609 2.052 1.00 0.00 33 VAL A C 19
ATOM 9734 O O . VAL A 1 33 ? -6.956 3.564 1.998 1.00 0.00 33 VAL A O 19
ATOM 9747 N N . GLU A 1 34 ? -6.185 5.264 3.181 1.00 0.00 34 GLU A N 19
ATOM 9748 C CA . GLU A 1 34 ? -6.785 4.740 4.452 1.00 0.00 34 GLU A CA 19
ATOM 9749 C C . GLU A 1 34 ? -8.292 4.509 4.272 1.00 0.00 34 GLU A C 19
ATOM 9750 O O . GLU A 1 34 ? -9.079 5.437 4.292 1.00 0.00 34 GLU A O 19
ATOM 9762 N N . ALA A 1 35 ? -8.695 3.275 4.088 1.00 0.00 35 ALA A N 19
ATOM 9763 C CA . ALA A 1 35 ? -10.147 2.976 3.896 1.00 0.00 35 ALA A CA 19
ATOM 9764 C C . ALA A 1 35 ? -10.430 1.491 4.163 1.00 0.00 35 ALA A C 19
ATOM 9765 O O . ALA A 1 35 ? -9.589 0.647 3.914 1.00 0.00 35 ALA A O 19
ATOM 9772 N N . PRO A 1 36 ? -11.616 1.221 4.659 1.00 0.00 36 PRO A N 19
ATOM 9773 C CA . PRO A 1 36 ? -12.019 -0.180 4.958 1.00 0.00 36 PRO A CA 19
ATOM 9774 C C . PRO A 1 36 ? -12.225 -0.973 3.656 1.00 0.00 36 PRO A C 19
ATOM 9775 O O . PRO A 1 36 ? -11.386 -1.807 3.361 1.00 0.00 36 PRO A O 19
ATOM 9786 N N . ASP A 1 1 ? 13.712 8.352 -7.422 1.00 0.00 1 ASP A N 20
ATOM 9787 C CA . ASP A 1 1 ? 12.689 9.439 -7.331 1.00 0.00 1 ASP A CA 20
ATOM 9788 C C . ASP A 1 1 ? 11.817 9.244 -6.080 1.00 0.00 1 ASP A C 20
ATOM 9789 O O . ASP A 1 1 ? 10.631 8.980 -6.169 1.00 0.00 1 ASP A O 20
ATOM 9800 N N . GLY A 1 2 ? 12.401 9.373 -4.913 1.00 0.00 2 GLY A N 20
ATOM 9801 C CA . GLY A 1 2 ? 11.618 9.194 -3.652 1.00 0.00 2 GLY A CA 20
ATOM 9802 C C . GLY A 1 2 ? 11.258 7.716 -3.472 1.00 0.00 2 GLY A C 20
ATOM 9803 O O . GLY A 1 2 ? 11.925 6.838 -3.987 1.00 0.00 2 GLY A O 20
ATOM 9807 N N . GLU A 1 3 ? 10.205 7.434 -2.742 1.00 0.00 3 GLU A N 20
ATOM 9808 C CA . GLU A 1 3 ? 9.795 6.014 -2.526 1.00 0.00 3 GLU A CA 20
ATOM 9809 C C . GLU A 1 3 ? 8.318 5.941 -2.109 1.00 0.00 3 GLU A C 20
ATOM 9810 O O . GLU A 1 3 ? 7.993 5.909 -0.936 1.00 0.00 3 GLU A O 20
ATOM 9822 N N . CYS A 1 4 ? 7.424 5.915 -3.068 1.00 0.00 4 CYS A N 20
ATOM 9823 C CA . CYS A 1 4 ? 5.966 5.842 -2.741 1.00 0.00 4 CYS A CA 20
ATOM 9824 C C . CYS A 1 4 ? 5.229 5.000 -3.790 1.00 0.00 4 CYS A C 20
ATOM 9825 O O . CYS A 1 4 ? 5.654 4.889 -4.927 1.00 0.00 4 CYS A O 20
ATOM 9832 N N . GLY A 1 5 ? 4.124 4.416 -3.412 1.00 0.00 5 GLY A N 20
ATOM 9833 C CA . GLY A 1 5 ? 3.342 3.581 -4.367 1.00 0.00 5 GLY A CA 20
ATOM 9834 C C . GLY A 1 5 ? 2.227 4.429 -4.991 1.00 0.00 5 GLY A C 20
ATOM 9835 O O . GLY A 1 5 ? 2.467 5.512 -5.493 1.00 0.00 5 GLY A O 20
ATOM 9839 N N . GLY A 1 6 ? 1.012 3.942 -4.960 1.00 0.00 6 GLY A N 20
ATOM 9840 C CA . GLY A 1 6 ? -0.126 4.711 -5.546 1.00 0.00 6 GLY A CA 20
ATOM 9841 C C . GLY A 1 6 ? -1.404 4.431 -4.743 1.00 0.00 6 GLY A C 20
ATOM 9842 O O . GLY A 1 6 ? -1.349 4.100 -3.573 1.00 0.00 6 GLY A O 20
ATOM 9846 N N . PHE A 1 7 ? -2.553 4.561 -5.362 1.00 0.00 7 PHE A N 20
ATOM 9847 C CA . PHE A 1 7 ? -3.839 4.302 -4.635 1.00 0.00 7 PHE A CA 20
ATOM 9848 C C . PHE A 1 7 ? -4.122 2.795 -4.542 1.00 0.00 7 PHE A C 20
ATOM 9849 O O . PHE A 1 7 ? -4.754 2.335 -3.610 1.00 0.00 7 PHE A O 20
ATOM 9866 N N . TRP A 1 8 ? -3.667 2.024 -5.500 1.00 0.00 8 TRP A N 20
ATOM 9867 C CA . TRP A 1 8 ? -3.915 0.550 -5.461 1.00 0.00 8 TRP A CA 20
ATOM 9868 C C . TRP A 1 8 ? -2.753 -0.194 -6.140 1.00 0.00 8 TRP A C 20
ATOM 9869 O O . TRP A 1 8 ? -2.872 -0.682 -7.249 1.00 0.00 8 TRP A O 20
ATOM 9890 N N . TRP A 1 9 ? -1.630 -0.279 -5.467 1.00 0.00 9 TRP A N 20
ATOM 9891 C CA . TRP A 1 9 ? -0.443 -0.989 -6.045 1.00 0.00 9 TRP A CA 20
ATOM 9892 C C . TRP A 1 9 ? -0.278 -2.350 -5.355 1.00 0.00 9 TRP A C 20
ATOM 9893 O O . TRP A 1 9 ? -1.033 -2.688 -4.468 1.00 0.00 9 TRP A O 20
ATOM 9914 N N . LYS A 1 10 ? 0.692 -3.137 -5.750 1.00 0.00 10 LYS A N 20
ATOM 9915 C CA . LYS A 1 10 ? 0.873 -4.475 -5.096 1.00 0.00 10 LYS A CA 20
ATOM 9916 C C . LYS A 1 10 ? 1.830 -4.373 -3.908 1.00 0.00 10 LYS A C 20
ATOM 9917 O O . LYS A 1 10 ? 2.891 -3.784 -4.002 1.00 0.00 10 LYS A O 20
ATOM 9936 N N . CYS A 1 11 ? 1.465 -4.956 -2.796 1.00 0.00 11 CYS A N 20
ATOM 9937 C CA . CYS A 1 11 ? 2.351 -4.914 -1.599 1.00 0.00 11 CYS A CA 20
ATOM 9938 C C . CYS A 1 11 ? 2.121 -6.150 -0.721 1.00 0.00 11 CYS A C 20
ATOM 9939 O O . CYS A 1 11 ? 1.111 -6.824 -0.830 1.00 0.00 11 CYS A O 20
ATOM 9946 N N . GLY A 1 12 ? 3.045 -6.443 0.159 1.00 0.00 12 GLY A N 20
ATOM 9947 C CA . GLY A 1 12 ? 2.885 -7.619 1.062 1.00 0.00 12 GLY A CA 20
ATOM 9948 C C . GLY A 1 12 ? 2.463 -7.126 2.447 1.00 0.00 12 GLY A C 20
ATOM 9949 O O . GLY A 1 12 ? 1.429 -6.500 2.601 1.00 0.00 12 GLY A O 20
ATOM 9953 N N . ARG A 1 13 ? 3.258 -7.385 3.454 1.00 0.00 13 ARG A N 20
ATOM 9954 C CA . ARG A 1 13 ? 2.909 -6.912 4.832 1.00 0.00 13 ARG A CA 20
ATOM 9955 C C . ARG A 1 13 ? 3.521 -5.522 5.086 1.00 0.00 13 ARG A C 20
ATOM 9956 O O . ARG A 1 13 ? 3.870 -5.185 6.202 1.00 0.00 13 ARG A O 20
ATOM 9977 N N . GLY A 1 14 ? 3.656 -4.715 4.057 1.00 0.00 14 GLY A N 20
ATOM 9978 C CA . GLY A 1 14 ? 4.245 -3.353 4.232 1.00 0.00 14 GLY A CA 20
ATOM 9979 C C . GLY A 1 14 ? 5.705 -3.353 3.760 1.00 0.00 14 GLY A C 20
ATOM 9980 O O . GLY A 1 14 ? 6.547 -2.694 4.341 1.00 0.00 14 GLY A O 20
ATOM 9984 N N . LYS A 1 15 ? 6.011 -4.082 2.712 1.00 0.00 15 LYS A N 20
ATOM 9985 C CA . LYS A 1 15 ? 7.420 -4.117 2.204 1.00 0.00 15 LYS A CA 20
ATOM 9986 C C . LYS A 1 15 ? 7.746 -2.830 1.426 1.00 0.00 15 LYS A C 20
ATOM 9987 O O . LYS A 1 15 ? 8.594 -2.066 1.845 1.00 0.00 15 LYS A O 20
ATOM 10006 N N . PRO A 1 16 ? 7.056 -2.623 0.325 1.00 0.00 16 PRO A N 20
ATOM 10007 C CA . PRO A 1 16 ? 7.282 -1.403 -0.494 1.00 0.00 16 PRO A CA 20
ATOM 10008 C C . PRO A 1 16 ? 6.735 -0.169 0.238 1.00 0.00 16 PRO A C 20
ATOM 10009 O O . PRO A 1 16 ? 5.644 -0.209 0.779 1.00 0.00 16 PRO A O 20
ATOM 10020 N N . PRO A 1 17 ? 7.512 0.887 0.240 1.00 0.00 17 PRO A N 20
ATOM 10021 C CA . PRO A 1 17 ? 7.092 2.136 0.921 1.00 0.00 17 PRO A CA 20
ATOM 10022 C C . PRO A 1 17 ? 5.971 2.833 0.140 1.00 0.00 17 PRO A C 20
ATOM 10023 O O . PRO A 1 17 ? 6.215 3.506 -0.843 1.00 0.00 17 PRO A O 20
ATOM 10034 N N . CYS A 1 18 ? 4.744 2.684 0.577 1.00 0.00 18 CYS A N 20
ATOM 10035 C CA . CYS A 1 18 ? 3.607 3.353 -0.130 1.00 0.00 18 CYS A CA 20
ATOM 10036 C C . CYS A 1 18 ? 3.651 4.860 0.156 1.00 0.00 18 CYS A C 20
ATOM 10037 O O . CYS A 1 18 ? 4.397 5.311 1.006 1.00 0.00 18 CYS A O 20
ATOM 10044 N N . CYS A 1 19 ? 2.870 5.648 -0.542 1.00 0.00 19 CYS A N 20
ATOM 10045 C CA . CYS A 1 19 ? 2.892 7.125 -0.293 1.00 0.00 19 CYS A CA 20
ATOM 10046 C C . CYS A 1 19 ? 2.449 7.422 1.146 1.00 0.00 19 CYS A C 20
ATOM 10047 O O . CYS A 1 19 ? 1.642 6.711 1.715 1.00 0.00 19 CYS A O 20
ATOM 10054 N N . LYS A 1 20 ? 2.984 8.465 1.736 1.00 0.00 20 LYS A N 20
ATOM 10055 C CA . LYS A 1 20 ? 2.617 8.820 3.142 1.00 0.00 20 LYS A CA 20
ATOM 10056 C C . LYS A 1 20 ? 1.092 8.894 3.299 1.00 0.00 20 LYS A C 20
ATOM 10057 O O . LYS A 1 20 ? 0.428 9.672 2.641 1.00 0.00 20 LYS A O 20
ATOM 10076 N N . GLY A 1 21 ? 0.539 8.077 4.162 1.00 0.00 21 GLY A N 20
ATOM 10077 C CA . GLY A 1 21 ? -0.942 8.081 4.366 1.00 0.00 21 GLY A CA 20
ATOM 10078 C C . GLY A 1 21 ? -1.542 6.764 3.852 1.00 0.00 21 GLY A C 20
ATOM 10079 O O . GLY A 1 21 ? -2.615 6.365 4.262 1.00 0.00 21 GLY A O 20
ATOM 10083 N N . TYR A 1 22 ? -0.857 6.089 2.959 1.00 0.00 22 TYR A N 20
ATOM 10084 C CA . TYR A 1 22 ? -1.386 4.800 2.416 1.00 0.00 22 TYR A CA 20
ATOM 10085 C C . TYR A 1 22 ? -0.923 3.633 3.294 1.00 0.00 22 TYR A C 20
ATOM 10086 O O . TYR A 1 22 ? 0.061 3.728 4.004 1.00 0.00 22 TYR A O 20
ATOM 10104 N N . ALA A 1 23 ? -1.624 2.531 3.242 1.00 0.00 23 ALA A N 20
ATOM 10105 C CA . ALA A 1 23 ? -1.236 1.346 4.059 1.00 0.00 23 ALA A CA 20
ATOM 10106 C C . ALA A 1 23 ? -1.266 0.084 3.194 1.00 0.00 23 ALA A C 20
ATOM 10107 O O . ALA A 1 23 ? -2.015 -0.004 2.239 1.00 0.00 23 ALA A O 20
ATOM 10114 N N . CYS A 1 24 ? -0.456 -0.888 3.518 1.00 0.00 24 CYS A N 20
ATOM 10115 C CA . CYS A 1 24 ? -0.430 -2.143 2.710 1.00 0.00 24 CYS A CA 20
ATOM 10116 C C . CYS A 1 24 ? -1.449 -3.153 3.246 1.00 0.00 24 CYS A C 20
ATOM 10117 O O . CYS A 1 24 ? -1.984 -2.996 4.328 1.00 0.00 24 CYS A O 20
ATOM 10124 N N . SER A 1 25 ? -1.720 -4.187 2.490 1.00 0.00 25 SER A N 20
ATOM 10125 C CA . SER A 1 25 ? -2.705 -5.211 2.940 1.00 0.00 25 SER A CA 20
ATOM 10126 C C . SER A 1 25 ? -2.136 -6.620 2.742 1.00 0.00 25 SER A C 20
ATOM 10127 O O . SER A 1 25 ? -2.112 -7.142 1.644 1.00 0.00 25 SER A O 20
ATOM 10135 N N . LYS A 1 26 ? -1.676 -7.235 3.804 1.00 0.00 26 LYS A N 20
ATOM 10136 C CA . LYS A 1 26 ? -1.107 -8.614 3.696 1.00 0.00 26 LYS A CA 20
ATOM 10137 C C . LYS A 1 26 ? -2.191 -9.622 3.281 1.00 0.00 26 LYS A C 20
ATOM 10138 O O . LYS A 1 26 ? -1.913 -10.602 2.613 1.00 0.00 26 LYS A O 20
ATOM 10157 N N . THR A 1 27 ? -3.420 -9.389 3.675 1.00 0.00 27 THR A N 20
ATOM 10158 C CA . THR A 1 27 ? -4.528 -10.334 3.311 1.00 0.00 27 THR A CA 20
ATOM 10159 C C . THR A 1 27 ? -5.057 -10.039 1.902 1.00 0.00 27 THR A C 20
ATOM 10160 O O . THR A 1 27 ? -5.426 -10.938 1.170 1.00 0.00 27 THR A O 20
ATOM 10171 N N . TRP A 1 28 ? -5.106 -8.788 1.525 1.00 0.00 28 TRP A N 20
ATOM 10172 C CA . TRP A 1 28 ? -5.623 -8.425 0.167 1.00 0.00 28 TRP A CA 20
ATOM 10173 C C . TRP A 1 28 ? -4.536 -8.647 -0.891 1.00 0.00 28 TRP A C 20
ATOM 10174 O O . TRP A 1 28 ? -4.799 -9.169 -1.958 1.00 0.00 28 TRP A O 20
ATOM 10195 N N . GLY A 1 29 ? -3.320 -8.262 -0.597 1.00 0.00 29 GLY A N 20
ATOM 10196 C CA . GLY A 1 29 ? -2.206 -8.456 -1.574 1.00 0.00 29 GLY A CA 20
ATOM 10197 C C . GLY A 1 29 ? -1.870 -7.141 -2.293 1.00 0.00 29 GLY A C 20
ATOM 10198 O O . GLY A 1 29 ? -1.217 -7.149 -3.320 1.00 0.00 29 GLY A O 20
ATOM 10202 N N . TRP A 1 30 ? -2.300 -6.015 -1.771 1.00 0.00 30 TRP A N 20
ATOM 10203 C CA . TRP A 1 30 ? -1.984 -4.715 -2.442 1.00 0.00 30 TRP A CA 20
ATOM 10204 C C . TRP A 1 30 ? -1.899 -3.574 -1.412 1.00 0.00 30 TRP A C 20
ATOM 10205 O O . TRP A 1 30 ? -2.097 -3.777 -0.231 1.00 0.00 30 TRP A O 20
ATOM 10226 N N . CYS A 1 31 ? -1.604 -2.380 -1.862 1.00 0.00 31 CYS A N 20
ATOM 10227 C CA . CYS A 1 31 ? -1.501 -1.212 -0.930 1.00 0.00 31 CYS A CA 20
ATOM 10228 C C . CYS A 1 31 ? -2.503 -0.129 -1.343 1.00 0.00 31 CYS A C 20
ATOM 10229 O O . CYS A 1 31 ? -2.638 0.187 -2.511 1.00 0.00 31 CYS A O 20
ATOM 10236 N N . ALA A 1 32 ? -3.201 0.445 -0.395 1.00 0.00 32 ALA A N 20
ATOM 10237 C CA . ALA A 1 32 ? -4.193 1.510 -0.730 1.00 0.00 32 ALA A CA 20
ATOM 10238 C C . ALA A 1 32 ? -4.247 2.556 0.390 1.00 0.00 32 ALA A C 20
ATOM 10239 O O . ALA A 1 32 ? -3.542 2.456 1.374 1.00 0.00 32 ALA A O 20
ATOM 10246 N N . VAL A 1 33 ? -5.081 3.556 0.247 1.00 0.00 33 VAL A N 20
ATOM 10247 C CA . VAL A 1 33 ? -5.180 4.608 1.309 1.00 0.00 33 VAL A CA 20
ATOM 10248 C C . VAL A 1 33 ? -5.949 4.057 2.516 1.00 0.00 33 VAL A C 20
ATOM 10249 O O . VAL A 1 33 ? -6.790 3.188 2.382 1.00 0.00 33 VAL A O 20
ATOM 10262 N N . GLU A 1 34 ? -5.664 4.559 3.693 1.00 0.00 34 GLU A N 20
ATOM 10263 C CA . GLU A 1 34 ? -6.375 4.066 4.916 1.00 0.00 34 GLU A CA 20
ATOM 10264 C C . GLU A 1 34 ? -7.850 4.493 4.899 1.00 0.00 34 GLU A C 20
ATOM 10265 O O . GLU A 1 34 ? -8.695 3.847 5.487 1.00 0.00 34 GLU A O 20
ATOM 10277 N N . ALA A 1 35 ? -8.163 5.576 4.226 1.00 0.00 35 ALA A N 20
ATOM 10278 C CA . ALA A 1 35 ? -9.581 6.048 4.168 1.00 0.00 35 ALA A CA 20
ATOM 10279 C C . ALA A 1 35 ? -10.455 5.030 3.420 1.00 0.00 35 ALA A C 20
ATOM 10280 O O . ALA A 1 35 ? -9.980 4.329 2.547 1.00 0.00 35 ALA A O 20
ATOM 10287 N N . PRO A 1 36 ? -11.712 4.984 3.792 1.00 0.00 36 PRO A N 20
ATOM 10288 C CA . PRO A 1 36 ? -12.668 4.043 3.149 1.00 0.00 36 PRO A CA 20
ATOM 10289 C C . PRO A 1 36 ? -12.993 4.488 1.716 1.00 0.00 36 PRO A C 20
ATOM 10290 O O . PRO A 1 36 ? -13.170 3.619 0.876 1.00 0.00 36 PRO A O 20
#